Protein AF-A0A9W7GFG7-F1 (afdb_monomer_lite)

Foldseek 3Di:
DVLQQCPDPQEFEFLAAQLCQLQDPVNVVVDVVSVCVRTPPAWDPPPPDPDDDDDDDPDPPPPGDDDNPPGHYDHHNLCLLVGLGRLLSCCVRAVDPSHDAFAEAEAEQLLVQLVLQLLLVVLVQVLLVVLLVVCFVCVLQLLLLLLLLLVVVVPDDDDPVSLVSSLVSRDCVNCPPLCPLVNVVVSVQSVVLSVVQVVDDDLQSSLVVVLVFKAAQDDDPSVQVNVLSVVVSPDPCPDSVVSNVSSVVRVPPGMGTDPPSRDPVSNDDADDPLVLVVVLVVLLLVLCLVCLVVPVVQQDPVGHRNLLPDALVRVLVSLCSSCVDCPPPVVRNSNSSNLNSSSVVSSVVSVDAQLSYAYHAPVCCVVPVLVVVQQVCVSSVHDRDDDPPVDDQVVVQVSVCVSHVCPCVNRVDGPPSPDDDDDPVSSVVSSVVCVSSLVNQLVNLCVHPHHYDNHHPSD

Structure (mmCIF, N/CA/C/O backbone):
data_AF-A0A9W7GFG7-F1
#
_entry.id   AF-A0A9W7GFG7-F1
#
loop_
_atom_site.group_PDB
_atom_site.id
_atom_site.type_symbol
_atom_site.label_atom_id
_atom_site.label_alt_id
_atom_site.label_comp_id
_atom_site.label_asym_id
_atom_site.label_entity_id
_atom_site.label_seq_id
_atom_site.pdbx_PDB_ins_code
_atom_site.Cartn_x
_atom_site.Cartn_y
_atom_site.Cartn_z
_atom_site.occupancy
_atom_site.B_iso_or_equiv
_atom_site.auth_seq_id
_atom_site.auth_comp_id
_atom_site.auth_asym_id
_atom_site.auth_atom_id
_atom_site.pdbx_PDB_model_num
ATOM 1 N N . MET A 1 1 ? -11.494 -11.467 3.582 1.00 89.94 1 MET A N 1
ATOM 2 C CA . MET A 1 1 ? -12.450 -10.384 3.921 1.00 89.94 1 MET A CA 1
ATOM 3 C C . MET A 1 1 ? -13.026 -9.658 2.704 1.00 89.94 1 MET A C 1
ATOM 5 O O . MET A 1 1 ? -14.199 -9.862 2.449 1.00 89.94 1 MET A O 1
ATOM 9 N N . SER A 1 2 ? -12.271 -8.848 1.939 1.00 88.88 2 SER A N 1
ATOM 10 C CA . SER A 1 2 ? -12.848 -8.076 0.804 1.00 88.88 2 SER A CA 1
ATOM 11 C C . SER A 1 2 ? -13.600 -8.935 -0.221 1.00 88.88 2 SER A C 1
ATOM 13 O O . SER A 1 2 ? -14.679 -8.547 -0.646 1.00 88.88 2 SER A O 1
ATOM 15 N N . THR A 1 3 ? -13.081 -10.121 -0.549 1.00 84.62 3 THR A N 1
ATOM 16 C CA . THR A 1 3 ? -13.765 -11.107 -1.399 1.00 84.62 3 THR A CA 1
ATOM 17 C C . THR A 1 3 ? -15.130 -11.513 -0.838 1.00 84.62 3 THR A C 1
ATOM 19 O O . THR A 1 3 ? -16.118 -11.455 -1.558 1.00 84.62 3 THR A O 1
ATOM 22 N N . TYR A 1 4 ? -15.205 -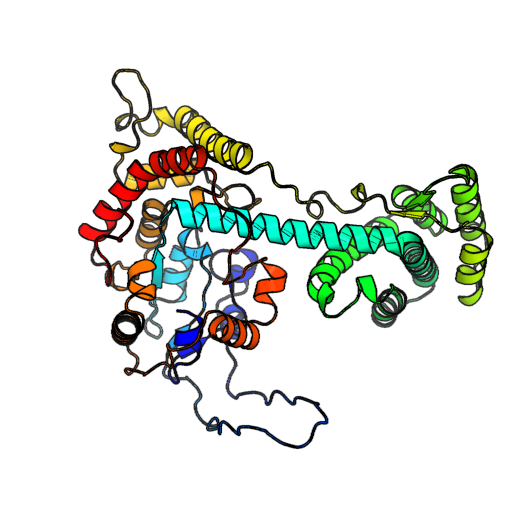11.851 0.454 1.00 88.88 4 TYR A N 1
ATOM 23 C CA . TYR A 1 4 ? -16.466 -12.210 1.108 1.00 88.88 4 TYR A CA 1
ATOM 24 C C . TYR A 1 4 ? -17.424 -11.023 1.159 1.00 88.88 4 TYR A C 1
ATOM 26 O O . TYR A 1 4 ? -18.559 -11.130 0.725 1.00 88.88 4 TYR A O 1
ATOM 34 N N . LEU A 1 5 ? -16.978 -9.840 1.588 1.00 90.69 5 LEU A N 1
ATOM 35 C CA . LEU A 1 5 ? -17.852 -8.663 1.571 1.00 90.69 5 LEU A CA 1
ATOM 36 C C . LEU A 1 5 ? -18.355 -8.343 0.149 1.00 90.69 5 LEU A C 1
ATOM 38 O O . LEU A 1 5 ? -19.484 -7.895 -0.000 1.00 90.69 5 LEU A O 1
ATOM 42 N N . GLY A 1 6 ? -17.563 -8.622 -0.890 1.00 87.00 6 GLY A N 1
ATOM 43 C CA . GLY A 1 6 ? -17.964 -8.477 -2.291 1.00 87.00 6 GLY A CA 1
ATOM 44 C C . GLY A 1 6 ? -19.036 -9.458 -2.769 1.00 87.00 6 GLY A C 1
ATOM 45 O O . GLY A 1 6 ? -19.699 -9.162 -3.758 1.00 87.00 6 GLY A O 1
ATOM 46 N N . SER A 1 7 ? -19.242 -10.587 -2.080 1.00 86.25 7 SER A N 1
ATOM 47 C CA . SER A 1 7 ? -20.331 -11.528 -2.375 1.00 86.25 7 SER A CA 1
ATOM 48 C C . SER A 1 7 ? -21.618 -11.221 -1.600 1.00 86.25 7 SER A C 1
ATOM 50 O O . SER A 1 7 ? -22.605 -11.938 -1.750 1.00 86.25 7 SER A O 1
ATOM 52 N N . HIS A 1 8 ? -21.617 -10.195 -0.743 1.00 89.81 8 HIS A N 1
ATOM 53 C CA . HIS A 1 8 ? -22.785 -9.810 0.039 1.00 89.81 8 HIS A CA 1
ATOM 54 C C . HIS A 1 8 ? -23.800 -9.043 -0.832 1.00 89.81 8 HIS A C 1
ATOM 56 O O . HIS A 1 8 ? -23.425 -8.051 -1.457 1.00 89.81 8 HIS A O 1
ATOM 62 N N . PRO A 1 9 ? -25.098 -9.402 -0.838 1.00 89.50 9 PRO A N 1
ATOM 63 C CA . PRO A 1 9 ? -26.088 -8.789 -1.734 1.00 89.50 9 PRO A CA 1
ATOM 64 C C . PRO A 1 9 ? -26.340 -7.294 -1.467 1.00 89.50 9 PRO A C 1
ATOM 66 O O . PRO A 1 9 ? -26.712 -6.560 -2.376 1.00 89.50 9 PRO A O 1
ATOM 69 N N . GLU A 1 10 ? -26.129 -6.829 -0.232 1.00 91.38 10 GLU A N 1
ATOM 70 C CA . GLU A 1 10 ? -26.285 -5.414 0.159 1.00 91.38 10 GLU A CA 1
ATOM 71 C C . GLU A 1 10 ? -24.965 -4.604 0.137 1.00 91.38 10 GLU A C 1
ATOM 73 O O . GLU A 1 10 ? -24.960 -3.440 0.544 1.00 91.38 10 GLU A O 1
ATOM 78 N N . ILE A 1 11 ? -23.848 -5.184 -0.338 1.00 90.56 11 ILE A N 1
ATOM 79 C CA . ILE A 1 11 ? -22.550 -4.491 -0.452 1.00 90.56 11 ILE A CA 1
ATOM 80 C C . ILE A 1 11 ? -22.076 -4.492 -1.910 1.00 90.56 11 ILE A C 1
ATOM 82 O O . ILE A 1 11 ? -21.856 -5.534 -2.516 1.00 90.56 11 ILE A O 1
ATOM 86 N N . SER A 1 12 ? -21.833 -3.307 -2.468 1.00 89.69 12 SER A N 1
ATOM 87 C CA . SER A 1 12 ? -21.246 -3.145 -3.800 1.00 89.69 12 SER A CA 1
ATOM 88 C C . SER A 1 12 ? -19.777 -2.739 -3.694 1.00 89.69 12 SER A C 1
ATOM 90 O O . SER A 1 12 ? -19.460 -1.633 -3.245 1.00 89.69 12 SER A O 1
ATOM 92 N N . PHE A 1 13 ? -18.866 -3.612 -4.129 1.00 90.25 13 PHE A N 1
ATOM 93 C CA . PHE A 1 13 ? -17.443 -3.282 -4.223 1.00 90.25 13 PHE A CA 1
ATOM 94 C C . PHE A 1 13 ? -17.110 -2.466 -5.476 1.00 90.25 13 PHE A C 1
ATOM 96 O O . PHE A 1 13 ? -17.745 -2.592 -6.525 1.00 90.25 13 PHE A O 1
ATOM 103 N N . SER A 1 14 ? -16.071 -1.638 -5.380 1.00 91.25 14 SER A N 1
ATOM 104 C CA . SER A 1 14 ? -15.496 -0.945 -6.529 1.00 91.25 14 SER A CA 1
ATOM 105 C C . SER A 1 14 ? -15.007 -1.934 -7.599 1.00 91.25 14 SER A C 1
ATOM 107 O O . SER A 1 14 ? -14.367 -2.938 -7.295 1.00 91.25 14 SER A O 1
ATOM 109 N N . LYS A 1 15 ? -15.203 -1.594 -8.883 1.00 87.12 15 LYS A N 1
ATOM 110 C CA . LYS A 1 15 ? -14.731 -2.363 -10.060 1.00 87.12 15 LYS A CA 1
ATOM 111 C C . LYS A 1 15 ? -13.211 -2.555 -10.106 1.00 87.12 15 LYS A C 1
ATOM 113 O O . LYS A 1 15 ? -12.695 -3.331 -10.905 1.00 87.12 15 LYS A O 1
ATOM 118 N N . VAL A 1 16 ? -12.478 -1.775 -9.317 1.00 88.75 16 VAL A N 1
ATOM 119 C CA . VAL A 1 16 ? -11.026 -1.861 -9.177 1.00 88.75 16 VAL A CA 1
ATOM 120 C C . VAL A 1 16 ? -10.680 -1.902 -7.697 1.00 88.75 16 VAL A C 1
ATOM 122 O O . VAL A 1 16 ? -11.255 -1.158 -6.903 1.00 88.75 16 VAL A O 1
ATOM 125 N N . LYS A 1 17 ? -9.725 -2.754 -7.334 1.00 88.12 17 LYS A N 1
ATOM 126 C CA . LYS A 1 17 ? -9.100 -2.739 -6.011 1.00 88.12 17 LYS A CA 1
ATOM 127 C C . LYS A 1 17 ? -8.106 -1.579 -5.927 1.00 88.12 17 LYS A C 1
ATOM 129 O O . LYS A 1 17 ? -7.573 -1.168 -6.958 1.00 88.12 17 LYS A O 1
ATOM 134 N N . GLU A 1 18 ? -7.867 -1.075 -4.717 1.00 92.31 18 GLU A N 1
ATOM 135 C CA . GLU A 1 18 ? -6.935 0.029 -4.469 1.00 92.31 18 GLU A CA 1
ATOM 136 C C . GLU A 1 18 ? -7.267 1.265 -5.324 1.00 92.31 18 GLU A C 1
ATOM 138 O O . GLU A 1 18 ? -6.541 1.697 -6.223 1.00 92.31 18 GLU A O 1
ATOM 143 N N . VAL A 1 19 ? -8.441 1.838 -5.058 1.00 95.06 19 VAL A N 1
ATOM 144 C CA . VAL A 1 19 ? -8.968 2.997 -5.782 1.00 95.06 19 VAL A CA 1
ATOM 145 C C . VAL A 1 19 ? -8.056 4.215 -5.633 1.00 95.06 19 VAL A C 1
ATOM 147 O O . VAL A 1 19 ? -7.926 5.003 -6.580 1.00 95.06 19 VAL A O 1
ATOM 150 N N . HIS A 1 20 ? -7.382 4.356 -4.490 1.00 95.50 20 HIS A N 1
ATOM 151 C CA . HIS A 1 20 ? -6.443 5.439 -4.203 1.00 95.50 20 HIS A CA 1
ATOM 152 C C . HIS A 1 20 ? -7.022 6.851 -4.438 1.00 95.50 20 HIS A C 1
ATOM 154 O O . HIS A 1 20 ? -6.361 7.740 -4.984 1.00 95.50 20 HIS A O 1
ATOM 160 N N . TYR A 1 21 ? -8.308 7.062 -4.147 1.00 97.25 21 TYR A N 1
ATOM 161 C CA . TYR A 1 21 ? -8.949 8.356 -4.391 1.00 97.25 21 TYR A CA 1
ATOM 162 C C . TYR A 1 21 ? -8.567 9.385 -3.326 1.00 97.25 21 TYR A C 1
ATOM 164 O O . TYR A 1 21 ? -8.221 10.515 -3.676 1.00 97.25 21 TYR A O 1
ATOM 172 N N . PHE A 1 22 ? -8.594 8.988 -2.052 1.00 97.31 22 PHE A N 1
ATOM 173 C CA . PHE A 1 22 ? -8.386 9.902 -0.930 1.00 97.31 22 PHE A CA 1
ATOM 174 C C . PHE A 1 22 ? -6.908 10.219 -0.661 1.00 97.31 22 PHE A C 1
ATOM 176 O O . PHE A 1 22 ? -6.594 11.324 -0.235 1.00 97.31 22 PHE A O 1
ATOM 183 N N . ASP A 1 23 ? -5.964 9.340 -0.986 1.00 94.75 23 ASP A N 1
ATOM 184 C CA . ASP A 1 23 ? -4.522 9.583 -0.826 1.00 94.75 23 ASP A CA 1
ATOM 185 C C . ASP A 1 23 ? -3.926 10.364 -2.015 1.00 94.75 23 ASP A C 1
ATOM 187 O O . ASP A 1 23 ? -3.212 11.358 -1.839 1.00 94.75 23 ASP A O 1
ATOM 191 N N . MET A 1 24 ? -4.256 9.995 -3.259 1.00 93.94 24 MET A N 1
ATOM 192 C CA . MET A 1 24 ? -3.652 10.629 -4.434 1.00 93.94 24 MET A CA 1
ATOM 193 C C . MET A 1 24 ? -4.284 11.990 -4.745 1.00 93.94 24 MET A C 1
ATOM 195 O O . MET A 1 24 ? -5.362 12.065 -5.337 1.00 93.94 24 MET A O 1
ATOM 199 N N . LYS A 1 25 ? -3.537 13.082 -4.515 1.00 94.31 25 LYS A N 1
ATOM 200 C CA . LYS A 1 25 ? -3.963 14.463 -4.843 1.00 94.31 25 LYS A CA 1
ATOM 201 C C . LYS A 1 25 ? -4.589 14.586 -6.240 1.00 94.31 25 LYS A C 1
ATOM 203 O O . LYS A 1 25 ? -5.661 15.156 -6.380 1.00 94.31 25 LYS A O 1
ATOM 208 N N . LYS A 1 26 ? -3.967 13.996 -7.272 1.00 94.56 26 LYS A N 1
ATOM 209 C CA . LYS A 1 26 ? -4.461 14.030 -8.666 1.00 94.56 26 LYS A CA 1
ATOM 210 C C . LYS A 1 26 ? -5.834 13.363 -8.857 1.00 94.56 26 LYS A C 1
ATOM 212 O O . LYS A 1 26 ? -6.546 13.719 -9.795 1.00 94.56 26 LYS A O 1
ATOM 217 N N . LYS A 1 27 ? -6.171 12.345 -8.058 1.00 95.94 27 LYS A N 1
ATOM 218 C CA . LYS A 1 27 ? -7.483 11.683 -8.097 1.00 95.94 27 LYS A CA 1
ATOM 219 C C . LYS A 1 27 ? -8.491 12.489 -7.283 1.00 95.94 27 LYS A C 1
ATOM 221 O O . LYS A 1 27 ? -9.532 12.823 -7.834 1.00 95.94 27 LYS A O 1
ATOM 226 N N . TYR A 1 28 ? -8.127 12.898 -6.068 1.00 97.06 28 TYR A N 1
ATOM 227 C CA . TYR A 1 28 ? -8.988 13.696 -5.195 1.00 97.06 28 TYR A CA 1
ATOM 228 C C . TYR A 1 28 ? -9.467 15.005 -5.845 1.00 97.06 28 TYR A C 1
ATOM 230 O O . TYR A 1 28 ? -10.655 15.309 -5.842 1.00 97.06 28 TYR A O 1
ATOM 238 N N . THR A 1 29 ? -8.578 15.746 -6.522 1.00 96.94 29 THR A N 1
ATOM 239 C CA . THR A 1 29 ? -8.930 17.026 -7.174 1.00 96.94 29 THR A CA 1
ATOM 240 C C . THR A 1 29 ? -9.915 16.892 -8.338 1.00 96.94 29 THR A C 1
ATOM 242 O O . THR A 1 29 ? -10.378 17.901 -8.859 1.00 96.94 29 THR A O 1
ATOM 245 N N . LYS A 1 30 ? -10.231 15.671 -8.789 1.00 97.19 30 LYS A N 1
ATOM 246 C CA . LYS A 1 30 ? -11.281 15.436 -9.794 1.00 97.19 30 LYS A CA 1
ATOM 247 C C . LYS A 1 30 ? -12.693 15.450 -9.189 1.00 97.19 30 LYS A C 1
ATOM 249 O O . LYS A 1 30 ? -13.661 15.375 -9.943 1.00 97.19 30 LYS A O 1
ATOM 254 N N . GLY A 1 31 ? -12.807 15.531 -7.862 1.00 96.31 31 GLY A N 1
ATOM 255 C CA . GLY A 1 31 ? -14.064 15.618 -7.127 1.00 96.31 31 GLY A CA 1
ATOM 256 C C . GLY A 1 31 ? -14.771 14.276 -6.944 1.00 96.31 31 GLY A C 1
ATOM 257 O O . GLY A 1 31 ? -14.512 13.301 -7.660 1.00 96.31 31 GLY A O 1
ATOM 258 N N . LEU A 1 32 ? -15.709 14.240 -5.993 1.00 93.44 32 LEU A N 1
ATOM 259 C CA . LEU A 1 32 ? -16.374 13.015 -5.533 1.00 93.44 32 LEU A CA 1
ATOM 260 C C . LEU A 1 32 ? -17.147 12.295 -6.651 1.00 93.44 32 LEU A C 1
ATOM 262 O O . LEU A 1 32 ? -17.243 11.072 -6.663 1.00 93.44 32 LEU A O 1
ATOM 266 N N . GLN A 1 33 ? -17.628 13.028 -7.658 1.00 91.38 33 GLN A N 1
ATOM 267 C CA . GLN A 1 33 ? -18.271 12.427 -8.831 1.00 91.38 33 GLN A CA 1
ATOM 268 C C . GLN A 1 33 ? -17.319 11.532 -9.632 1.00 91.38 33 GLN A C 1
ATOM 270 O O . GLN A 1 33 ? -17.748 10.558 -10.240 1.00 91.38 33 GLN A O 1
ATOM 275 N N . SER A 1 34 ? -16.017 11.827 -9.631 1.00 94.38 34 SER A N 1
ATOM 276 C CA . SER A 1 34 ? -15.022 10.958 -10.263 1.00 94.38 34 SER A CA 1
ATOM 277 C C . SER A 1 34 ? -14.770 9.676 -9.467 1.00 94.38 34 SER A C 1
ATOM 279 O O . SER A 1 34 ? -14.526 8.639 -10.078 1.00 94.38 34 SER A O 1
ATOM 281 N N . TYR A 1 35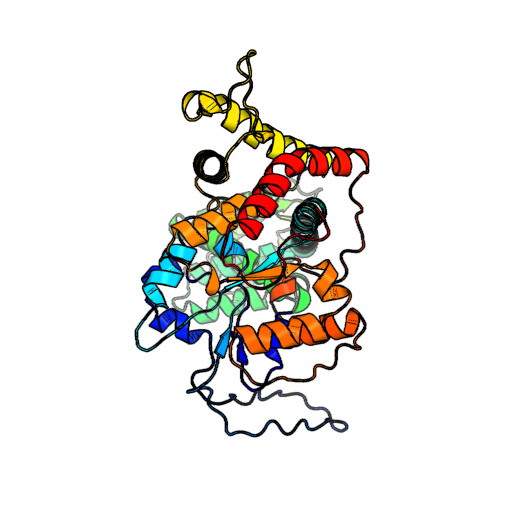 ? -14.875 9.738 -8.136 1.00 93.81 35 TYR A N 1
ATOM 282 C CA . TYR A 1 35 ? -14.793 8.583 -7.244 1.00 93.81 35 TYR A CA 1
ATOM 283 C C . TYR A 1 35 ? -15.993 7.654 -7.433 1.00 93.81 35 TYR A C 1
ATOM 285 O O . TYR A 1 35 ? -15.823 6.459 -7.641 1.00 93.81 35 TYR A O 1
ATOM 293 N N . LYS A 1 36 ? -17.211 8.201 -7.499 1.00 90.31 36 LYS A N 1
ATOM 294 C CA . LYS A 1 36 ? -18.437 7.406 -7.685 1.00 90.31 36 LYS A CA 1
ATOM 295 C C . LYS A 1 36 ? -18.428 6.531 -8.954 1.00 90.31 36 LYS A C 1
ATOM 297 O O . LYS A 1 36 ? -19.088 5.501 -8.973 1.00 90.31 36 LYS A O 1
ATOM 302 N N . LYS A 1 37 ? -17.619 6.863 -9.972 1.00 90.62 37 LYS A N 1
ATOM 303 C CA . LYS A 1 37 ? -17.459 6.069 -11.212 1.00 90.62 37 LYS A CA 1
ATOM 304 C C . LYS A 1 37 ? -16.817 4.694 -11.014 1.00 90.62 37 LYS A C 1
ATOM 306 O O . LYS A 1 37 ? -16.853 3.886 -11.940 1.00 90.62 37 LYS A O 1
ATOM 311 N N . TYR A 1 38 ? -16.188 4.432 -9.866 1.00 90.62 38 TYR A N 1
ATOM 312 C CA . TYR A 1 38 ? -15.627 3.110 -9.585 1.00 90.62 38 TYR A CA 1
ATOM 313 C C . TYR A 1 38 ? -16.699 2.069 -9.261 1.00 90.62 38 TYR A C 1
ATOM 315 O O . TYR A 1 38 ? -16.403 0.881 -9.341 1.00 90.62 38 TYR A O 1
ATOM 323 N N . TRP A 1 39 ? -17.928 2.487 -8.966 1.00 89.06 39 TRP A N 1
ATOM 324 C CA . TRP A 1 39 ? -19.073 1.597 -8.809 1.00 89.06 39 TRP A CA 1
ATOM 325 C C . TRP A 1 39 ? -19.913 1.605 -10.089 1.00 89.06 39 TRP A C 1
ATOM 327 O O . TRP A 1 39 ? -19.975 2.630 -10.774 1.00 89.06 39 TRP A O 1
ATOM 337 N N . PRO A 1 40 ? -20.525 0.473 -10.473 1.00 72.75 40 PRO A N 1
ATOM 338 C CA . PRO A 1 40 ? -21.461 0.450 -11.590 1.00 72.75 40 PRO A CA 1
ATOM 339 C C . PRO A 1 40 ? -22.586 1.462 -11.343 1.00 72.75 40 PRO A C 1
ATOM 341 O O . PRO A 1 40 ? -23.205 1.476 -10.281 1.00 72.75 40 PRO A O 1
ATOM 344 N N . ALA A 1 41 ? -22.826 2.329 -12.326 1.00 60.91 41 ALA A N 1
ATOM 345 C CA . ALA A 1 41 ? -23.922 3.286 -12.310 1.00 60.91 41 ALA A CA 1
ATOM 346 C C . ALA A 1 41 ? -25.220 2.560 -12.678 1.00 60.91 41 ALA A C 1
ATOM 348 O O . ALA A 1 41 ? -25.784 2.838 -13.723 1.00 60.91 41 ALA A O 1
ATOM 349 N N . GLY A 1 42 ? -25.641 1.592 -11.862 1.00 51.41 42 GLY A N 1
ATOM 350 C CA . GLY A 1 42 ? -26.869 0.860 -12.132 1.00 51.41 42 GLY A CA 1
ATOM 351 C C . GLY A 1 42 ? -26.794 -0.148 -13.263 1.00 51.41 42 GLY A C 1
ATOM 352 O O . GLY A 1 42 ? -26.395 0.178 -14.374 1.00 51.41 42 GLY A O 1
ATOM 353 N N . GLY A 1 43 ? -27.244 -1.366 -12.986 1.00 40.75 43 GLY A N 1
ATOM 354 C CA . GLY A 1 43 ? -27.260 -2.447 -13.960 1.00 40.75 43 GLY A CA 1
ATOM 355 C C . GLY A 1 43 ? -25.905 -3.136 -14.053 1.00 40.75 43 GLY A C 1
ATOM 356 O O . GLY A 1 43 ? -24.870 -2.527 -14.331 1.00 40.75 43 GLY A O 1
ATOM 357 N N . LEU A 1 44 ? -25.919 -4.439 -13.797 1.00 39.12 44 LEU A N 1
ATOM 358 C CA . LEU A 1 44 ? -24.946 -5.341 -14.386 1.00 39.12 44 LEU A CA 1
ATOM 359 C C . LEU A 1 44 ? -24.993 -5.082 -15.900 1.00 39.12 44 LEU A C 1
ATOM 361 O O . LEU A 1 44 ? -25.990 -5.392 -16.539 1.00 39.12 44 LEU A O 1
ATOM 365 N N . GLU A 1 45 ? -23.966 -4.459 -16.479 1.00 39.22 45 GLU A N 1
ATOM 366 C CA . GLU A 1 45 ? -23.751 -4.646 -17.913 1.00 39.22 45 GLU A CA 1
ATOM 367 C C . GLU A 1 45 ? -23.427 -6.129 -18.077 1.00 39.22 45 GLU A C 1
ATOM 369 O O . GLU A 1 45 ? -22.472 -6.611 -17.458 1.00 39.22 45 GLU A O 1
ATOM 374 N N . GLU A 1 46 ? -24.245 -6.847 -18.853 1.00 38.75 46 GLU A N 1
ATOM 375 C CA . GLU A 1 46 ? -23.936 -8.200 -19.305 1.00 38.75 46 GLU A CA 1
ATOM 376 C C . GLU A 1 46 ? -22.466 -8.244 -19.724 1.00 38.75 46 GLU A C 1
ATOM 378 O O . GLU A 1 46 ? -22.042 -7.612 -20.697 1.00 38.75 46 GLU A O 1
ATOM 383 N N . VAL A 1 47 ? -21.665 -9.015 -18.991 1.00 39.00 47 VAL A N 1
ATOM 384 C CA . VAL A 1 47 ? -20.384 -9.470 -19.510 1.00 39.00 47 VAL A CA 1
ATOM 385 C C . VAL A 1 47 ? -20.742 -10.463 -20.605 1.00 39.00 47 VAL A C 1
ATOM 387 O O . VAL A 1 47 ? -20.884 -11.657 -20.353 1.00 39.00 47 VAL A O 1
ATOM 390 N N . SER A 1 48 ? -20.938 -9.969 -21.826 1.00 37.72 48 SER A N 1
ATOM 391 C CA . SER A 1 48 ? -21.092 -10.809 -23.006 1.00 37.72 48 SER A CA 1
ATOM 392 C C . SER A 1 48 ? -19.767 -11.537 -23.238 1.00 37.72 48 SER A C 1
ATOM 394 O O . SER A 1 48 ? -18.888 -11.066 -23.967 1.00 37.72 48 SER A O 1
ATOM 396 N N . SER A 1 49 ? -19.595 -12.671 -22.563 1.00 34.88 49 SER A N 1
ATOM 397 C CA . SER A 1 49 ? -18.531 -13.620 -22.844 1.00 34.88 49 SER A CA 1
ATOM 398 C C . SER A 1 49 ? -18.824 -14.247 -24.205 1.00 34.88 49 SER A C 1
ATOM 400 O O . SER A 1 49 ? -19.730 -15.055 -24.385 1.00 34.88 49 SER A O 1
ATOM 402 N N . HIS A 1 50 ? -18.058 -13.839 -25.213 1.00 37.53 50 HIS A N 1
ATOM 403 C CA . HIS A 1 50 ? -17.923 -14.638 -26.421 1.00 37.53 50 HIS A CA 1
ATOM 404 C C . HIS A 1 50 ? -17.013 -15.820 -26.088 1.00 37.53 50 HIS A C 1
ATOM 406 O O . HIS A 1 50 ? -15.811 -15.777 -26.334 1.00 37.53 50 HIS A O 1
ATOM 412 N N . THR A 1 51 ? -17.585 -16.878 -25.524 1.00 35.81 51 THR A N 1
ATOM 413 C CA . THR A 1 51 ? -16.963 -18.203 -25.536 1.00 35.81 51 THR A CA 1
ATOM 414 C C . THR A 1 51 ? -17.914 -19.183 -26.193 1.00 35.81 51 THR A C 1
ATOM 416 O O . THR A 1 51 ? -18.924 -19.595 -25.629 1.00 35.81 51 THR A O 1
ATOM 419 N N . ALA A 1 52 ? -17.570 -19.536 -27.428 1.00 43.84 52 ALA A N 1
ATOM 420 C CA . ALA A 1 52 ? -18.086 -20.708 -28.103 1.00 43.84 52 ALA A CA 1
ATOM 421 C C . ALA A 1 52 ? -17.670 -21.953 -27.304 1.00 43.84 52 ALA A C 1
ATOM 423 O O . ALA A 1 52 ? -16.495 -22.304 -27.267 1.00 43.84 52 ALA A O 1
ATOM 424 N N . GLY A 1 53 ? -18.627 -22.605 -26.653 1.00 41.62 53 GLY A N 1
ATOM 425 C CA . GLY A 1 53 ? -18.395 -23.857 -25.939 1.00 41.62 53 GLY A CA 1
ATOM 426 C C . GLY A 1 53 ? -19.679 -24.331 -25.281 1.00 41.62 53 GLY A C 1
ATOM 427 O O . GLY A 1 53 ? -20.099 -23.779 -24.271 1.00 41.62 53 GLY A O 1
ATOM 428 N N . LYS A 1 54 ? -20.336 -25.308 -25.906 1.00 45.03 54 LYS A N 1
ATOM 429 C CA . LYS A 1 54 ? -21.548 -25.948 -25.393 1.00 45.03 54 LYS A CA 1
ATOM 430 C C . LYS A 1 54 ? -21.220 -26.796 -24.156 1.00 45.03 54 LYS A C 1
ATOM 432 O O . LYS A 1 54 ? -20.195 -27.469 -24.138 1.00 45.03 54 LYS A O 1
ATOM 437 N N . ASP A 1 55 ? -22.164 -26.788 -23.218 1.00 45.16 55 ASP A N 1
ATOM 438 C CA . ASP A 1 55 ? -22.398 -27.773 -22.153 1.00 45.16 55 ASP A CA 1
ATOM 439 C C . ASP A 1 55 ? -21.493 -27.749 -20.908 1.00 45.16 55 ASP A C 1
ATOM 441 O O . ASP A 1 55 ? -20.604 -28.575 -20.734 1.00 45.16 55 ASP A O 1
ATOM 445 N N . ASN A 1 56 ? -21.788 -26.804 -20.000 1.00 42.09 56 ASN A N 1
ATOM 446 C CA . ASN A 1 56 ? -22.203 -27.046 -18.597 1.00 42.09 56 ASN A CA 1
ATOM 447 C C . ASN A 1 56 ? -22.165 -25.732 -17.787 1.00 42.09 56 ASN A C 1
ATOM 449 O O . ASN A 1 56 ? -21.351 -25.550 -16.881 1.00 42.09 56 ASN A O 1
ATOM 453 N N . SER A 1 57 ? -23.056 -24.787 -18.106 1.00 30.55 57 SER A N 1
ATOM 454 C CA . SER A 1 57 ? -23.204 -23.555 -17.326 1.00 30.55 57 SER A CA 1
ATOM 455 C C . SER A 1 57 ? -24.066 -23.797 -16.085 1.00 30.55 57 SER A C 1
ATOM 457 O O . SER A 1 57 ? -25.286 -23.951 -16.172 1.00 30.55 57 SER A O 1
ATOM 459 N N . VAL A 1 58 ? -23.442 -23.766 -14.904 1.00 31.88 58 VAL A N 1
ATOM 460 C CA . VAL A 1 58 ? -24.159 -23.473 -13.657 1.00 31.88 58 VAL A CA 1
ATOM 461 C C . VAL A 1 58 ? -24.731 -22.068 -13.814 1.00 31.88 58 VAL A C 1
ATOM 463 O O . VAL A 1 58 ? -24.006 -21.077 -13.817 1.00 31.88 58 VAL A O 1
ATOM 466 N N . THR A 1 59 ? -26.039 -21.989 -14.033 1.00 27.44 59 THR A N 1
ATOM 467 C CA . THR A 1 59 ? -26.735 -20.714 -14.196 1.00 27.44 59 THR A CA 1
ATOM 468 C C . THR A 1 59 ? -27.007 -20.175 -12.798 1.00 27.44 59 THR A C 1
ATOM 470 O O . THR A 1 59 ? -28.009 -20.524 -12.180 1.00 27.44 59 THR A O 1
ATOM 473 N N . ILE A 1 60 ? -26.094 -19.363 -12.263 1.00 34.78 60 ILE A N 1
ATOM 474 C CA . ILE A 1 60 ? -26.427 -18.509 -11.123 1.00 34.78 60 ILE A CA 1
ATOM 475 C C . ILE A 1 60 ? -27.348 -17.431 -11.691 1.00 34.78 60 ILE A C 1
ATOM 477 O O . ILE A 1 60 ? -26.894 -16.502 -12.353 1.00 34.78 60 ILE A O 1
ATOM 481 N N . SER A 1 61 ? -28.657 -17.588 -11.500 1.00 30.03 61 SER A N 1
ATOM 482 C CA . SER A 1 61 ? -29.638 -16.553 -11.816 1.00 30.03 61 SER A CA 1
ATOM 483 C C . SER A 1 61 ? -29.428 -15.382 -10.855 1.00 30.03 61 SER A C 1
ATOM 485 O O . SER A 1 61 ? -30.010 -15.340 -9.770 1.00 30.03 61 SER A O 1
ATOM 487 N N . VAL A 1 62 ? -28.543 -14.458 -11.220 1.00 38.84 62 VAL A N 1
ATOM 488 C CA . VAL A 1 62 ? -28.387 -13.189 -10.511 1.00 38.84 62 VAL A CA 1
ATOM 489 C C . VAL A 1 62 ? -29.588 -12.337 -10.902 1.00 38.84 62 VAL A C 1
ATOM 491 O O . VAL A 1 62 ? -29.739 -11.962 -12.060 1.00 38.84 62 VAL A O 1
ATOM 494 N N . ASN A 1 63 ? -30.503 -12.124 -9.960 1.00 36.47 63 ASN A N 1
ATOM 495 C CA . ASN A 1 63 ? -31.742 -11.395 -10.202 1.00 36.47 63 ASN A CA 1
ATOM 496 C C . ASN A 1 63 ? -31.414 -9.956 -10.649 1.00 36.47 63 ASN A C 1
ATOM 498 O O . ASN A 1 63 ? -30.711 -9.228 -9.950 1.00 36.47 63 ASN A O 1
ATOM 502 N N . GLU A 1 64 ? -31.912 -9.558 -11.817 1.00 40.97 64 GLU A N 1
ATOM 503 C CA . GLU A 1 64 ? -31.486 -8.382 -12.594 1.00 40.97 64 GLU A CA 1
ATOM 504 C C . GLU A 1 64 ? -32.003 -7.033 -12.041 1.00 40.97 64 GLU A C 1
ATOM 506 O O . GLU A 1 64 ? -31.993 -6.008 -12.717 1.00 40.97 64 GLU A O 1
ATOM 511 N N . GLN A 1 65 ? -32.440 -6.993 -10.779 1.00 37.88 65 GLN A N 1
ATOM 512 C CA . GLN A 1 65 ? -33.142 -5.842 -10.218 1.00 37.88 65 GLN A CA 1
ATOM 513 C C . GLN A 1 65 ? -32.766 -5.570 -8.758 1.00 37.88 65 GLN A C 1
ATOM 515 O O . GLN A 1 65 ? -33.596 -5.705 -7.870 1.00 37.88 65 GLN A O 1
ATOM 520 N N . THR A 1 66 ? -31.548 -5.098 -8.496 1.00 41.41 66 THR A N 1
ATOM 521 C CA . THR A 1 66 ? -31.290 -4.281 -7.295 1.00 41.41 66 THR A CA 1
ATOM 522 C C . THR A 1 66 ? -30.129 -3.337 -7.547 1.00 41.41 66 THR A C 1
ATOM 524 O O . THR A 1 66 ? -28.957 -3.651 -7.353 1.00 41.41 66 THR A O 1
ATOM 527 N N . TYR A 1 67 ? -30.485 -2.132 -7.977 1.00 41.62 67 TYR A N 1
ATOM 528 C CA . TYR A 1 67 ? -29.710 -0.949 -7.648 1.00 41.62 67 TYR A CA 1
ATOM 529 C C . TYR A 1 67 ? -29.504 -0.921 -6.130 1.00 41.62 67 TYR A C 1
ATOM 531 O O . TYR A 1 67 ? -30.472 -0.993 -5.375 1.00 41.62 67 TYR A O 1
ATOM 539 N N . ILE A 1 68 ? -28.265 -0.764 -5.679 1.00 50.75 68 ILE A N 1
ATOM 540 C CA . ILE A 1 68 ? -28.000 -0.322 -4.315 1.00 50.75 68 ILE A CA 1
ATOM 541 C C . ILE A 1 68 ? -28.056 1.213 -4.326 1.00 50.75 68 ILE A C 1
ATOM 543 O O . ILE A 1 68 ? -27.030 1.891 -4.311 1.00 50.75 68 ILE A O 1
ATOM 547 N N . ASP A 1 69 ? -29.267 1.767 -4.421 1.00 52.47 69 ASP A N 1
ATOM 548 C CA . ASP A 1 69 ? -29.512 3.152 -3.984 1.00 52.47 69 ASP A CA 1
ATOM 549 C C . ASP A 1 69 ? -29.644 3.224 -2.448 1.00 52.47 69 ASP A C 1
ATOM 551 O O . ASP A 1 69 ? -29.568 4.307 -1.879 1.00 52.47 69 ASP A O 1
ATOM 555 N N . SER A 1 70 ? -29.764 2.075 -1.763 1.00 59.66 70 SER A N 1
ATOM 556 C CA . SER A 1 70 ? -30.036 1.968 -0.321 1.00 59.66 70 SER A CA 1
ATOM 557 C C . SER A 1 70 ? -29.071 1.069 0.473 1.00 59.66 70 SER A C 1
ATOM 559 O O . SER A 1 70 ? -29.456 0.533 1.505 1.00 59.66 70 SER A O 1
ATOM 561 N N . GLY A 1 71 ? -27.847 0.835 0.006 1.00 77.69 71 GLY A N 1
ATOM 562 C CA . GLY A 1 71 ? -26.896 -0.063 0.685 1.00 77.69 71 GLY A CA 1
ATOM 563 C C . GLY A 1 71 ? -25.443 0.368 0.521 1.00 77.69 71 GLY A C 1
ATOM 564 O O . GLY A 1 71 ? -25.151 1.475 0.064 1.00 77.69 71 GLY A O 1
ATOM 565 N N . VAL A 1 72 ? -24.519 -0.496 0.933 1.00 91.19 72 VAL A N 1
ATOM 566 C CA . VAL A 1 72 ? -23.144 -0.087 1.237 1.00 91.19 72 VAL A CA 1
ATOM 567 C C . VAL A 1 72 ? -22.266 -0.122 -0.012 1.00 91.19 72 VAL A C 1
ATOM 569 O O . VAL A 1 72 ? -22.162 -1.137 -0.698 1.00 91.19 72 VAL A O 1
ATOM 572 N N . ARG A 1 73 ? -21.571 0.984 -0.297 1.00 92.44 73 ARG A N 1
ATOM 573 C CA . ARG A 1 73 ? -20.481 1.020 -1.283 1.00 92.44 73 ARG A CA 1
ATOM 574 C C . ARG A 1 73 ? -19.156 0.790 -0.571 1.00 92.44 73 ARG A C 1
ATOM 576 O O . ARG A 1 73 ? -18.815 1.537 0.340 1.00 92.44 73 ARG A O 1
ATOM 583 N N . ALA A 1 74 ? -18.405 -0.209 -1.013 1.00 94.19 74 ALA A N 1
ATOM 584 C CA . ALA A 1 74 ? -17.140 -0.597 -0.406 1.00 94.19 74 ALA A CA 1
ATOM 585 C C . ALA A 1 74 ? -15.979 -0.534 -1.404 1.00 94.19 74 ALA A C 1
ATOM 587 O O . ALA A 1 74 ? -16.134 -0.755 -2.604 1.00 94.19 74 ALA A O 1
ATOM 588 N N . GLU A 1 75 ? -14.790 -0.246 -0.893 1.00 95.38 75 GLU A N 1
ATOM 589 C CA . GLU A 1 75 ? -13.527 -0.399 -1.604 1.00 95.38 75 GLU A CA 1
ATOM 590 C C . GLU A 1 75 ? -12.430 -0.787 -0.609 1.00 95.38 75 GLU A C 1
ATOM 592 O O . GLU A 1 75 ? -12.586 -0.626 0.601 1.00 95.38 75 GLU A O 1
ATOM 597 N N . ALA A 1 76 ? -11.330 -1.336 -1.116 1.00 94.88 76 ALA A N 1
ATOM 598 C CA . ALA A 1 76 ? -10.204 -1.757 -0.297 1.00 94.88 76 ALA A CA 1
ATOM 599 C C . ALA A 1 76 ? -8.918 -1.093 -0.797 1.00 94.88 76 ALA A C 1
ATOM 601 O O . ALA A 1 76 ? -8.265 -1.603 -1.713 1.00 94.88 76 ALA A O 1
ATOM 602 N N . THR A 1 77 ? -8.549 0.021 -0.162 1.00 95.06 77 THR A N 1
ATOM 603 C CA . THR A 1 77 ? -7.263 0.703 -0.349 1.00 95.06 77 THR A CA 1
ATOM 604 C C . THR A 1 77 ? -6.502 0.744 0.980 1.00 95.06 77 THR A C 1
ATOM 606 O O . THR A 1 77 ? -6.665 1.688 1.756 1.00 95.06 77 THR A O 1
ATOM 609 N N . PRO A 1 78 ? -5.617 -0.236 1.255 1.00 91.62 78 PRO A N 1
ATOM 610 C CA . PRO A 1 78 ? -4.851 -0.279 2.505 1.00 91.62 78 PRO A CA 1
ATOM 611 C C . PRO A 1 78 ? -3.993 0.969 2.745 1.00 91.62 78 PRO A C 1
ATOM 613 O O . PRO A 1 78 ? -3.623 1.272 3.873 1.00 91.62 78 PRO A O 1
ATOM 616 N N . PHE A 1 79 ? -3.651 1.699 1.679 1.00 91.69 79 PHE A N 1
ATOM 617 C CA . PHE A 1 79 ? -2.787 2.870 1.763 1.00 91.69 79 PHE A CA 1
ATOM 618 C C . PHE A 1 79 ? -3.430 4.080 2.463 1.00 91.69 79 PHE A C 1
ATOM 620 O O . PHE A 1 79 ? -2.703 4.982 2.879 1.00 91.69 79 PHE A O 1
ATOM 627 N N . TYR A 1 80 ? -4.757 4.110 2.644 1.00 95.06 80 TYR A N 1
ATOM 628 C CA . TYR A 1 80 ? -5.426 5.236 3.305 1.00 95.06 80 TYR A CA 1
ATOM 629 C C . TYR A 1 80 ? -4.957 5.450 4.747 1.00 95.06 80 TYR A C 1
ATOM 631 O O . TYR A 1 80 ? -4.632 6.579 5.097 1.00 95.06 80 TYR A O 1
ATOM 639 N N . ALA A 1 81 ? -4.805 4.389 5.544 1.00 93.00 81 ALA A N 1
ATOM 640 C CA . ALA A 1 81 ? -4.317 4.505 6.925 1.00 93.00 81 ALA A CA 1
ATOM 641 C C . ALA A 1 81 ? -2.851 4.990 7.006 1.00 93.00 81 ALA A C 1
ATOM 643 O O . ALA A 1 81 ? -2.424 5.642 7.962 1.00 93.00 81 ALA A O 1
ATOM 644 N N . SER A 1 82 ? -2.060 4.710 5.966 1.00 90.06 82 SER A N 1
ATOM 645 C CA . SER A 1 82 ? -0.670 5.163 5.859 1.00 90.06 82 SER A CA 1
ATOM 646 C C . SER A 1 82 ? -0.500 6.537 5.200 1.00 90.06 82 SER A C 1
ATOM 648 O O . SER A 1 82 ? 0.621 7.041 5.144 1.00 90.06 82 SER A O 1
ATOM 650 N N . SER A 1 83 ? -1.570 7.138 4.678 1.00 90.38 83 SER A N 1
ATOM 651 C CA . SER A 1 83 ? -1.524 8.455 4.043 1.00 90.38 83 SER A CA 1
ATOM 652 C C . SER A 1 83 ? -1.750 9.559 5.073 1.00 90.38 83 SER A C 1
ATOM 654 O O . SER A 1 83 ? -2.624 9.473 5.927 1.00 90.38 83 SER A O 1
ATOM 656 N N . ASP A 1 84 ? -0.979 10.631 4.942 1.00 88.19 84 ASP A N 1
ATOM 657 C CA . ASP A 1 84 ? -1.071 11.861 5.730 1.00 88.19 84 ASP A CA 1
ATOM 658 C C . ASP A 1 84 ? -2.355 12.672 5.489 1.00 88.19 84 ASP A C 1
ATOM 660 O O . ASP A 1 84 ? -2.718 13.497 6.319 1.00 88.19 84 ASP A O 1
ATOM 664 N N . VAL A 1 85 ? -3.041 12.449 4.365 1.00 93.56 85 VAL A N 1
ATOM 665 C CA . VAL A 1 85 ? -4.203 13.249 3.941 1.00 93.56 85 VAL A CA 1
ATOM 666 C C . VAL A 1 85 ? -5.467 12.432 3.691 1.00 93.56 85 VAL A C 1
ATOM 668 O O . VAL A 1 85 ? -6.542 13.016 3.560 1.00 93.56 85 VAL A O 1
ATOM 671 N N . ALA A 1 86 ? -5.375 11.104 3.569 1.00 96.00 86 ALA A N 1
ATOM 672 C CA . ALA A 1 86 ? -6.517 10.302 3.132 1.00 96.00 86 ALA A CA 1
ATOM 673 C C . ALA A 1 86 ? -7.661 10.309 4.147 1.00 96.00 86 ALA A C 1
ATOM 675 O O . ALA A 1 86 ? -8.796 10.552 3.755 1.00 96.00 86 ALA A O 1
ATOM 676 N N . CYS A 1 87 ? -7.375 10.095 5.432 1.00 96.56 87 CYS A N 1
ATOM 677 C CA . CYS A 1 87 ? -8.419 10.034 6.452 1.00 96.56 87 CYS A CA 1
ATOM 678 C C . CYS A 1 87 ? -9.139 11.378 6.653 1.00 96.56 87 CYS A C 1
ATOM 680 O O . CYS A 1 87 ? -10.365 11.382 6.730 1.00 96.56 87 CYS A O 1
ATOM 682 N N . SER A 1 88 ? -8.429 12.513 6.575 1.00 96.69 88 SER A N 1
ATOM 683 C CA . SER A 1 88 ? -9.075 13.836 6.541 1.00 96.69 88 SER A CA 1
ATOM 684 C C . SER A 1 88 ? -10.005 14.003 5.358 1.00 96.69 88 SER A C 1
ATOM 686 O O . SER A 1 88 ? -11.150 14.409 5.507 1.00 96.69 88 SER A O 1
ATOM 688 N N . ARG A 1 89 ? -9.555 13.605 4.170 1.00 97.69 89 ARG A N 1
ATOM 689 C CA . ARG A 1 89 ? -10.385 13.687 2.970 1.00 97.69 89 ARG A CA 1
ATOM 690 C C . ARG A 1 89 ? -11.575 12.730 3.000 1.00 97.69 89 ARG A C 1
ATOM 692 O O . ARG A 1 89 ? -12.594 13.052 2.398 1.00 97.69 89 ARG A O 1
ATOM 699 N N . ILE A 1 90 ? -11.449 11.571 3.653 1.00 97.69 90 ILE A N 1
ATOM 700 C CA . ILE A 1 90 ? -12.560 10.638 3.886 1.00 97.69 90 ILE A CA 1
ATOM 701 C C . ILE A 1 90 ? -13.620 11.330 4.741 1.00 97.69 90 ILE A C 1
ATOM 703 O O . ILE A 1 90 ? -14.753 11.444 4.280 1.00 97.69 90 ILE A O 1
ATOM 707 N N . ALA A 1 91 ? -13.241 11.849 5.912 1.00 96.75 91 ALA A N 1
ATOM 708 C CA . ALA A 1 91 ? -14.159 12.551 6.805 1.00 96.75 91 ALA A CA 1
ATOM 709 C C . ALA A 1 91 ? -14.806 13.760 6.103 1.00 96.75 91 ALA A C 1
ATOM 711 O O . ALA A 1 91 ? -16.023 13.837 6.001 1.00 96.75 91 ALA A O 1
ATOM 712 N N . GLU A 1 92 ? -14.008 14.638 5.488 1.00 96.19 92 GLU A N 1
ATOM 713 C CA . GLU A 1 92 ? -14.503 15.825 4.772 1.00 96.19 92 GLU A CA 1
ATOM 714 C C . GLU A 1 92 ? -15.460 15.500 3.614 1.00 96.19 92 GLU A C 1
ATOM 716 O O . GLU A 1 92 ? -16.382 16.264 3.334 1.00 96.19 92 GLU A O 1
ATOM 721 N N . SER A 1 93 ? -15.209 14.412 2.878 1.00 96.25 93 SER A N 1
ATOM 722 C CA . SER A 1 93 ? -15.967 14.099 1.659 1.00 96.25 93 SER A CA 1
ATOM 723 C C . SER A 1 93 ? -17.179 13.213 1.895 1.00 96.25 93 SER A C 1
ATOM 725 O O . SER A 1 93 ? -18.090 13.226 1.063 1.00 96.25 93 SER A O 1
ATOM 727 N N . LEU A 1 94 ? -17.135 12.361 2.922 1.00 95.25 94 LEU A N 1
ATOM 728 C CA . LEU A 1 94 ? -18.122 11.308 3.136 1.00 95.25 94 LEU A CA 1
ATOM 729 C C . LEU A 1 94 ? -18.979 11.529 4.379 1.00 95.25 94 LEU A C 1
ATOM 731 O O . LEU A 1 94 ? -20.054 10.943 4.412 1.00 95.25 94 LEU A O 1
ATOM 735 N N . ASP A 1 95 ? -18.560 12.347 5.346 1.00 93.19 95 ASP A N 1
ATOM 736 C CA . ASP A 1 95 ? -19.360 12.658 6.535 1.00 93.19 95 ASP A CA 1
ATOM 737 C C . ASP A 1 95 ? -20.330 13.806 6.244 1.00 93.19 95 ASP A C 1
ATOM 739 O O . ASP A 1 95 ? -20.026 14.987 6.425 1.00 93.19 95 ASP A O 1
ATOM 743 N N . THR A 1 96 ? -21.492 13.474 5.690 1.00 91.94 96 THR A N 1
ATOM 744 C CA . THR A 1 96 ? -22.489 14.472 5.280 1.00 91.94 96 THR A CA 1
ATOM 745 C C . THR A 1 96 ? -23.872 14.058 5.776 1.00 91.94 96 THR A C 1
ATOM 747 O O . THR A 1 96 ? -24.084 12.882 6.041 1.00 91.94 96 THR A O 1
ATOM 750 N N . PRO A 1 97 ? -24.864 14.961 5.848 1.00 90.19 97 PRO A N 1
ATOM 751 C CA . PRO A 1 97 ? -26.220 14.572 6.250 1.00 90.19 97 PRO A CA 1
ATOM 752 C C . PRO A 1 97 ? -26.819 13.426 5.415 1.00 90.19 97 PRO A C 1
ATOM 754 O O . PRO A 1 97 ? -27.626 12.655 5.923 1.00 90.19 97 PRO A O 1
ATOM 757 N N . ASP A 1 98 ? -26.392 13.305 4.154 1.00 85.25 98 ASP A N 1
ATOM 758 C CA . ASP A 1 98 ? -26.895 12.317 3.196 1.00 85.25 98 ASP A CA 1
ATOM 759 C C . ASP A 1 98 ? -25.968 11.101 3.029 1.00 85.25 98 ASP A C 1
ATOM 761 O O . ASP A 1 98 ? -26.238 10.225 2.204 1.00 85.25 98 ASP A O 1
ATOM 765 N N . ASN A 1 99 ? -24.835 11.057 3.734 1.00 86.56 99 ASN A N 1
ATOM 766 C CA . ASN A 1 99 ? -23.859 9.987 3.578 1.00 86.56 99 ASN A CA 1
ATOM 767 C C . ASN A 1 99 ? -23.129 9.703 4.886 1.00 86.56 99 ASN A C 1
ATOM 769 O O . ASN A 1 99 ? -22.665 10.611 5.562 1.00 86.56 99 ASN A O 1
ATOM 773 N N . ASP A 1 100 ? -22.963 8.422 5.176 1.00 91.62 100 ASP A N 1
ATOM 774 C CA . ASP A 1 100 ? -22.183 7.941 6.305 1.00 91.62 100 ASP A CA 1
ATOM 775 C C . ASP A 1 100 ? -21.018 7.083 5.783 1.00 91.62 100 ASP A C 1
ATOM 777 O O . ASP A 1 100 ? -20.993 6.666 4.617 1.00 91.62 100 ASP A O 1
ATOM 781 N N . TYR A 1 101 ? -20.025 6.827 6.626 1.00 95.69 101 TYR A N 1
ATOM 782 C CA . TYR A 1 101 ? -18.906 5.955 6.300 1.00 95.69 101 TYR A CA 1
ATOM 783 C C . TYR A 1 101 ? -18.483 5.112 7.501 1.00 95.69 101 TYR A C 1
ATOM 785 O O . TYR A 1 101 ? -18.673 5.456 8.667 1.00 95.69 101 TYR A O 1
ATOM 793 N N . ARG A 1 102 ? -17.878 3.969 7.190 1.00 97.44 102 ARG A N 1
ATOM 794 C CA . ARG A 1 102 ? -17.289 3.047 8.157 1.00 97.44 102 ARG A CA 1
ATOM 795 C C . ARG A 1 102 ? -15.904 2.670 7.665 1.00 97.44 102 ARG A C 1
ATOM 797 O O . ARG A 1 102 ? -15.720 2.401 6.477 1.00 97.44 102 ARG A O 1
ATOM 804 N N . LEU A 1 103 ? -14.934 2.662 8.569 1.00 97.62 103 LEU A N 1
ATOM 805 C CA . LEU A 1 103 ? -13.571 2.240 8.283 1.00 97.62 103 LEU A CA 1
ATOM 806 C C . LEU A 1 103 ? -13.310 0.895 8.958 1.00 97.62 103 LEU A C 1
ATOM 808 O O . LEU A 1 103 ? -13.440 0.768 10.171 1.00 97.62 103 LEU A O 1
ATOM 812 N N . ILE A 1 104 ? -12.915 -0.102 8.171 1.00 98.06 104 ILE A N 1
ATOM 813 C CA . ILE A 1 104 ? -12.503 -1.413 8.679 1.00 98.06 104 ILE A CA 1
ATOM 814 C C . ILE A 1 104 ? -10.991 -1.523 8.500 1.00 98.06 104 ILE A C 1
ATOM 816 O O . ILE A 1 104 ? -10.489 -1.425 7.377 1.00 98.06 104 ILE A O 1
ATOM 820 N N . LEU A 1 105 ? -10.266 -1.722 9.599 1.00 97.44 105 LEU A N 1
ATOM 821 C CA . LEU A 1 105 ? -8.816 -1.891 9.604 1.00 97.44 105 LEU A CA 1
ATOM 822 C C . LEU A 1 105 ? -8.471 -3.313 10.029 1.00 97.44 105 LEU A C 1
ATOM 824 O O . LEU A 1 105 ? -8.729 -3.706 11.159 1.00 97.44 105 LEU A O 1
ATOM 828 N N . MET A 1 106 ? -7.868 -4.069 9.116 1.00 96.62 106 MET A N 1
ATOM 829 C CA . MET A 1 106 ? -7.363 -5.412 9.390 1.00 96.62 106 MET A CA 1
ATOM 830 C C . MET A 1 106 ? -5.890 -5.343 9.782 1.00 96.62 106 MET A C 1
ATOM 832 O O . MET A 1 106 ? -5.054 -4.907 8.985 1.00 96.62 106 MET A O 1
ATOM 836 N N . LEU A 1 107 ? -5.593 -5.765 11.006 1.00 96.88 107 LEU A N 1
ATOM 837 C CA . LEU A 1 107 ? -4.264 -5.766 11.596 1.00 96.88 107 LEU A CA 1
ATOM 838 C C . LEU A 1 107 ? -3.699 -7.183 11.542 1.00 96.88 107 LEU A C 1
ATOM 840 O O . LEU A 1 107 ? -4.336 -8.138 11.971 1.00 96.88 107 LEU A O 1
ATOM 844 N N . ARG A 1 108 ? -2.494 -7.300 10.995 1.00 95.75 108 ARG A N 1
ATOM 845 C CA . ARG A 1 108 ? -1.719 -8.545 10.928 1.00 95.75 108 ARG A CA 1
ATOM 846 C C . ARG A 1 108 ? -0.562 -8.442 11.907 1.00 95.75 108 ARG A C 1
ATOM 848 O O . ARG A 1 108 ? -0.193 -7.319 12.242 1.00 95.75 108 ARG A O 1
ATOM 855 N N . ASP A 1 109 ? 0.079 -9.556 12.253 1.00 97.50 109 ASP A N 1
ATOM 856 C CA . ASP A 1 109 ? 1.394 -9.479 12.896 1.00 97.50 109 ASP A CA 1
ATOM 857 C C . ASP A 1 109 ? 2.303 -8.522 12.089 1.00 97.50 109 ASP A C 1
ATOM 859 O O . ASP A 1 109 ? 2.431 -8.674 10.865 1.00 97.50 109 ASP A O 1
ATOM 863 N N . PRO A 1 110 ? 2.875 -7.479 12.717 1.00 97.25 110 PRO A N 1
ATOM 864 C CA . PRO A 1 110 ? 3.585 -6.423 12.004 1.00 97.25 110 PRO A CA 1
ATOM 865 C C . PRO A 1 110 ? 4.863 -6.930 11.326 1.00 97.25 110 PRO A C 1
ATOM 867 O O . PRO A 1 110 ? 5.225 -6.426 10.256 1.00 97.25 110 PRO A O 1
ATOM 870 N N . THR A 1 111 ? 5.502 -7.960 11.887 1.00 97.75 111 THR A N 1
ATOM 871 C CA . THR A 1 111 ? 6.690 -8.603 11.314 1.00 97.75 111 THR A CA 1
ATOM 872 C C . THR A 1 111 ? 6.310 -9.379 10.062 1.00 97.75 111 THR A C 1
ATOM 874 O O . THR A 1 111 ? 6.878 -9.152 8.991 1.00 97.75 111 THR A O 1
ATOM 877 N N . ASP A 1 112 ? 5.277 -10.217 10.146 1.00 95.81 112 ASP A N 1
ATOM 878 C CA . ASP A 1 112 ? 4.778 -10.982 9.003 1.00 95.81 112 ASP A CA 1
ATOM 879 C C . ASP A 1 112 ? 4.183 -10.065 7.925 1.00 95.81 112 ASP A C 1
ATOM 881 O O . ASP A 1 112 ? 4.302 -10.330 6.723 1.00 95.81 112 ASP A O 1
ATOM 885 N N . ARG A 1 113 ? 3.568 -8.946 8.324 1.00 95.00 113 ARG A N 1
ATOM 886 C CA . ARG A 1 113 ? 3.075 -7.913 7.408 1.00 95.00 113 ARG A CA 1
ATOM 887 C C . ARG A 1 113 ? 4.212 -7.224 6.663 1.00 95.00 113 ARG A C 1
ATOM 889 O O . ARG A 1 113 ? 4.066 -7.015 5.453 1.00 95.00 113 ARG A O 1
ATOM 896 N N . ALA A 1 114 ? 5.302 -6.881 7.347 1.00 95.62 114 ALA A N 1
ATOM 897 C CA . ALA A 1 114 ? 6.472 -6.266 6.727 1.00 95.62 114 ALA A CA 1
ATOM 898 C C . ALA A 1 114 ? 7.155 -7.264 5.778 1.00 95.62 114 ALA A C 1
ATOM 900 O O . ALA A 1 114 ? 7.438 -6.937 4.624 1.00 95.62 114 ALA A O 1
ATOM 901 N N . TRP A 1 115 ? 7.286 -8.528 6.195 1.00 95.69 115 TRP A N 1
ATOM 902 C CA . TRP A 1 115 ? 7.796 -9.605 5.344 1.00 95.69 115 TRP A CA 1
ATOM 903 C C . TRP A 1 115 ? 6.950 -9.830 4.092 1.00 95.69 115 TRP A C 1
ATOM 905 O O . TRP A 1 115 ? 7.453 -9.984 2.978 1.00 95.69 115 TRP A O 1
ATOM 915 N N . SER A 1 116 ? 5.630 -9.818 4.263 1.00 92.19 116 SER A N 1
ATOM 916 C CA . SER A 1 116 ? 4.681 -9.937 3.163 1.00 92.19 116 SER A CA 1
ATOM 917 C C . SER A 1 116 ? 4.836 -8.804 2.146 1.00 92.19 116 SER A C 1
ATOM 919 O O . SER A 1 116 ? 4.614 -9.045 0.959 1.00 92.19 116 SER A O 1
ATOM 921 N N . GLU A 1 117 ? 5.201 -7.594 2.583 1.00 91.62 117 GLU A N 1
ATOM 922 C CA . GLU A 1 117 ? 5.495 -6.471 1.687 1.00 91.62 117 GLU A CA 1
ATOM 923 C C . GLU A 1 117 ? 6.767 -6.733 0.880 1.00 91.62 117 GLU A C 1
ATOM 925 O O . GLU A 1 117 ? 6.741 -6.596 -0.342 1.00 91.62 117 GLU A O 1
ATOM 930 N N . TYR A 1 118 ? 7.845 -7.163 1.542 1.00 93.44 118 TYR A N 1
ATOM 931 C CA . TYR A 1 118 ? 9.106 -7.512 0.887 1.00 93.44 118 TYR A CA 1
ATOM 932 C C . TYR A 1 118 ? 8.896 -8.576 -0.194 1.00 93.44 118 TYR A C 1
ATOM 934 O O . TYR A 1 118 ? 9.220 -8.355 -1.360 1.00 93.44 118 TYR A O 1
ATOM 942 N N . LYS A 1 119 ? 8.223 -9.685 0.142 1.00 92.00 119 LYS A N 1
ATOM 943 C CA . LYS A 1 119 ? 7.921 -10.756 -0.824 1.00 92.00 119 LYS A CA 1
ATOM 944 C C . LYS A 1 119 ? 7.049 -10.291 -1.987 1.00 92.00 119 LYS A C 1
ATOM 946 O O . LYS A 1 119 ? 7.221 -10.755 -3.110 1.00 92.00 119 LYS A O 1
ATOM 951 N N . MET A 1 120 ? 6.093 -9.397 -1.732 1.00 88.62 120 MET A N 1
ATOM 952 C CA . MET A 1 120 ? 5.269 -8.817 -2.795 1.00 88.62 120 MET A CA 1
ATOM 953 C C . MET A 1 120 ? 6.121 -8.006 -3.775 1.00 88.62 120 MET A C 1
ATOM 955 O O . MET A 1 120 ? 5.911 -8.094 -4.983 1.00 88.62 120 MET A O 1
ATOM 959 N N . GLN A 1 121 ? 7.102 -7.256 -3.274 1.00 87.62 121 GLN A N 1
ATOM 960 C CA . GLN A 1 121 ? 8.033 -6.527 -4.127 1.00 87.62 121 GLN A CA 1
ATOM 961 C C . GLN A 1 121 ? 8.988 -7.452 -4.875 1.00 87.62 121 GLN A C 1
ATOM 963 O O . GLN A 1 121 ? 9.165 -7.263 -6.071 1.00 87.62 121 GLN A O 1
ATOM 968 N N . MET A 1 122 ? 9.530 -8.474 -4.214 1.00 88.62 122 MET A N 1
ATOM 969 C CA . MET A 1 122 ? 10.391 -9.475 -4.844 1.00 88.62 122 MET A CA 1
ATOM 970 C C . MET A 1 122 ? 9.693 -10.144 -6.035 1.00 88.62 122 MET A C 1
ATOM 972 O O . MET A 1 122 ? 10.220 -10.118 -7.137 1.00 88.62 122 MET A O 1
ATOM 976 N N . ARG A 1 123 ? 8.442 -10.598 -5.873 1.00 85.94 123 ARG A N 1
ATOM 977 C CA . ARG A 1 123 ? 7.667 -11.175 -6.989 1.00 85.94 123 ARG A CA 1
ATOM 978 C C . ARG A 1 123 ? 7.436 -10.189 -8.133 1.00 85.94 123 ARG A C 1
ATOM 980 O O . ARG A 1 123 ? 7.420 -10.574 -9.295 1.00 85.94 123 ARG A O 1
ATOM 987 N N . ARG A 1 124 ? 7.264 -8.899 -7.821 1.00 82.00 124 ARG A N 1
ATOM 988 C CA . ARG A 1 124 ? 7.182 -7.850 -8.849 1.00 82.00 124 ARG A CA 1
ATOM 989 C C . ARG A 1 124 ? 8.501 -7.711 -9.623 1.00 82.00 124 ARG A C 1
ATOM 991 O O . ARG A 1 124 ? 8.455 -7.340 -10.794 1.00 82.00 124 ARG A O 1
ATOM 998 N N . LEU A 1 125 ? 9.643 -7.991 -8.992 1.00 84.12 125 LEU A N 1
ATOM 999 C CA . LEU A 1 125 ? 10.950 -8.014 -9.649 1.00 84.12 125 LEU A CA 1
ATOM 1000 C C . LEU A 1 125 ? 11.190 -9.288 -10.448 1.00 84.12 125 LEU A C 1
ATOM 1002 O O . LEU A 1 125 ? 11.689 -9.177 -11.559 1.00 84.12 125 LEU A O 1
ATOM 1006 N N . ASP A 1 126 ? 10.777 -10.454 -9.954 1.00 83.88 126 ASP A N 1
ATOM 1007 C CA . ASP A 1 126 ? 10.845 -11.704 -10.725 1.00 83.88 126 ASP A CA 1
ATOM 1008 C C . ASP A 1 126 ? 10.083 -11.552 -12.051 1.00 83.88 126 ASP A C 1
ATOM 1010 O O . ASP A 1 126 ? 10.581 -11.882 -13.127 1.00 83.88 126 ASP A O 1
ATOM 1014 N N . ASP A 1 127 ? 8.901 -10.937 -11.981 1.00 79.19 127 ASP A N 1
ATOM 1015 C CA . ASP A 1 127 ? 8.097 -10.550 -13.138 1.00 79.19 127 ASP A CA 1
ATOM 1016 C C . ASP A 1 127 ? 8.835 -9.586 -14.083 1.00 79.19 127 ASP A C 1
ATOM 1018 O O . ASP A 1 127 ? 8.703 -9.685 -15.305 1.00 79.19 127 ASP A O 1
ATOM 1022 N N . GLN A 1 128 ? 9.594 -8.636 -13.531 1.00 83.94 128 GLN A N 1
ATOM 1023 C CA . GLN A 1 128 ? 10.402 -7.691 -14.300 1.00 83.94 128 GLN A CA 1
ATOM 1024 C C . GLN A 1 128 ? 11.576 -8.399 -14.979 1.00 83.94 128 GLN A C 1
ATOM 1026 O O . GLN A 1 128 ? 11.834 -8.138 -16.149 1.00 83.94 128 GLN A O 1
ATOM 1031 N N . ASP A 1 129 ? 12.277 -9.292 -14.288 1.00 84.19 129 ASP A N 1
ATOM 1032 C CA . ASP A 1 129 ? 13.461 -9.970 -14.808 1.00 84.19 129 ASP A CA 1
ATOM 1033 C C . ASP A 1 129 ? 13.095 -11.037 -15.849 1.00 84.19 129 ASP A C 1
ATOM 1035 O O . ASP A 1 129 ? 13.747 -11.106 -16.893 1.00 84.19 129 ASP A O 1
ATOM 1039 N N . ALA A 1 130 ? 12.000 -11.782 -15.651 1.00 83.44 130 ALA A N 1
ATOM 1040 C CA . ALA A 1 130 ? 11.430 -12.658 -16.681 1.00 83.44 130 ALA A CA 1
ATOM 1041 C C . ALA A 1 130 ? 11.102 -11.865 -17.953 1.00 83.44 130 ALA A C 1
ATOM 1043 O O . ALA A 1 130 ? 11.453 -12.249 -19.066 1.00 83.44 130 ALA A O 1
ATOM 1044 N N . PHE A 1 131 ? 10.508 -10.691 -17.776 1.00 81.94 131 PHE A N 1
ATOM 1045 C CA . PHE A 1 131 ? 10.175 -9.816 -18.882 1.00 81.94 131 PHE A CA 1
ATOM 1046 C C . PHE A 1 131 ? 11.406 -9.202 -19.572 1.00 81.94 131 PHE A C 1
ATOM 1048 O O . PHE A 1 131 ? 11.456 -9.106 -20.797 1.00 81.94 131 PHE A O 1
ATOM 1055 N N . LEU A 1 132 ? 12.427 -8.799 -18.810 1.00 84.94 132 LEU A N 1
ATOM 1056 C CA . LEU A 1 132 ? 13.706 -8.358 -19.367 1.00 84.94 132 LEU A CA 1
ATOM 1057 C C . LEU A 1 132 ? 14.375 -9.487 -20.157 1.00 84.94 132 LEU A C 1
ATOM 1059 O O . LEU A 1 132 ? 14.946 -9.218 -21.211 1.00 84.94 132 LEU A O 1
ATOM 1063 N N . SER A 1 133 ? 14.268 -10.730 -19.687 1.00 87.38 133 SER A N 1
ATOM 1064 C CA . SER A 1 133 ? 14.734 -11.914 -20.412 1.00 87.38 133 SER A CA 1
ATOM 1065 C C . SER A 1 133 ? 14.024 -12.061 -21.763 1.00 87.38 133 SER A C 1
ATOM 1067 O O . SER A 1 133 ? 14.697 -12.224 -22.780 1.00 87.38 133 SER A O 1
ATOM 1069 N N . ASP A 1 134 ? 12.697 -11.888 -21.814 1.00 87.25 134 ASP A N 1
ATOM 1070 C CA . ASP A 1 134 ? 11.931 -11.916 -23.070 1.00 87.25 134 ASP A CA 1
ATOM 1071 C C . ASP A 1 134 ? 12.354 -10.798 -24.038 1.00 87.25 134 ASP A C 1
ATOM 1073 O O . ASP A 1 134 ? 12.525 -11.047 -25.233 1.00 87.25 134 ASP A O 1
ATOM 1077 N N . ILE A 1 135 ? 12.594 -9.577 -23.540 1.00 86.38 135 ILE A N 1
ATOM 1078 C CA . ILE A 1 135 ? 13.134 -8.478 -24.363 1.00 86.38 135 ILE A CA 1
ATOM 1079 C C . ILE A 1 135 ? 14.496 -8.851 -24.949 1.00 86.38 135 ILE A C 1
ATOM 1081 O O . ILE A 1 135 ? 14.754 -8.565 -26.117 1.00 86.38 135 ILE A O 1
ATOM 1085 N N . GLN A 1 136 ? 15.382 -9.450 -24.148 1.00 88.06 136 GLN A N 1
ATOM 1086 C CA . GLN A 1 136 ? 16.708 -9.842 -24.627 1.00 88.06 136 GLN A CA 1
ATOM 1087 C C . GLN A 1 136 ? 16.623 -10.951 -25.668 1.00 88.06 136 GLN A C 1
ATOM 1089 O O . GLN A 1 136 ? 17.259 -10.857 -26.715 1.00 88.06 136 GLN A O 1
ATOM 1094 N N . LYS A 1 137 ? 15.803 -11.972 -25.404 1.00 88.88 137 LYS A N 1
ATOM 1095 C CA . LYS A 1 137 ? 15.564 -13.096 -26.314 1.00 88.88 137 LYS A CA 1
ATOM 1096 C C . LYS A 1 137 ? 15.053 -12.626 -27.678 1.00 88.88 137 LYS A C 1
ATOM 1098 O O . LYS A 1 137 ? 15.440 -13.191 -28.695 1.00 88.88 137 LYS A O 1
ATOM 1103 N N . HIS A 1 138 ? 14.223 -11.584 -27.694 1.00 90.44 138 HIS A N 1
ATOM 1104 C CA . HIS A 1 138 ? 13.567 -11.057 -28.896 1.00 90.44 138 HIS A CA 1
ATOM 1105 C C . HIS A 1 138 ? 14.092 -9.679 -29.315 1.00 90.44 138 HIS A C 1
ATOM 1107 O O . HIS A 1 138 ? 13.371 -8.901 -29.944 1.00 90.44 138 HIS A O 1
ATOM 1113 N N . SER A 1 139 ? 15.345 -9.361 -28.974 1.00 89.44 139 SER A N 1
ATOM 1114 C CA . SER A 1 139 ? 15.921 -8.031 -29.203 1.00 89.44 139 SER A CA 1
ATOM 1115 C C . SER A 1 139 ? 15.950 -7.639 -30.684 1.00 89.44 139 SER A C 1
ATOM 1117 O O . SER A 1 139 ? 15.615 -6.498 -31.007 1.00 89.44 139 SER A O 1
ATOM 1119 N N . ASP A 1 140 ? 16.243 -8.596 -31.573 1.00 86.38 140 ASP A N 1
ATOM 1120 C CA . ASP A 1 140 ? 16.278 -8.406 -33.033 1.00 86.38 140 ASP A CA 1
ATOM 1121 C C . ASP A 1 140 ? 14.901 -8.046 -33.600 1.00 86.38 140 ASP A C 1
ATOM 1123 O O . ASP A 1 140 ? 14.749 -7.070 -34.342 1.00 86.38 140 ASP A O 1
ATOM 1127 N N . ASN A 1 141 ? 13.871 -8.803 -33.203 1.00 88.69 141 ASN A N 1
ATOM 1128 C CA . ASN A 1 141 ? 12.490 -8.509 -33.574 1.00 88.69 141 ASN A CA 1
ATOM 1129 C C . ASN A 1 141 ? 12.080 -7.133 -33.036 1.00 88.69 141 ASN A C 1
ATOM 1131 O O . ASN A 1 141 ? 11.545 -6.314 -33.779 1.00 88.69 141 ASN A O 1
ATOM 1135 N N . LEU A 1 142 ? 12.397 -6.842 -31.771 1.00 87.50 142 LEU A N 1
ATOM 1136 C CA . LEU A 1 142 ? 12.059 -5.563 -31.162 1.00 87.50 142 LEU A CA 1
ATOM 1137 C C . LEU A 1 142 ? 12.757 -4.390 -31.867 1.00 87.50 142 LEU A C 1
ATOM 1139 O O . LEU A 1 142 ? 12.117 -3.361 -32.079 1.00 87.50 142 LEU A O 1
ATOM 1143 N N . LEU A 1 143 ? 14.031 -4.532 -32.256 1.00 86.12 143 LEU A N 1
ATOM 1144 C CA . LEU A 1 143 ? 14.768 -3.526 -33.024 1.00 86.12 143 LEU A CA 1
ATOM 1145 C C . LEU A 1 143 ? 14.131 -3.292 -34.391 1.00 86.12 143 LEU A C 1
ATOM 1147 O O . LEU A 1 143 ? 13.968 -2.139 -34.794 1.00 86.12 143 LEU A O 1
ATOM 1151 N N . THR A 1 144 ? 13.772 -4.372 -35.085 1.00 84.25 144 THR A N 1
ATOM 1152 C CA . THR A 1 144 ? 13.131 -4.318 -36.403 1.00 84.25 144 THR A CA 1
ATOM 1153 C C . THR A 1 144 ? 11.819 -3.555 -36.301 1.00 84.25 144 THR A C 1
ATOM 1155 O O . THR A 1 144 ? 11.665 -2.500 -36.911 1.00 84.25 144 THR A O 1
ATOM 1158 N N . CYS A 1 145 ? 10.937 -3.976 -35.393 1.00 85.50 145 CYS A N 1
ATOM 1159 C CA . CYS A 1 145 ? 9.661 -3.310 -35.154 1.00 85.50 145 CYS A CA 1
ATOM 1160 C C . CYS A 1 145 ? 9.821 -1.851 -34.737 1.00 85.50 145 CYS A C 1
ATOM 1162 O O . CYS A 1 145 ? 9.072 -0.984 -35.190 1.00 85.50 145 CYS A O 1
ATOM 1164 N N . PHE A 1 146 ? 10.797 -1.557 -33.877 1.00 84.12 146 PHE A N 1
ATOM 1165 C CA . PHE A 1 146 ? 11.086 -0.197 -33.443 1.00 84.12 146 PHE A CA 1
ATOM 1166 C C . PHE A 1 146 ? 11.562 0.678 -34.604 1.00 84.12 146 PHE A C 1
ATOM 1168 O O . PHE A 1 146 ? 11.117 1.818 -34.734 1.00 84.12 146 PHE A O 1
ATOM 1175 N N . SER A 1 147 ? 12.434 0.154 -35.461 1.00 79.50 147 SER A N 1
ATOM 1176 C CA . SER A 1 147 ? 13.013 0.879 -36.594 1.00 79.50 147 SER A CA 1
ATOM 1177 C C . SER A 1 147 ? 11.974 1.122 -37.686 1.00 79.50 147 SER A C 1
ATOM 1179 O O . SER A 1 147 ? 11.789 2.274 -38.087 1.00 79.50 147 SER A O 1
ATOM 1181 N N . THR A 1 148 ? 11.218 0.091 -38.078 1.00 78.25 148 THR A N 1
ATOM 1182 C CA . THR A 1 148 ? 10.081 0.197 -39.009 1.00 78.25 148 THR A CA 1
ATOM 1183 C C . THR A 1 148 ? 9.057 1.211 -38.499 1.00 78.25 148 THR A C 1
ATOM 1185 O O . THR A 1 148 ? 8.599 2.096 -39.229 1.00 78.25 148 THR A O 1
ATOM 1188 N N . TYR A 1 149 ? 8.754 1.171 -37.199 1.00 79.38 149 TYR A N 1
ATOM 1189 C CA . TYR A 1 149 ? 7.868 2.144 -36.572 1.00 79.38 149 TYR A CA 1
ATOM 1190 C C . TYR A 1 149 ? 8.425 3.576 -36.630 1.00 79.38 149 TYR A C 1
ATOM 1192 O O . TYR A 1 149 ? 7.730 4.505 -37.046 1.00 79.38 149 TYR A O 1
ATOM 1200 N N . MET A 1 150 ? 9.681 3.790 -36.231 1.00 75.19 150 MET A N 1
ATOM 1201 C CA . MET A 1 150 ? 10.289 5.123 -36.238 1.00 75.19 150 MET A CA 1
ATOM 1202 C C . MET A 1 150 ? 10.348 5.710 -37.654 1.00 75.19 150 MET A C 1
ATOM 1204 O O . MET A 1 150 ? 10.017 6.884 -37.830 1.00 75.19 150 MET A O 1
ATOM 1208 N N . LEU A 1 151 ? 10.672 4.899 -38.662 1.00 72.44 151 LEU A N 1
ATOM 1209 C CA . LEU A 1 151 ? 10.774 5.326 -40.058 1.00 72.44 151 LEU A CA 1
ATOM 1210 C C . LEU A 1 151 ? 9.409 5.645 -40.689 1.00 72.44 151 LEU A C 1
ATOM 1212 O O . LEU A 1 151 ? 9.266 6.709 -41.296 1.00 72.44 151 LEU A O 1
ATOM 1216 N N . SER A 1 152 ? 8.384 4.817 -40.456 1.00 70.75 152 SER A N 1
ATOM 1217 C CA . SER A 1 152 ? 7.008 5.083 -40.923 1.00 70.75 152 SER A CA 1
ATOM 1218 C C . SER A 1 152 ? 6.384 6.317 -40.250 1.00 70.75 152 SER A C 1
ATOM 1220 O O . SER A 1 152 ? 5.607 7.066 -40.853 1.00 70.75 152 SER A O 1
ATOM 1222 N N . THR A 1 153 ? 6.748 6.613 -38.994 1.00 61.41 153 THR A N 1
ATOM 1223 C CA . THR A 1 153 ? 6.174 7.761 -38.269 1.00 61.41 153 THR A CA 1
ATOM 1224 C C . THR A 1 153 ? 6.618 9.132 -38.758 1.00 61.41 153 THR A C 1
ATOM 1226 O O . THR A 1 153 ? 5.891 10.098 -38.504 1.00 61.41 153 THR A O 1
ATOM 1229 N N . VAL A 1 154 ? 7.755 9.225 -39.451 1.00 59.34 154 VAL A N 1
ATOM 1230 C CA . VAL A 1 154 ? 8.204 10.471 -40.089 1.00 59.34 154 VAL A CA 1
ATOM 1231 C C . VAL A 1 154 ? 7.307 10.831 -41.283 1.00 59.34 154 VAL A C 1
ATOM 1233 O O . VAL A 1 154 ? 7.182 12.008 -41.605 1.00 59.34 154 VAL A O 1
ATOM 1236 N N . MET A 1 155 ? 6.617 9.849 -41.876 1.00 53.22 155 MET A N 1
ATOM 1237 C CA . MET A 1 155 ? 5.816 10.021 -43.095 1.00 53.22 155 MET A CA 1
ATOM 1238 C C . MET A 1 155 ? 4.294 10.054 -42.850 1.00 53.22 155 MET A C 1
ATOM 1240 O O . MET A 1 155 ? 3.565 10.738 -43.564 1.00 53.22 155 MET A O 1
ATOM 1244 N N . ALA A 1 156 ? 3.778 9.365 -41.826 1.00 55.56 156 ALA A N 1
ATOM 1245 C CA . ALA A 1 156 ? 2.331 9.277 -41.591 1.00 55.56 156 ALA A CA 1
ATOM 1246 C C . ALA A 1 156 ? 1.757 10.444 -40.749 1.00 55.56 156 ALA A C 1
ATOM 1248 O O . ALA A 1 156 ? 2.428 10.985 -39.865 1.00 55.56 156 ALA A O 1
ATOM 1249 N N . THR A 1 157 ? 0.458 10.762 -40.904 1.00 58.53 157 THR A N 1
ATOM 1250 C CA . THR A 1 157 ? -0.290 11.773 -40.104 1.00 58.53 157 THR A CA 1
ATOM 1251 C C . THR A 1 157 ? -1.227 11.181 -39.029 1.00 58.53 157 THR A C 1
ATOM 1253 O O . THR A 1 157 ? -1.482 11.835 -38.018 1.00 58.53 157 THR A O 1
ATOM 1256 N N . ASP A 1 158 ? -1.639 9.908 -39.128 1.00 68.12 158 ASP A N 1
ATOM 1257 C CA . ASP A 1 158 ? -2.583 9.263 -38.186 1.00 68.12 158 ASP A CA 1
ATOM 1258 C C . ASP A 1 158 ? -1.881 8.528 -37.024 1.00 68.12 158 ASP A C 1
ATOM 1260 O O . ASP A 1 158 ? -1.068 7.632 -37.242 1.00 68.12 158 ASP A O 1
ATOM 1264 N N . LYS A 1 159 ? -2.184 8.891 -35.769 1.00 66.12 159 LYS A N 1
ATOM 1265 C CA . LYS A 1 159 ? -1.588 8.300 -34.553 1.00 66.12 159 LYS A CA 1
ATOM 1266 C C . LYS A 1 159 ? -2.182 6.941 -34.149 1.00 66.12 159 LYS A C 1
ATOM 1268 O O . LYS A 1 159 ? -1.488 6.183 -33.474 1.00 66.12 159 LYS A O 1
ATOM 1273 N N . LYS A 1 160 ? -3.443 6.632 -34.484 1.00 64.38 160 LYS A N 1
ATOM 1274 C CA . LYS A 1 160 ? -4.126 5.417 -33.983 1.00 64.38 160 LYS A CA 1
ATOM 1275 C C . LYS A 1 160 ? -3.662 4.157 -34.710 1.00 64.38 160 LYS A C 1
ATOM 1277 O O . LYS A 1 160 ? -3.285 3.201 -34.039 1.00 64.38 160 LYS A O 1
ATOM 1282 N N . LYS A 1 161 ? -3.610 4.188 -36.047 1.00 63.16 161 LYS A N 1
ATOM 1283 C CA . LYS A 1 161 ? -3.107 3.069 -36.873 1.00 63.16 161 LYS A CA 1
ATOM 1284 C C . LYS A 1 161 ? -1.658 2.690 -36.543 1.00 63.16 161 LYS A C 1
ATOM 1286 O O . LYS A 1 161 ? -1.286 1.524 -36.568 1.00 63.16 161 LYS A O 1
ATOM 1291 N N . ARG A 1 162 ? -0.863 3.685 -36.146 1.00 66.44 162 ARG A N 1
ATOM 1292 C CA . ARG A 1 162 ? 0.542 3.532 -35.758 1.00 66.44 162 ARG A CA 1
ATOM 1293 C C . ARG A 1 162 ? 0.736 2.690 -34.504 1.00 66.44 162 ARG A C 1
ATOM 1295 O O . ARG A 1 162 ? 1.581 1.802 -34.474 1.00 66.44 162 ARG A O 1
ATOM 1302 N N . LYS A 1 163 ? -0.071 2.945 -33.476 1.00 66.88 163 LYS A N 1
ATOM 1303 C CA . LYS A 1 163 ? 0.033 2.223 -32.210 1.00 66.88 163 LYS A CA 1
ATOM 1304 C C . LYS A 1 163 ? -0.280 0.732 -32.373 1.00 66.88 163 LYS A C 1
ATOM 1306 O O . LYS A 1 163 ? 0.427 -0.089 -31.807 1.00 66.88 163 LYS A O 1
ATOM 1311 N N . SER A 1 164 ? -1.302 0.389 -33.155 1.00 70.25 164 SER A N 1
ATOM 1312 C CA . SER A 1 164 ? -1.629 -1.009 -33.455 1.00 70.25 164 SER A CA 1
ATOM 1313 C C . SER A 1 164 ? -0.557 -1.698 -34.301 1.00 70.25 164 SER A C 1
ATOM 1315 O O . SER A 1 164 ? -0.295 -2.868 -34.063 1.00 70.25 164 SER A O 1
ATOM 1317 N N . GLY A 1 165 ? 0.089 -0.980 -35.228 1.00 77.69 165 GLY A N 1
ATOM 1318 C CA . GLY A 1 165 ? 1.142 -1.538 -36.084 1.00 77.69 165 GLY A CA 1
ATOM 1319 C C . GLY A 1 165 ? 2.388 -1.967 -35.308 1.00 77.69 165 GLY A C 1
ATOM 1320 O O . GLY A 1 165 ? 2.835 -3.098 -35.454 1.00 77.69 165 GLY A O 1
ATOM 1321 N N . PHE A 1 166 ? 2.898 -1.114 -34.408 1.00 80.31 166 PHE A N 1
ATOM 1322 C CA . PHE A 1 166 ? 4.048 -1.487 -33.569 1.00 80.31 166 PHE A CA 1
ATOM 1323 C C . PHE A 1 166 ? 3.748 -2.724 -32.717 1.00 80.31 166 PHE A C 1
ATOM 1325 O O . PHE A 1 166 ? 4.539 -3.657 -32.676 1.00 80.31 166 PHE A O 1
ATOM 1332 N N . LEU A 1 167 ? 2.577 -2.755 -32.076 1.00 78.50 167 LEU A N 1
ATOM 1333 C CA . LEU A 1 167 ? 2.166 -3.877 -31.232 1.00 78.50 167 LEU A CA 1
ATOM 1334 C C . LEU A 1 167 ? 1.979 -5.180 -32.006 1.00 78.50 167 LEU A C 1
ATOM 1336 O O . LEU A 1 167 ? 2.278 -6.237 -31.465 1.00 78.50 167 LEU A O 1
ATOM 1340 N N . ALA A 1 168 ? 1.488 -5.100 -33.242 1.00 82.94 168 ALA A N 1
ATOM 1341 C CA . ALA A 1 168 ? 1.323 -6.262 -34.107 1.00 82.94 168 ALA A CA 1
ATOM 1342 C C . ALA A 1 168 ? 2.666 -6.837 -34.586 1.00 82.94 168 ALA A C 1
ATOM 1344 O O . ALA A 1 168 ? 2.734 -8.022 -34.888 1.00 82.94 168 ALA A O 1
ATOM 1345 N N . CYS A 1 169 ? 3.713 -6.010 -34.643 1.00 84.25 169 CYS A N 1
ATOM 1346 C CA . CYS A 1 169 ? 5.049 -6.433 -35.052 1.00 84.25 169 CYS A CA 1
ATOM 1347 C C . CYS A 1 169 ? 5.831 -7.114 -33.911 1.00 84.25 169 CYS A C 1
ATOM 1349 O O . CYS A 1 169 ? 6.591 -8.056 -34.149 1.00 84.25 169 CYS A O 1
ATOM 1351 N N . VAL A 1 170 ? 5.665 -6.642 -32.666 1.00 85.62 170 VAL A N 1
ATOM 1352 C CA . VAL A 1 170 ? 6.418 -7.168 -31.514 1.00 85.62 170 VAL A CA 1
ATOM 1353 C C . VAL A 1 170 ? 6.047 -8.629 -31.241 1.00 85.62 170 VAL A C 1
ATOM 1355 O O . VAL A 1 170 ? 4.868 -8.975 -31.156 1.00 85.62 170 VAL A O 1
ATOM 1358 N N . HIS A 1 171 ? 7.071 -9.463 -31.039 1.00 88.31 171 HIS A N 1
ATOM 1359 C CA . HIS A 1 171 ? 6.940 -10.903 -30.846 1.00 88.31 171 HIS A CA 1
ATOM 1360 C C . HIS A 1 171 ? 5.882 -11.266 -29.780 1.00 88.31 171 HIS A C 1
ATOM 1362 O O . HIS A 1 171 ? 5.867 -10.650 -28.705 1.00 88.31 171 HIS A O 1
ATOM 1368 N N . PRO A 1 172 ? 5.034 -12.290 -30.021 1.00 85.31 172 PRO A N 1
ATOM 1369 C CA . PRO A 1 172 ? 3.989 -12.715 -29.091 1.00 85.31 172 PRO A CA 1
ATOM 1370 C C . PRO A 1 172 ? 4.470 -13.012 -27.672 1.00 85.31 172 PRO A C 1
ATOM 1372 O O . PRO A 1 172 ? 3.768 -12.669 -26.736 1.00 85.31 172 PRO A O 1
ATOM 1375 N N . ASP A 1 173 ? 5.664 -13.582 -27.480 1.00 83.62 173 ASP A N 1
ATOM 1376 C CA . ASP A 1 173 ? 6.233 -13.787 -26.133 1.00 83.62 173 ASP A CA 1
ATOM 1377 C C . ASP A 1 173 ? 6.283 -12.475 -25.325 1.00 83.62 173 ASP A C 1
ATOM 1379 O O . ASP A 1 173 ? 5.945 -12.468 -24.147 1.00 83.62 173 ASP A O 1
ATOM 1383 N N . ILE A 1 174 ? 6.614 -11.340 -25.954 1.00 80.56 174 ILE A N 1
ATOM 1384 C CA . ILE A 1 174 ? 6.639 -10.031 -25.283 1.00 80.56 174 ILE A CA 1
ATOM 1385 C C . ILE A 1 174 ? 5.210 -9.489 -25.071 1.00 80.56 174 ILE A C 1
ATOM 1387 O O . ILE A 1 174 ? 4.945 -8.821 -24.069 1.00 80.56 174 ILE A O 1
ATOM 1391 N N . THR A 1 175 ? 4.287 -9.747 -26.005 1.00 79.62 175 THR A N 1
ATOM 1392 C CA . THR A 1 175 ? 2.927 -9.166 -26.030 1.00 79.62 175 THR A CA 1
ATOM 1393 C C . THR A 1 175 ? 1.824 -10.086 -25.494 1.00 79.62 175 THR A C 1
ATOM 1395 O O . THR A 1 175 ? 0.656 -9.684 -25.482 1.00 79.62 175 THR A O 1
ATOM 1398 N N . SER A 1 176 ? 2.166 -11.295 -25.039 1.00 77.06 176 SER A N 1
ATOM 1399 C CA . SER A 1 176 ? 1.217 -12.345 -24.659 1.00 77.06 176 SER A CA 1
ATOM 1400 C C . SER A 1 176 ? 0.246 -11.880 -23.574 1.00 77.06 176 SER A C 1
ATOM 1402 O O . SER A 1 176 ? 0.516 -10.959 -22.802 1.00 77.06 176 SER A O 1
ATOM 1404 N N . THR A 1 177 ? -0.919 -12.524 -23.483 1.00 59.31 177 THR A N 1
ATOM 1405 C CA . THR A 1 177 ? -1.936 -12.194 -22.472 1.00 59.31 177 THR A CA 1
ATOM 1406 C C . THR A 1 177 ? -1.415 -12.338 -21.045 1.00 59.31 177 THR A C 1
ATOM 1408 O O . THR A 1 177 ? -1.735 -11.498 -20.201 1.00 59.31 177 THR A O 1
ATOM 1411 N N . GLU A 1 178 ? -0.563 -13.334 -20.804 1.00 65.44 178 GLU A N 1
ATOM 1412 C CA . GLU A 1 178 ? 0.142 -13.552 -19.537 1.00 65.44 178 GLU A CA 1
ATOM 1413 C C . GLU A 1 178 ? 1.094 -12.388 -19.219 1.00 65.44 178 GLU A C 1
ATOM 1415 O O . GLU A 1 178 ? 1.104 -11.864 -18.104 1.00 65.44 178 GLU A O 1
ATOM 1420 N N . ASN A 1 179 ? 1.779 -11.868 -20.239 1.00 65.50 179 ASN A N 1
ATOM 1421 C CA . ASN A 1 179 ? 2.639 -10.698 -20.122 1.00 65.50 179 ASN A CA 1
ATOM 1422 C C . ASN A 1 179 ? 1.894 -9.363 -20.276 1.00 65.50 179 ASN A C 1
ATOM 1424 O O . ASN A 1 179 ? 2.498 -8.318 -20.082 1.00 65.50 179 ASN A O 1
ATOM 1428 N N . SER A 1 180 ? 0.588 -9.322 -20.550 1.00 64.06 180 SER A N 1
ATOM 1429 C CA . SER A 1 180 ? -0.096 -8.094 -21.001 1.00 64.06 180 SER A CA 1
ATOM 1430 C C . SER A 1 180 ? -0.064 -6.927 -20.003 1.00 64.06 180 SER A C 1
ATOM 1432 O O . SER A 1 180 ? -0.046 -5.758 -20.403 1.00 64.06 180 SER A O 1
ATOM 1434 N N . ALA A 1 181 ? -0.041 -7.203 -18.696 1.00 65.81 181 ALA A N 1
ATOM 1435 C CA . ALA A 1 181 ? 0.125 -6.175 -17.667 1.00 65.81 181 ALA A CA 1
ATOM 1436 C C . ALA A 1 181 ? 1.580 -5.674 -17.580 1.00 65.81 181 ALA A C 1
ATOM 1438 O O . ALA A 1 181 ? 1.799 -4.462 -17.482 1.00 65.81 181 ALA A O 1
ATOM 1439 N N . ARG A 1 182 ? 2.555 -6.592 -17.673 1.00 67.25 182 ARG A N 1
ATOM 1440 C CA . ARG A 1 182 ? 4.002 -6.305 -17.717 1.00 67.25 182 ARG A CA 1
ATOM 1441 C C . ARG A 1 182 ? 4.342 -5.503 -18.977 1.00 67.25 182 ARG A C 1
ATOM 1443 O O . ARG A 1 182 ? 4.905 -4.410 -18.909 1.00 67.25 182 ARG A O 1
ATOM 1450 N N . PHE A 1 183 ? 3.832 -5.974 -20.108 1.00 68.50 183 PHE A N 1
ATOM 1451 C CA . PHE A 1 183 ? 3.918 -5.358 -21.413 1.00 68.50 183 PHE A CA 1
ATOM 1452 C C . PHE A 1 183 ? 3.337 -3.951 -21.417 1.00 68.50 183 PHE A C 1
ATOM 1454 O O . PHE A 1 183 ? 3.998 -3.062 -21.914 1.00 68.50 183 PHE A O 1
ATOM 1461 N N . LYS A 1 184 ? 2.181 -3.666 -20.800 1.00 74.06 184 LYS A N 1
ATOM 1462 C CA . LYS A 1 184 ? 1.647 -2.286 -20.749 1.00 74.06 184 LYS A CA 1
ATOM 1463 C C . LYS A 1 184 ? 2.578 -1.282 -20.061 1.00 74.06 184 LYS A C 1
ATOM 1465 O O . LYS A 1 184 ? 2.589 -0.110 -20.447 1.00 74.06 184 LYS A O 1
ATOM 1470 N N . LYS A 1 185 ? 3.347 -1.704 -19.047 1.00 71.75 185 LYS A N 1
ATOM 1471 C CA . LYS A 1 185 ? 4.372 -0.845 -18.425 1.00 71.75 185 LYS A CA 1
ATOM 1472 C C . LYS A 1 185 ? 5.533 -0.609 -19.390 1.00 71.75 185 LYS A C 1
ATOM 1474 O O . LYS A 1 185 ? 5.914 0.544 -19.577 1.00 71.75 185 LYS A O 1
ATOM 1479 N N . LEU A 1 186 ? 6.035 -1.661 -20.041 1.00 70.75 186 LEU A N 1
ATOM 1480 C CA . LEU A 1 186 ? 7.065 -1.515 -21.074 1.00 70.75 186 LEU A CA 1
ATOM 1481 C C . LEU A 1 186 ? 6.578 -0.661 -22.222 1.00 70.75 186 LEU A C 1
ATOM 1483 O O . LEU A 1 186 ? 7.283 0.227 -22.650 1.00 70.75 186 LEU A O 1
ATOM 1487 N N . GLU A 1 187 ? 5.380 -0.913 -22.713 1.00 75.75 187 GLU A N 1
ATOM 1488 C CA . GLU A 1 187 ? 4.758 -0.189 -23.796 1.00 75.75 187 GLU A CA 1
ATOM 1489 C C . GLU A 1 187 ? 4.777 1.303 -23.471 1.00 75.75 187 GLU A C 1
ATOM 1491 O O . GLU A 1 187 ? 5.222 2.103 -24.283 1.00 75.75 187 GLU A O 1
ATOM 1496 N N . ALA A 1 188 ? 4.392 1.692 -22.250 1.00 80.94 188 ALA A N 1
ATOM 1497 C CA . ALA A 1 188 ? 4.485 3.075 -21.798 1.00 80.94 188 ALA A CA 1
ATOM 1498 C C . ALA A 1 188 ? 5.932 3.615 -21.765 1.00 80.94 188 ALA A C 1
ATOM 1500 O O . ALA A 1 188 ? 6.140 4.776 -22.124 1.00 80.94 188 ALA A O 1
ATOM 1501 N N . GLU A 1 189 ? 6.922 2.810 -21.368 1.00 79.75 189 GLU A N 1
ATOM 1502 C CA . GLU A 1 189 ? 8.344 3.192 -21.370 1.00 79.75 189 GLU A CA 1
ATOM 1503 C C . GLU A 1 189 ? 8.959 3.246 -22.777 1.00 79.75 189 GLU A C 1
ATOM 1505 O O . GLU A 1 189 ? 9.632 4.218 -23.107 1.00 79.75 189 GLU A O 1
ATOM 1510 N N . LEU A 1 190 ? 8.660 2.290 -23.653 1.00 76.62 190 LEU A N 1
ATOM 1511 C CA . LEU A 1 190 ? 8.996 2.313 -25.073 1.00 76.62 190 LEU A CA 1
ATOM 1512 C C . LEU A 1 190 ? 8.346 3.519 -25.739 1.00 76.62 190 LEU A C 1
ATOM 1514 O O . LEU A 1 190 ? 9.017 4.252 -26.450 1.00 76.62 190 LEU A O 1
ATOM 1518 N N . TRP A 1 191 ? 7.080 3.820 -25.444 1.00 80.44 191 TRP A N 1
ATOM 1519 C CA . TRP A 1 191 ? 6.435 5.043 -25.918 1.00 80.44 191 TRP A CA 1
ATOM 1520 C C . TRP A 1 191 ? 7.122 6.297 -25.388 1.00 80.44 191 TRP A C 1
ATOM 1522 O O . TRP A 1 191 ? 7.226 7.284 -26.119 1.00 80.44 191 TRP A O 1
ATOM 1532 N N . ARG A 1 192 ? 7.598 6.306 -24.138 1.00 81.94 192 ARG A N 1
ATOM 1533 C CA . ARG A 1 192 ? 8.422 7.408 -23.621 1.00 81.94 192 ARG A CA 1
ATOM 1534 C C . ARG A 1 192 ? 9.732 7.521 -24.388 1.00 81.94 192 ARG A C 1
ATOM 1536 O O . ARG A 1 192 ? 10.089 8.639 -24.751 1.00 81.94 192 ARG A O 1
ATOM 1543 N N . LEU A 1 193 ? 10.402 6.407 -24.667 1.00 78.06 193 LEU A N 1
ATOM 1544 C CA . LEU A 1 193 ? 11.651 6.349 -25.420 1.00 78.06 193 LEU A CA 1
ATOM 1545 C C . LEU A 1 193 ? 11.454 6.859 -26.856 1.00 78.06 193 LEU A C 1
ATOM 1547 O O . LEU A 1 193 ? 12.102 7.821 -27.260 1.00 78.06 193 LEU A O 1
ATOM 1551 N N . ILE A 1 194 ? 10.462 6.319 -27.568 1.00 77.44 194 ILE A N 1
ATOM 1552 C CA . ILE A 1 194 ? 10.011 6.750 -28.899 1.00 77.44 194 ILE A CA 1
ATOM 1553 C C . ILE A 1 194 ? 9.726 8.254 -28.906 1.00 77.44 194 ILE A C 1
ATOM 1555 O O . ILE A 1 194 ? 10.237 8.989 -29.749 1.00 77.44 194 ILE A O 1
ATOM 1559 N N . ASN A 1 195 ? 8.934 8.755 -27.951 1.00 78.50 195 ASN A N 1
ATOM 1560 C CA . ASN A 1 195 ? 8.599 10.180 -27.890 1.00 78.50 195 ASN A CA 1
ATOM 1561 C C . ASN A 1 195 ? 9.819 11.052 -27.558 1.00 78.50 195 ASN A C 1
ATOM 1563 O O . ASN A 1 195 ? 9.964 12.132 -28.132 1.00 78.50 195 ASN A O 1
ATOM 1567 N N . LYS A 1 196 ? 10.709 10.592 -26.669 1.00 78.19 196 LYS A N 1
ATOM 1568 C CA . LYS A 1 196 ? 11.980 11.258 -26.346 1.00 78.19 196 LYS A CA 1
ATOM 1569 C C . LYS A 1 196 ? 12.868 11.362 -27.587 1.00 78.19 196 LYS A C 1
ATOM 1571 O O . LYS A 1 196 ? 13.521 12.388 -27.783 1.00 78.19 196 LYS A O 1
ATOM 1576 N N . PHE A 1 197 ? 12.876 10.334 -28.431 1.00 76.38 197 PHE A N 1
ATOM 1577 C CA . PHE A 1 197 ? 13.629 10.332 -29.680 1.00 76.38 197 PHE A CA 1
ATOM 1578 C C . PHE A 1 197 ? 12.974 11.249 -30.714 1.00 76.38 197 PHE A C 1
ATOM 1580 O O . PHE A 1 197 ? 13.657 12.101 -31.273 1.00 76.38 197 PHE A O 1
ATOM 1587 N N . ARG A 1 198 ? 11.646 11.203 -30.863 1.00 70.44 198 ARG A N 1
ATOM 1588 C CA . ARG A 1 198 ? 10.894 12.003 -31.843 1.00 70.44 198 ARG A CA 1
ATOM 1589 C C . ARG A 1 198 ? 10.993 13.517 -31.647 1.00 70.44 198 ARG A C 1
ATOM 1591 O O . ARG A 1 198 ? 11.075 14.253 -32.617 1.00 70.44 198 ARG A O 1
ATOM 1598 N N . VAL A 1 199 ? 10.956 14.008 -30.407 1.00 61.53 199 VAL A N 1
ATOM 1599 C CA . VAL A 1 199 ? 10.881 15.461 -30.128 1.00 61.53 199 VAL A CA 1
ATOM 1600 C C . VAL A 1 199 ? 12.177 16.209 -30.497 1.00 61.53 199 VAL A C 1
ATOM 1602 O O . VAL A 1 199 ? 12.201 17.435 -30.463 1.00 61.53 199 VAL A O 1
ATOM 1605 N N . LYS A 1 200 ? 13.264 15.506 -30.850 1.00 57.09 200 LYS A N 1
ATOM 1606 C CA . LYS A 1 200 ? 14.599 16.112 -30.969 1.00 57.09 200 LYS A CA 1
ATOM 1607 C C . LYS A 1 200 ? 15.418 15.698 -32.197 1.00 57.09 200 LYS A C 1
ATOM 1609 O O . LYS A 1 200 ? 16.603 16.010 -32.215 1.00 57.09 200 LYS A O 1
ATOM 1614 N N . SER A 1 201 ? 14.870 14.965 -33.164 1.00 58.56 201 SER A N 1
ATOM 1615 C CA . SER A 1 201 ? 15.694 14.472 -34.277 1.00 58.56 201 SER A CA 1
ATOM 1616 C C . SER A 1 201 ? 14.913 14.187 -35.554 1.00 58.56 201 SER A C 1
ATOM 1618 O O . SER A 1 201 ? 13.769 13.739 -35.503 1.00 58.56 201 SER A O 1
ATOM 1620 N N . ASP A 1 202 ? 15.579 14.431 -36.680 1.00 74.38 202 ASP A N 1
ATOM 1621 C CA . ASP A 1 202 ? 15.260 13.885 -37.998 1.00 74.38 202 ASP A CA 1
ATOM 1622 C C . ASP A 1 202 ? 15.433 12.347 -38.026 1.00 74.38 202 ASP A C 1
ATOM 1624 O O . ASP A 1 202 ? 15.741 11.721 -37.004 1.00 74.38 202 ASP A O 1
ATOM 1628 N N . LYS A 1 203 ? 15.215 11.716 -39.192 1.00 70.12 203 LYS A N 1
ATOM 1629 C CA . LYS A 1 203 ? 15.382 10.258 -39.373 1.00 70.12 203 LYS A CA 1
ATOM 1630 C C . LYS A 1 203 ? 16.748 9.772 -38.865 1.00 70.12 203 LYS A C 1
ATOM 1632 O O . LYS A 1 203 ? 16.817 8.773 -38.151 1.00 70.12 203 LYS A O 1
ATOM 1637 N N . VAL A 1 204 ? 17.810 10.519 -39.172 1.00 74.25 204 VAL A N 1
ATOM 1638 C CA . VAL A 1 204 ? 19.192 10.192 -38.796 1.00 74.25 204 VAL A CA 1
ATOM 1639 C C . VAL A 1 204 ? 19.366 10.207 -37.279 1.00 74.25 204 VAL A C 1
ATOM 1641 O O . VAL A 1 204 ? 19.855 9.238 -36.703 1.00 74.25 204 VAL A O 1
ATOM 1644 N N . GLY A 1 205 ? 18.903 11.252 -36.591 1.00 75.94 205 GLY A N 1
ATOM 1645 C CA . GLY A 1 205 ? 19.034 11.319 -35.136 1.00 75.94 205 GLY A CA 1
ATOM 1646 C C . GLY A 1 205 ? 18.131 10.333 -34.379 1.00 75.94 205 GLY A C 1
ATOM 1647 O O . GLY A 1 205 ? 18.442 9.983 -33.241 1.00 75.94 205 GLY A O 1
ATOM 1648 N N . ALA A 1 206 ? 17.033 9.857 -34.979 1.00 72.56 206 ALA A N 1
ATOM 1649 C CA . ALA A 1 206 ? 16.225 8.775 -34.413 1.00 72.56 206 ALA A CA 1
ATOM 1650 C C . ALA A 1 206 ? 16.973 7.433 -34.442 1.00 72.56 206 ALA A C 1
ATOM 1652 O O . ALA A 1 206 ? 17.001 6.727 -33.433 1.00 72.56 206 ALA A O 1
ATOM 1653 N N . ILE A 1 207 ? 17.620 7.122 -35.567 1.00 73.06 207 ILE A N 1
ATOM 1654 C CA . ILE A 1 207 ? 18.431 5.912 -35.738 1.00 73.06 207 ILE A CA 1
ATOM 1655 C C . ILE A 1 207 ? 19.712 5.980 -34.899 1.00 73.06 207 ILE A C 1
ATOM 1657 O O . ILE A 1 207 ? 20.089 5.008 -34.254 1.00 73.06 207 ILE A O 1
ATOM 1661 N N . GLN A 1 208 ? 20.352 7.145 -34.792 1.00 74.62 208 GLN A N 1
ATOM 1662 C CA . GLN A 1 208 ? 21.525 7.283 -33.926 1.00 74.62 208 GLN A CA 1
ATOM 1663 C C . GLN A 1 208 ? 21.189 7.014 -32.450 1.00 74.62 208 GLN A C 1
ATOM 1665 O O . GLN A 1 208 ? 22.009 6.467 -31.719 1.00 74.62 208 GLN A O 1
ATOM 1670 N N . LYS A 1 209 ? 19.971 7.346 -32.009 1.00 75.12 209 LYS A N 1
ATOM 1671 C CA . LYS A 1 209 ? 19.515 7.054 -30.646 1.00 75.12 209 LYS A CA 1
ATOM 1672 C C . LYS A 1 209 ? 19.079 5.605 -30.441 1.00 75.12 209 LYS A C 1
ATOM 1674 O O . LYS A 1 209 ? 19.178 5.123 -29.318 1.00 75.12 209 LYS A O 1
ATOM 1679 N N . SER A 1 210 ? 18.643 4.877 -31.475 1.00 76.50 210 SER A N 1
ATOM 1680 C CA . SER A 1 210 ? 18.451 3.426 -31.323 1.00 76.50 210 SER A CA 1
ATOM 1681 C C . SER A 1 210 ? 19.790 2.728 -31.056 1.00 76.50 210 SER A C 1
ATOM 1683 O O . SER A 1 210 ? 19.845 1.841 -30.213 1.00 76.50 210 SER A O 1
ATOM 1685 N N . LYS A 1 211 ? 20.911 3.213 -31.602 1.00 79.25 211 LYS A N 1
ATOM 1686 C CA . LYS A 1 211 ? 22.254 2.706 -31.241 1.00 79.25 211 LYS A CA 1
ATOM 1687 C C . LYS A 1 211 ? 22.612 2.882 -29.759 1.00 79.25 211 LYS A C 1
ATOM 1689 O O . LYS A 1 211 ? 23.463 2.168 -29.239 1.00 79.25 211 LYS A O 1
ATOM 1694 N N . GLU A 1 212 ? 21.970 3.810 -29.044 1.00 82.19 212 GLU A N 1
ATOM 1695 C CA . GLU A 1 212 ? 22.152 3.931 -27.590 1.00 82.19 212 GLU A CA 1
ATOM 1696 C C . GLU A 1 212 ? 21.496 2.766 -26.836 1.00 82.19 212 GLU A C 1
ATOM 1698 O O . GLU A 1 212 ? 21.928 2.453 -25.726 1.00 82.19 212 GLU A O 1
ATOM 1703 N N . CYS A 1 213 ? 20.486 2.129 -27.436 1.00 85.38 213 CYS A N 1
ATOM 1704 C CA . CYS A 1 213 ? 19.619 1.136 -26.805 1.00 85.38 213 CYS A CA 1
ATOM 1705 C C . CYS A 1 213 ? 19.745 -0.281 -27.349 1.00 85.38 213 CYS A C 1
ATOM 1707 O O . CYS A 1 213 ? 19.259 -1.197 -26.696 1.00 85.38 213 CYS A O 1
ATOM 1709 N N . TRP A 1 214 ? 20.419 -0.485 -28.475 1.00 87.50 214 TRP A N 1
ATOM 1710 C CA . TRP A 1 214 ? 20.731 -1.807 -29.010 1.00 87.50 214 TRP A CA 1
ATOM 1711 C C . TRP A 1 214 ? 22.229 -1.917 -29.295 1.00 87.50 214 TRP A C 1
ATOM 1713 O O . TRP A 1 214 ? 22.850 -0.957 -29.746 1.00 87.50 214 TRP A O 1
ATOM 1723 N N . VAL A 1 215 ? 22.804 -3.082 -29.005 1.00 83.88 215 VAL A N 1
ATOM 1724 C CA . VAL A 1 215 ? 24.208 -3.437 -29.285 1.00 83.88 215 VAL A CA 1
ATOM 1725 C C . VAL A 1 215 ? 24.295 -4.791 -29.960 1.00 83.88 215 VAL A C 1
ATOM 1727 O O . VAL A 1 215 ? 23.378 -5.592 -29.822 1.00 83.88 215 VAL A O 1
ATOM 1730 N N . ALA A 1 216 ? 25.404 -5.085 -30.634 1.00 80.38 216 ALA A N 1
ATOM 1731 C CA . ALA A 1 216 ? 25.670 -6.436 -31.115 1.00 80.38 216 ALA A CA 1
ATOM 1732 C C . ALA A 1 216 ? 26.061 -7.371 -29.947 1.00 80.38 216 ALA A C 1
ATOM 1734 O O . ALA A 1 216 ? 26.822 -6.993 -29.056 1.00 80.38 216 ALA A O 1
ATOM 1735 N N . ASN A 1 217 ? 25.545 -8.604 -29.938 1.00 67.88 217 ASN A N 1
ATOM 1736 C CA . ASN A 1 217 ? 25.657 -9.563 -28.831 1.00 67.88 217 ASN A CA 1
ATOM 1737 C C . ASN A 1 217 ? 26.986 -10.357 -28.862 1.00 67.88 217 ASN A C 1
ATOM 1739 O O . ASN A 1 217 ? 27.447 -10.776 -27.801 1.00 67.88 217 ASN A O 1
ATOM 1743 N N . LYS A 1 218 ? 27.628 -10.525 -30.043 1.00 56.53 218 LYS A N 1
ATOM 1744 C CA . LYS A 1 218 ? 29.076 -10.808 -30.279 1.00 56.53 218 LYS A CA 1
ATOM 1745 C C . LYS A 1 218 ? 29.378 -11.207 -31.743 1.00 56.53 218 LYS A C 1
ATOM 1747 O O . LYS A 1 218 ? 28.566 -11.850 -32.394 1.00 56.53 218 LYS A O 1
ATOM 1752 N N . SER A 1 219 ? 30.617 -10.936 -32.184 1.00 48.72 219 SER A N 1
ATOM 1753 C CA . SER A 1 219 ? 31.317 -11.300 -33.450 1.00 48.72 219 SER A CA 1
ATOM 1754 C C . SER A 1 219 ? 31.230 -10.343 -34.647 1.00 48.72 219 SER A C 1
ATOM 1756 O O . SER A 1 219 ? 32.217 -10.220 -35.369 1.00 48.72 219 SER A O 1
ATOM 1758 N N . SER A 1 220 ? 30.152 -9.584 -34.817 1.00 52.69 220 SER A N 1
ATOM 1759 C CA . SER A 1 220 ? 30.180 -8.382 -35.657 1.00 52.69 220 SER A CA 1
ATOM 1760 C C . SER A 1 220 ? 30.711 -7.227 -34.815 1.00 52.69 220 SER A C 1
ATOM 1762 O O . SER A 1 220 ? 30.216 -7.010 -33.707 1.00 52.69 220 SER A O 1
ATOM 1764 N N . SER A 1 221 ? 31.718 -6.494 -35.292 1.00 59.94 221 SER A N 1
ATOM 1765 C CA . SER A 1 221 ? 32.113 -5.243 -34.640 1.00 59.94 221 SER A CA 1
ATOM 1766 C C . SER A 1 221 ? 30.879 -4.343 -34.494 1.00 59.94 221 SER A C 1
ATOM 1768 O O . SER A 1 221 ? 30.030 -4.312 -35.388 1.00 59.94 221 SER A O 1
ATOM 1770 N N . ASP A 1 222 ? 30.770 -3.595 -33.391 1.00 66.12 222 ASP A N 1
ATOM 1771 C CA . ASP A 1 222 ? 29.733 -2.558 -33.228 1.00 66.12 222 ASP A CA 1
ATOM 1772 C C . ASP A 1 222 ? 29.697 -1.605 -34.441 1.00 66.12 222 ASP A C 1
ATOM 1774 O O . ASP A 1 222 ? 28.658 -1.034 -34.770 1.00 66.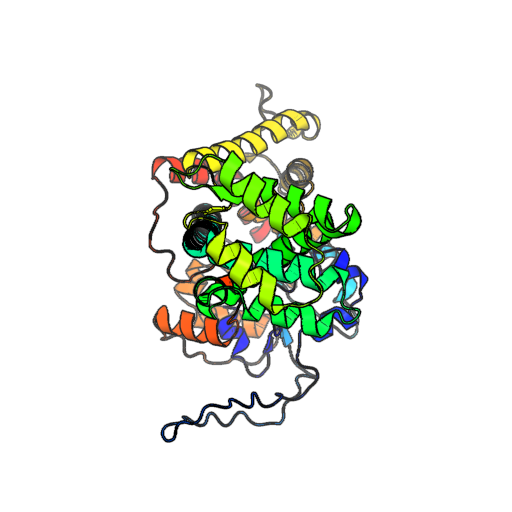12 222 ASP A O 1
ATOM 1778 N N . GLU A 1 223 ? 30.822 -1.485 -35.152 1.00 66.81 223 GLU A N 1
ATOM 1779 C CA . GLU A 1 223 ? 30.958 -0.779 -36.424 1.00 66.81 223 GLU A CA 1
ATOM 1780 C C . GLU A 1 223 ? 30.064 -1.350 -37.535 1.00 66.81 223 GLU A C 1
ATOM 1782 O O . GLU A 1 223 ? 29.446 -0.571 -38.252 1.00 66.81 223 GLU A O 1
ATOM 1787 N N . GLY A 1 224 ? 29.930 -2.675 -37.666 1.00 68.25 224 GLY A N 1
ATOM 1788 C CA . GLY A 1 224 ? 29.066 -3.304 -38.673 1.00 68.25 224 GLY A CA 1
ATOM 1789 C C . GLY A 1 224 ? 27.581 -3.036 -38.421 1.00 68.25 224 GLY A C 1
ATOM 1790 O O . GLY A 1 224 ? 26.852 -2.653 -39.333 1.00 68.25 224 GLY A O 1
ATOM 1791 N N . PHE A 1 225 ? 27.153 -3.139 -37.161 1.00 71.38 225 PHE A N 1
ATOM 1792 C CA . PHE A 1 225 ? 25.795 -2.785 -36.736 1.00 71.38 225 PHE A CA 1
ATOM 1793 C C . PHE A 1 225 ? 25.500 -1.291 -36.939 1.00 71.38 225 PHE A C 1
ATOM 1795 O O . PHE A 1 225 ? 24.453 -0.901 -37.459 1.00 71.38 225 PHE A O 1
ATOM 1802 N N . THR A 1 226 ? 26.461 -0.443 -36.572 1.00 71.44 226 THR A N 1
ATOM 1803 C CA . THR A 1 226 ? 26.373 1.011 -36.736 1.00 71.44 226 THR A CA 1
ATOM 1804 C C . THR A 1 226 ? 26.270 1.390 -38.213 1.00 71.44 226 THR A C 1
ATOM 1806 O O . THR A 1 226 ? 25.386 2.166 -38.569 1.00 71.44 226 THR A O 1
ATOM 1809 N N . ALA A 1 227 ? 27.108 0.797 -39.068 1.00 73.50 227 ALA A N 1
ATOM 1810 C CA . ALA A 1 227 ? 27.118 1.032 -40.509 1.00 73.50 227 ALA A CA 1
ATOM 1811 C C . ALA A 1 227 ? 25.835 0.539 -41.195 1.00 73.50 227 ALA A C 1
ATOM 1813 O O . ALA A 1 227 ? 25.327 1.209 -42.096 1.00 73.50 227 ALA A O 1
ATOM 1814 N N . ALA A 1 228 ? 25.278 -0.593 -40.753 1.00 72.19 228 ALA A N 1
ATOM 1815 C CA . ALA A 1 228 ? 23.985 -1.090 -41.219 1.00 72.19 228 ALA A CA 1
ATOM 1816 C C . ALA A 1 228 ? 22.868 -0.079 -40.934 1.00 72.19 228 ALA A C 1
ATOM 1818 O O . ALA A 1 228 ? 22.143 0.328 -41.842 1.00 72.19 228 ALA A O 1
ATOM 1819 N N . LEU A 1 229 ? 22.788 0.398 -39.692 1.00 73.12 229 LEU A N 1
ATOM 1820 C CA . LEU A 1 229 ? 21.810 1.405 -39.291 1.00 73.12 229 LEU A CA 1
ATOM 1821 C C . LEU A 1 229 ? 22.016 2.747 -40.013 1.00 73.12 229 LEU A C 1
ATOM 1823 O O . LEU A 1 229 ? 21.038 3.358 -40.437 1.00 73.12 229 LEU A O 1
ATOM 1827 N N . ASP A 1 230 ? 23.259 3.190 -40.217 1.00 76.75 230 ASP A N 1
ATOM 1828 C CA . ASP A 1 230 ? 23.554 4.407 -40.991 1.00 76.75 230 ASP A CA 1
ATOM 1829 C C . ASP A 1 230 ? 23.149 4.273 -42.461 1.00 76.75 230 ASP A C 1
ATOM 1831 O O . ASP A 1 230 ? 22.603 5.211 -43.042 1.00 76.75 230 ASP A O 1
ATOM 1835 N N . THR A 1 231 ? 23.335 3.090 -43.048 1.00 76.50 231 THR A N 1
ATOM 1836 C CA . THR A 1 231 ? 22.897 2.799 -44.420 1.00 76.50 231 THR A CA 1
ATOM 1837 C C . THR A 1 231 ? 21.376 2.902 -44.546 1.00 76.50 231 THR A C 1
ATOM 1839 O O . THR A 1 231 ? 20.876 3.488 -45.507 1.00 76.50 231 THR A O 1
ATOM 1842 N N . VAL A 1 232 ? 20.632 2.395 -43.556 1.00 72.25 232 VAL A N 1
ATOM 1843 C CA . VAL A 1 232 ? 19.169 2.550 -43.494 1.00 72.25 232 VAL A CA 1
ATOM 1844 C C . VAL A 1 232 ? 18.778 4.019 -43.292 1.00 72.25 232 VAL A C 1
ATOM 1846 O O . VAL A 1 232 ? 17.831 4.492 -43.915 1.00 72.25 232 VAL A O 1
ATOM 1849 N N . ALA A 1 233 ? 19.520 4.771 -42.472 1.00 70.81 233 ALA A N 1
ATOM 1850 C CA . ALA A 1 233 ? 19.238 6.179 -42.187 1.00 70.81 233 ALA A CA 1
ATOM 1851 C C . ALA A 1 233 ? 19.425 7.110 -43.391 1.00 70.81 233 ALA A C 1
ATOM 1853 O O . ALA A 1 233 ? 18.707 8.104 -43.510 1.00 70.81 233 ALA A O 1
ATOM 1854 N N . MET A 1 234 ? 20.402 6.812 -44.250 1.00 73.38 234 MET A N 1
ATOM 1855 C CA . MET A 1 234 ? 20.755 7.639 -45.407 1.00 73.38 234 MET A CA 1
ATOM 1856 C C . MET A 1 234 ? 19.928 7.336 -46.661 1.00 73.38 234 MET A C 1
ATOM 1858 O O . MET A 1 234 ? 19.954 8.128 -47.602 1.00 73.38 234 MET A O 1
ATOM 1862 N N . ARG A 1 235 ? 19.205 6.211 -46.708 1.00 70.00 235 ARG A N 1
ATOM 1863 C CA . ARG A 1 235 ? 18.334 5.891 -47.844 1.00 70.00 235 ARG A CA 1
ATOM 1864 C C . ARG A 1 235 ? 17.035 6.691 -47.787 1.00 70.00 235 ARG A C 1
ATOM 1866 O O . ARG A 1 235 ? 16.387 6.793 -46.743 1.00 70.00 235 ARG A O 1
ATOM 1873 N N . ASP A 1 236 ? 16.614 7.199 -48.944 1.00 64.88 236 ASP A N 1
ATOM 1874 C CA . ASP A 1 236 ? 15.259 7.711 -49.148 1.00 64.88 236 ASP A CA 1
ATOM 1875 C C . ASP A 1 236 ? 14.283 6.527 -49.154 1.00 64.88 236 ASP A C 1
ATOM 1877 O O . ASP A 1 236 ? 13.911 5.986 -50.192 1.00 64.88 236 ASP A O 1
ATOM 1881 N N . VAL A 1 237 ? 13.915 6.079 -47.951 1.00 61.22 237 VAL A N 1
ATOM 1882 C CA . VAL A 1 237 ? 12.867 5.080 -47.735 1.00 61.22 237 VAL A CA 1
ATOM 1883 C C . VAL A 1 237 ? 11.546 5.720 -48.159 1.00 61.22 237 VAL A C 1
ATOM 1885 O O . VAL A 1 237 ? 10.952 6.495 -47.399 1.00 61.22 237 VAL A O 1
ATOM 1888 N N . THR A 1 238 ? 11.162 5.483 -49.410 1.00 60.66 238 THR A N 1
ATOM 1889 C CA . THR A 1 238 ? 9.895 5.936 -49.996 1.00 60.66 238 THR A CA 1
ATOM 1890 C C . THR A 1 238 ? 8.813 4.854 -49.930 1.00 60.66 238 THR A C 1
ATOM 1892 O O . THR A 1 238 ? 7.638 5.198 -50.030 1.00 60.66 238 THR A O 1
ATOM 1895 N N . GLU A 1 239 ? 9.178 3.596 -49.643 1.00 58.59 239 GLU A N 1
ATOM 1896 C CA . GLU A 1 239 ? 8.266 2.451 -49.489 1.00 58.59 239 GLU A CA 1
ATOM 1897 C C . GLU A 1 239 ? 8.572 1.657 -48.199 1.00 58.59 239 GLU A C 1
ATOM 1899 O O . GLU A 1 239 ? 9.719 1.594 -47.756 1.00 58.59 239 GLU A O 1
ATOM 1904 N N . GLU A 1 240 ? 7.532 1.120 -47.545 1.00 55.41 240 GLU A N 1
ATOM 1905 C CA . GLU A 1 240 ? 7.617 0.463 -46.223 1.00 55.41 240 GLU A CA 1
ATOM 1906 C C . GLU A 1 240 ? 8.316 -0.910 -46.264 1.00 55.41 240 GLU A C 1
ATOM 1908 O O . GLU A 1 240 ? 8.949 -1.285 -45.276 1.00 55.41 240 GLU A O 1
ATOM 1913 N N . ASP A 1 241 ? 8.270 -1.609 -47.401 1.00 57.75 241 ASP A N 1
ATOM 1914 C CA . ASP A 1 241 ? 8.745 -2.995 -47.536 1.00 57.75 241 ASP A CA 1
ATOM 1915 C C . ASP A 1 241 ? 10.286 -3.119 -47.534 1.00 57.75 241 ASP A C 1
ATOM 1917 O O . ASP A 1 241 ? 10.832 -4.145 -47.137 1.00 57.75 241 ASP A O 1
ATOM 1921 N N . ASP A 1 242 ? 11.018 -2.047 -47.862 1.00 67.31 242 ASP A N 1
ATOM 1922 C CA . ASP A 1 242 ? 12.487 -2.080 -47.955 1.00 67.31 242 ASP A CA 1
ATOM 1923 C C . ASP A 1 242 ? 13.193 -2.157 -46.589 1.00 67.31 242 ASP A C 1
ATOM 1925 O O . ASP A 1 242 ? 14.343 -2.588 -46.504 1.00 67.31 242 ASP A O 1
ATOM 1929 N N . VAL A 1 243 ? 12.564 -1.694 -45.503 1.00 67.00 243 VAL A N 1
ATOM 1930 C CA . VAL A 1 243 ? 13.248 -1.551 -44.201 1.00 67.00 243 VAL A CA 1
ATOM 1931 C C . VAL A 1 243 ? 13.471 -2.897 -43.527 1.00 67.00 243 VAL A C 1
ATOM 1933 O O . VAL A 1 243 ? 14.540 -3.114 -42.956 1.00 67.00 243 VAL A O 1
ATOM 1936 N N . GLU A 1 244 ? 12.477 -3.783 -43.571 1.00 68.38 244 GLU A N 1
ATOM 1937 C CA . GLU A 1 244 ? 12.583 -5.109 -42.959 1.00 68.38 244 GLU A CA 1
ATOM 1938 C C . GLU A 1 244 ? 13.635 -5.948 -43.679 1.00 68.38 244 GLU A C 1
ATOM 1940 O O . GLU A 1 244 ? 14.531 -6.478 -43.023 1.00 68.38 244 GLU A O 1
ATOM 1945 N N . ASP A 1 245 ? 13.611 -5.957 -45.013 1.00 74.19 245 ASP A N 1
ATOM 1946 C CA . ASP A 1 245 ? 14.613 -6.639 -45.833 1.00 74.19 245 ASP A CA 1
ATOM 1947 C C . ASP A 1 245 ? 16.017 -6.047 -45.631 1.00 74.19 245 ASP A C 1
ATOM 1949 O O . ASP A 1 245 ? 17.001 -6.783 -45.531 1.00 74.19 245 ASP A O 1
ATOM 1953 N N . LEU A 1 246 ? 16.136 -4.719 -45.494 1.00 70.62 246 LEU A N 1
ATOM 1954 C CA . LEU A 1 246 ? 17.419 -4.065 -45.222 1.00 70.62 246 LEU A CA 1
ATOM 1955 C C . LEU A 1 246 ? 17.977 -4.405 -43.845 1.00 70.62 246 LEU A C 1
ATOM 1957 O O . LEU A 1 246 ? 19.184 -4.613 -43.713 1.00 70.62 246 LEU A O 1
ATOM 1961 N N . LEU A 1 247 ? 17.133 -4.430 -42.816 1.00 71.00 247 LEU A N 1
ATOM 1962 C CA . LEU A 1 247 ? 17.563 -4.811 -41.475 1.00 71.00 247 LEU A CA 1
ATOM 1963 C C . LEU A 1 247 ? 17.896 -6.303 -41.428 1.00 71.00 247 LEU A C 1
ATOM 1965 O O . LEU A 1 247 ? 18.928 -6.650 -40.866 1.00 71.00 247 LEU A O 1
ATOM 1969 N N . ALA A 1 248 ? 17.110 -7.160 -42.077 1.00 72.69 248 ALA A N 1
ATOM 1970 C CA . ALA A 1 248 ? 17.379 -8.592 -42.160 1.00 72.69 248 ALA A CA 1
ATOM 1971 C C . ALA A 1 248 ? 18.688 -8.912 -42.909 1.00 72.69 248 ALA A C 1
ATOM 1973 O O . ALA A 1 248 ? 19.410 -9.822 -42.507 1.00 72.69 248 ALA A O 1
ATOM 1974 N N . ASP A 1 249 ? 19.025 -8.155 -43.961 1.00 75.00 249 ASP A N 1
ATOM 1975 C CA . ASP A 1 249 ? 20.268 -8.329 -44.729 1.00 75.00 249 ASP A CA 1
ATOM 1976 C C . ASP A 1 249 ? 21.496 -7.715 -44.032 1.00 75.00 249 ASP A C 1
ATOM 1978 O O . ASP A 1 249 ? 22.601 -8.255 -44.105 1.00 75.00 249 ASP A O 1
ATOM 1982 N N . LYS A 1 250 ? 21.337 -6.559 -43.369 1.00 70.56 250 LYS A N 1
ATOM 1983 C CA . LYS A 1 250 ? 22.469 -5.763 -42.856 1.00 70.56 250 LYS A CA 1
ATOM 1984 C C . LYS A 1 250 ? 22.706 -5.869 -41.359 1.00 70.56 250 LYS A C 1
ATOM 1986 O O . LYS A 1 250 ? 23.825 -5.593 -40.930 1.00 70.56 250 LYS A O 1
ATOM 1991 N N . VAL A 1 251 ? 21.704 -6.234 -40.563 1.00 67.75 251 VAL A N 1
ATOM 1992 C CA . VAL A 1 251 ? 21.860 -6.453 -39.123 1.00 67.75 251 VAL A CA 1
ATOM 1993 C C . VAL A 1 251 ? 22.091 -7.947 -38.910 1.00 67.75 251 VAL A C 1
ATOM 1995 O O . VAL A 1 251 ? 21.129 -8.712 -38.895 1.00 67.75 251 VAL A O 1
ATOM 1998 N N . PRO A 1 252 ? 23.353 -8.402 -38.778 1.00 62.22 252 PRO A N 1
ATOM 1999 C CA . PRO A 1 252 ? 23.616 -9.795 -38.451 1.00 62.22 252 PRO A CA 1
ATOM 2000 C C . PRO A 1 252 ? 22.891 -10.135 -37.147 1.00 62.22 252 PRO A C 1
ATOM 2002 O O . PRO A 1 252 ? 22.980 -9.381 -36.176 1.00 62.22 252 PRO A O 1
ATOM 2005 N N . GLY A 1 253 ? 22.143 -11.240 -37.153 1.00 67.81 253 GLY A N 1
ATOM 2006 C CA . GLY A 1 253 ? 21.355 -11.675 -36.001 1.00 67.81 253 GLY A CA 1
ATOM 2007 C C . GLY A 1 253 ? 22.183 -11.720 -34.715 1.00 67.81 253 GLY A C 1
ATOM 2008 O O . GLY A 1 253 ? 23.384 -12.003 -34.736 1.00 67.81 253 GLY A O 1
ATOM 2009 N N . GLY A 1 254 ? 21.530 -11.442 -33.589 1.00 76.00 254 GLY A N 1
ATOM 2010 C CA . GLY A 1 254 ? 22.185 -11.307 -32.295 1.00 76.00 254 GLY A CA 1
ATOM 2011 C C . GLY A 1 254 ? 22.458 -9.856 -31.924 1.00 76.00 254 GLY A C 1
ATOM 2012 O O . GLY A 1 254 ? 23.598 -9.485 -31.657 1.00 76.00 254 GLY A O 1
ATOM 2013 N N . THR A 1 255 ? 21.414 -9.042 -31.838 1.00 83.94 255 THR A N 1
ATOM 2014 C CA . THR A 1 255 ? 21.420 -7.801 -31.061 1.00 83.94 255 THR A CA 1
ATOM 2015 C C . THR A 1 255 ? 21.036 -8.077 -29.605 1.00 83.94 255 THR A C 1
ATOM 2017 O O . THR A 1 255 ? 20.451 -9.108 -29.267 1.00 83.94 255 THR A O 1
ATOM 2020 N N . ALA A 1 256 ? 21.425 -7.176 -28.713 1.00 86.38 256 ALA A N 1
ATOM 2021 C CA . ALA A 1 256 ? 21.007 -7.154 -27.324 1.00 86.38 256 ALA A CA 1
ATOM 2022 C C . ALA A 1 256 ? 20.482 -5.763 -26.984 1.00 86.38 256 ALA A C 1
ATOM 2024 O O . ALA A 1 256 ? 21.057 -4.736 -27.362 1.00 86.38 256 ALA A O 1
ATOM 2025 N N . PHE A 1 257 ? 19.395 -5.728 -26.227 1.00 87.56 257 PHE A N 1
ATOM 2026 C CA . PHE A 1 257 ? 18.779 -4.486 -25.810 1.00 87.56 257 PHE A CA 1
ATOM 2027 C C . PHE A 1 257 ? 19.492 -3.980 -24.554 1.00 87.56 257 PHE A C 1
ATOM 2029 O O . PHE A 1 257 ? 19.612 -4.687 -23.554 1.00 87.56 257 PHE A O 1
ATOM 2036 N N . ARG A 1 258 ? 19.969 -2.738 -24.544 1.00 87.81 258 ARG A N 1
ATOM 2037 C CA . ARG A 1 258 ? 20.548 -2.144 -23.338 1.00 87.81 258 ARG A CA 1
ATOM 2038 C C . ARG A 1 258 ? 19.431 -1.844 -22.353 1.00 87.81 258 ARG A C 1
ATOM 2040 O O . ARG A 1 258 ? 18.724 -0.851 -22.477 1.00 87.81 258 ARG A O 1
ATOM 2047 N N . VAL A 1 259 ? 19.331 -2.672 -21.318 1.00 81.81 259 VAL A N 1
ATOM 2048 C CA . VAL A 1 259 ? 18.338 -2.538 -20.244 1.00 81.81 259 VAL A CA 1
ATOM 2049 C C . VAL A 1 259 ? 18.334 -1.126 -19.639 1.00 81.81 259 VAL A C 1
ATOM 2051 O O . VAL A 1 259 ? 17.267 -0.588 -19.366 1.00 81.81 259 VAL A O 1
ATOM 2054 N N . GLY A 1 260 ? 19.499 -0.471 -19.538 1.00 84.38 260 GLY A N 1
ATOM 2055 C CA . GLY A 1 260 ? 19.634 0.917 -19.070 1.00 84.38 260 GLY A CA 1
ATOM 2056 C C . GLY A 1 260 ? 18.937 1.987 -19.928 1.00 84.38 260 GLY A C 1
ATOM 2057 O O . GLY A 1 260 ? 18.837 3.134 -19.497 1.00 84.38 260 GLY A O 1
ATOM 2058 N N . CYS A 1 261 ? 18.431 1.641 -21.116 1.00 85.06 261 CYS A N 1
ATOM 2059 C CA . CYS A 1 261 ? 17.540 2.516 -21.879 1.00 85.06 261 CYS A CA 1
ATOM 2060 C C . CYS A 1 261 ? 16.119 2.580 -21.324 1.00 85.06 261 CYS A C 1
ATOM 2062 O O . CYS A 1 261 ? 15.386 3.529 -21.619 1.00 85.06 261 CYS A O 1
ATOM 2064 N N . LEU A 1 262 ? 15.727 1.603 -20.509 1.00 82.12 262 LEU A N 1
ATOM 2065 C CA . LEU A 1 262 ? 14.520 1.699 -19.705 1.00 82.12 262 LEU A CA 1
ATOM 2066 C C . LEU A 1 262 ? 14.829 2.659 -18.559 1.00 82.12 262 LEU A C 1
ATOM 2068 O O . LEU A 1 262 ? 15.892 2.592 -17.942 1.00 82.12 262 LEU A O 1
ATOM 2072 N N . GLY A 1 263 ? 13.931 3.615 -18.308 1.00 77.75 263 GLY A N 1
ATOM 2073 C CA . GLY A 1 263 ? 14.170 4.622 -17.277 1.00 77.75 263 GLY A CA 1
ATOM 2074 C C . GLY A 1 263 ? 14.453 3.971 -15.914 1.00 77.75 263 GLY A C 1
ATOM 2075 O O . GLY A 1 263 ? 13.955 2.882 -15.647 1.00 77.75 263 GLY A O 1
ATOM 2076 N N . PRO A 1 264 ? 15.166 4.642 -14.992 1.00 76.19 264 PRO A N 1
ATOM 2077 C CA . PRO A 1 264 ? 15.518 4.071 -13.683 1.00 76.19 264 PRO A CA 1
ATOM 2078 C C . PRO A 1 264 ? 14.298 3.667 -12.838 1.00 76.19 264 PRO A C 1
ATOM 2080 O O . PRO A 1 264 ? 14.418 2.893 -11.902 1.00 76.19 264 PRO A O 1
ATOM 2083 N N . LYS A 1 265 ? 13.106 4.175 -13.175 1.00 72.75 265 LYS A N 1
ATOM 2084 C CA . LYS A 1 265 ? 11.832 3.780 -12.556 1.00 72.75 265 LYS A CA 1
ATOM 2085 C C . LYS A 1 265 ? 11.298 2.428 -13.040 1.00 72.75 265 LYS A C 1
ATOM 2087 O O . LYS A 1 265 ? 10.347 1.933 -12.455 1.00 72.75 265 LYS A O 1
ATOM 2092 N N . PHE A 1 266 ? 11.830 1.908 -14.142 1.00 75.06 266 PHE A N 1
ATOM 2093 C CA . PHE A 1 266 ? 11.463 0.616 -14.710 1.00 75.06 266 PHE A CA 1
ATOM 2094 C C . PHE A 1 266 ? 12.366 -0.507 -14.201 1.00 75.06 266 PHE A C 1
ATOM 2096 O O . PHE A 1 266 ? 11.939 -1.648 -14.196 1.00 75.06 266 PHE A O 1
ATOM 2103 N N . LEU A 1 267 ? 13.601 -0.196 -13.800 1.00 78.62 267 LEU A N 1
ATOM 2104 C CA . LEU A 1 267 ? 14.566 -1.174 -13.300 1.00 78.62 267 LEU A CA 1
ATOM 2105 C C . LEU A 1 267 ? 14.600 -1.136 -11.789 1.00 78.62 267 LEU A C 1
ATOM 2107 O O . LEU A 1 267 ? 15.565 -0.680 -11.173 1.00 78.62 267 LEU A O 1
ATOM 2111 N N . GLU A 1 268 ? 13.507 -1.588 -11.199 1.00 82.12 268 GLU A N 1
ATOM 2112 C CA . GLU A 1 268 ? 13.478 -1.765 -9.764 1.00 82.12 268 GLU A CA 1
ATOM 2113 C C . GLU A 1 268 ? 14.451 -2.893 -9.390 1.00 82.12 268 GLU A C 1
ATOM 2115 O O . GLU A 1 268 ? 14.629 -3.877 -10.119 1.00 82.12 268 GLU A O 1
ATOM 2120 N N . ARG A 1 269 ? 15.142 -2.701 -8.271 1.00 85.88 269 ARG A N 1
ATOM 2121 C CA . ARG A 1 269 ? 16.055 -3.667 -7.666 1.00 85.88 269 ARG A CA 1
ATOM 2122 C C . ARG A 1 269 ? 15.779 -3.666 -6.175 1.00 85.88 269 ARG A C 1
ATOM 2124 O O . ARG A 1 269 ? 15.539 -2.605 -5.597 1.00 85.88 269 ARG A O 1
ATOM 2131 N N . LEU A 1 270 ? 15.800 -4.850 -5.590 1.00 89.12 270 LEU A N 1
ATOM 2132 C CA . LEU A 1 270 ? 15.589 -5.072 -4.172 1.00 89.12 270 LEU A CA 1
ATOM 2133 C C . LEU A 1 270 ? 16.901 -5.599 -3.607 1.00 89.12 270 LEU A C 1
ATOM 2135 O O . LEU A 1 270 ? 17.572 -6.398 -4.257 1.00 89.12 270 LEU A O 1
ATOM 2139 N N . LYS A 1 271 ? 17.283 -5.088 -2.440 1.00 91.88 271 LYS A N 1
ATOM 2140 C CA . LYS A 1 271 ? 18.419 -5.620 -1.691 1.00 91.88 271 LYS A CA 1
ATOM 2141 C C . LYS A 1 271 ? 18.059 -6.990 -1.118 1.00 91.88 271 LYS A C 1
ATOM 2143 O O . LYS A 1 271 ? 16.873 -7.337 -1.034 1.00 91.88 271 LYS A O 1
ATOM 2148 N N . GLU A 1 272 ? 19.071 -7.738 -0.696 1.00 93.88 272 GLU A N 1
ATOM 2149 C CA . GLU A 1 272 ? 18.840 -8.952 0.087 1.00 93.88 272 GLU A CA 1
ATOM 2150 C C . GLU A 1 272 ? 17.984 -8.628 1.325 1.00 93.88 272 GLU A C 1
ATOM 2152 O O . GLU A 1 272 ? 18.048 -7.498 1.825 1.00 93.88 272 GLU A O 1
ATOM 2157 N N . PRO A 1 273 ? 17.152 -9.572 1.798 1.00 94.38 273 PRO A N 1
ATOM 2158 C CA . PRO A 1 273 ? 16.219 -9.353 2.899 1.00 94.38 273 PRO A CA 1
ATOM 2159 C C . PRO A 1 273 ? 16.832 -8.634 4.102 1.00 94.38 273 PRO A C 1
ATOM 2161 O O . PRO A 1 273 ? 16.277 -7.650 4.582 1.00 94.38 273 PRO A O 1
ATOM 2164 N N . GLU A 1 274 ? 17.983 -9.103 4.572 1.00 95.88 274 GLU A N 1
ATOM 2165 C CA . GLU A 1 274 ? 18.666 -8.567 5.742 1.00 95.88 274 GLU A CA 1
ATOM 2166 C C . GLU A 1 274 ? 19.062 -7.109 5.528 1.00 95.88 274 GLU A C 1
ATOM 2168 O O . GLU A 1 274 ? 18.672 -6.253 6.316 1.00 95.88 274 GLU A O 1
ATOM 2173 N N . GLU A 1 275 ? 19.746 -6.811 4.423 1.00 95.06 275 GLU A N 1
ATOM 2174 C CA . GLU A 1 275 ? 20.195 -5.455 4.096 1.00 95.06 275 GLU A CA 1
ATOM 2175 C C . GLU A 1 275 ? 19.002 -4.508 3.876 1.00 95.06 275 GLU A C 1
ATOM 2177 O O . GLU A 1 275 ? 19.018 -3.371 4.333 1.00 95.06 275 GLU A O 1
ATOM 2182 N N . ALA A 1 276 ? 17.929 -4.974 3.224 1.00 93.56 276 ALA A N 1
ATOM 2183 C CA . ALA A 1 276 ? 16.740 -4.165 2.956 1.00 93.56 276 ALA A CA 1
ATOM 2184 C C . ALA A 1 276 ? 16.029 -3.701 4.238 1.00 93.56 276 ALA A C 1
ATOM 2186 O O . ALA A 1 276 ? 15.560 -2.566 4.311 1.00 93.56 276 ALA A O 1
ATOM 2187 N N . PHE A 1 277 ? 15.917 -4.584 5.231 1.00 95.12 277 PHE A N 1
ATOM 2188 C CA . PHE A 1 277 ? 15.285 -4.266 6.511 1.00 95.12 277 PHE A CA 1
ATOM 2189 C C . PHE A 1 277 ? 16.230 -3.522 7.454 1.00 95.12 277 PHE A C 1
ATOM 2191 O O . PHE A 1 277 ? 15.777 -2.632 8.172 1.00 95.12 277 PHE A O 1
ATOM 2198 N N . GLU A 1 278 ? 17.521 -3.864 7.462 1.00 94.31 278 GLU A N 1
ATOM 2199 C CA . GLU A 1 278 ? 18.525 -3.140 8.246 1.00 94.31 278 GLU A CA 1
ATOM 2200 C C . GLU A 1 278 ? 18.636 -1.687 7.792 1.00 94.31 278 GLU A C 1
ATOM 2202 O O . GLU A 1 278 ? 18.637 -0.803 8.644 1.00 94.31 278 GLU A O 1
ATOM 2207 N N . ASP A 1 279 ? 18.619 -1.428 6.483 1.00 93.31 279 ASP A N 1
ATOM 2208 C CA . ASP A 1 279 ? 18.575 -0.072 5.939 1.00 93.31 279 ASP A CA 1
ATOM 2209 C C . ASP A 1 279 ? 17.309 0.684 6.357 1.00 93.31 279 ASP A C 1
ATOM 2211 O O . ASP A 1 279 ? 17.411 1.804 6.839 1.00 93.31 279 ASP A O 1
ATOM 2215 N N . ASP A 1 280 ? 16.116 0.094 6.205 1.00 92.69 280 ASP A N 1
ATOM 2216 C CA . ASP A 1 280 ? 14.845 0.767 6.541 1.00 92.69 280 ASP A CA 1
ATOM 2217 C C . ASP A 1 280 ? 14.767 1.100 8.047 1.00 92.69 280 ASP A C 1
ATOM 2219 O O . ASP A 1 280 ? 14.323 2.179 8.446 1.00 92.69 280 ASP A O 1
ATOM 2223 N N . ILE A 1 281 ? 15.277 0.207 8.906 1.00 94.25 281 ILE A N 1
ATOM 2224 C CA . ILE A 1 281 ? 15.395 0.445 10.353 1.00 94.25 281 ILE A CA 1
ATOM 2225 C C . ILE A 1 281 ? 16.481 1.489 10.660 1.00 94.25 281 ILE A C 1
ATOM 2227 O O . ILE A 1 281 ? 16.284 2.337 11.534 1.00 94.25 281 ILE A O 1
ATOM 2231 N N . ALA A 1 282 ? 17.621 1.456 9.968 1.00 92.81 282 ALA A N 1
ATOM 2232 C CA . ALA A 1 282 ? 18.699 2.423 10.152 1.00 92.81 282 ALA A CA 1
ATOM 2233 C C . ALA A 1 282 ? 18.276 3.833 9.719 1.00 92.81 282 ALA A C 1
ATOM 2235 O O . ALA A 1 282 ? 18.503 4.775 10.473 1.00 92.81 282 ALA A O 1
ATOM 2236 N N . GLU A 1 283 ? 17.593 3.973 8.578 1.00 91.62 283 GLU A N 1
ATOM 2237 C CA . GLU A 1 283 ? 17.010 5.235 8.101 1.00 91.62 283 GLU A CA 1
ATOM 2238 C C . GLU A 1 283 ? 16.022 5.807 9.132 1.00 91.62 283 GLU A C 1
ATOM 2240 O O . GLU A 1 283 ? 16.042 7.006 9.431 1.00 91.62 283 GLU A O 1
ATOM 2245 N N . TRP A 1 284 ? 15.182 4.952 9.730 1.00 92.31 284 TRP A N 1
ATOM 2246 C CA . TRP A 1 284 ? 14.294 5.354 10.821 1.00 92.31 284 TRP A CA 1
ATOM 2247 C C . TRP A 1 284 ? 15.069 5.864 12.042 1.00 92.31 284 TRP A C 1
ATOM 2249 O O . TRP A 1 284 ? 14.775 6.949 12.548 1.00 92.31 284 TRP A O 1
ATOM 2259 N N . ASN A 1 285 ? 16.071 5.114 12.502 1.00 91.75 285 ASN A N 1
ATOM 2260 C CA . ASN A 1 285 ? 16.865 5.478 13.676 1.00 91.75 285 ASN A CA 1
ATOM 2261 C C . ASN A 1 285 ? 17.680 6.761 13.450 1.00 91.75 285 ASN A C 1
ATOM 2263 O O . ASN A 1 285 ? 17.698 7.633 14.316 1.00 91.75 285 ASN A O 1
ATOM 2267 N N . GLU A 1 286 ? 18.300 6.927 12.280 1.00 92.44 286 GLU A N 1
ATOM 2268 C CA . GLU A 1 286 ? 19.008 8.156 11.902 1.00 92.44 286 GLU A CA 1
ATOM 2269 C C . GLU A 1 286 ? 18.061 9.361 11.911 1.00 92.44 286 GLU A C 1
ATOM 2271 O O . GLU A 1 286 ? 18.399 10.441 12.413 1.00 92.44 286 GLU A O 1
ATOM 2276 N N . CYS A 1 287 ? 16.840 9.176 11.407 1.00 92.00 287 CYS A N 1
ATOM 2277 C CA . CYS A 1 287 ? 15.838 10.221 11.468 1.00 92.00 287 CYS A CA 1
ATOM 2278 C C . CYS A 1 287 ? 15.425 10.560 12.907 1.00 92.00 287 CYS A C 1
ATOM 2280 O O . CYS A 1 287 ? 15.294 11.746 13.232 1.00 92.00 287 CYS A O 1
ATOM 2282 N N . LEU A 1 288 ? 15.225 9.557 13.770 1.00 91.06 288 LEU A N 1
ATOM 2283 C CA . LEU A 1 288 ? 14.914 9.785 15.182 1.00 91.06 288 LEU A CA 1
ATOM 2284 C C . LEU A 1 288 ? 16.002 10.617 15.859 1.00 91.06 288 LEU A C 1
ATOM 2286 O O . LEU A 1 288 ? 15.680 11.613 16.504 1.00 91.06 288 LEU A O 1
ATOM 2290 N N . GLU A 1 289 ? 17.272 10.271 15.649 1.00 90.25 289 GLU A N 1
ATOM 2291 C CA . GLU A 1 289 ? 18.406 11.015 16.203 1.00 90.25 289 GLU A CA 1
ATOM 2292 C C . GLU A 1 289 ? 18.468 12.451 15.674 1.00 90.25 289 GLU A C 1
ATOM 2294 O O . GLU A 1 289 ? 18.640 13.399 16.441 1.00 90.25 289 GLU A O 1
ATOM 2299 N N . THR A 1 290 ? 18.226 12.642 14.376 1.00 92.88 290 THR A N 1
ATOM 2300 C CA . THR A 1 290 ? 18.173 13.976 13.757 1.00 92.88 290 THR A CA 1
ATOM 2301 C C . THR A 1 290 ? 17.057 14.847 14.346 1.00 92.88 290 THR A C 1
ATOM 2303 O O . THR A 1 290 ? 17.183 16.070 14.409 1.00 92.88 290 THR A O 1
ATOM 2306 N N . ASN A 1 291 ? 15.955 14.234 14.787 1.00 91.06 291 ASN A N 1
ATOM 2307 C CA . ASN A 1 291 ? 14.775 14.926 15.306 1.00 91.06 291 ASN A CA 1
ATOM 2308 C C . ASN A 1 291 ? 14.636 14.836 16.832 1.00 91.06 291 ASN A C 1
ATOM 2310 O O . ASN A 1 291 ? 13.592 15.223 17.366 1.00 91.06 291 ASN A O 1
ATOM 2314 N N . ARG A 1 292 ? 15.658 14.363 17.548 1.00 91.25 292 ARG A N 1
ATOM 2315 C CA . ARG A 1 292 ? 15.583 14.080 18.988 1.00 91.25 292 ARG A CA 1
ATOM 2316 C C . ARG A 1 292 ? 15.217 15.310 19.830 1.00 91.25 292 ARG A C 1
ATOM 2318 O O . ARG A 1 292 ? 14.414 15.219 20.755 1.00 91.25 292 ARG A O 1
ATOM 2325 N N . ASP A 1 293 ? 15.681 16.491 19.421 1.00 90.75 293 ASP A N 1
ATOM 2326 C CA . ASP A 1 293 ? 15.389 17.766 20.092 1.00 90.75 293 ASP A CA 1
ATOM 2327 C C . ASP A 1 293 ? 13.914 18.191 19.945 1.00 90.75 293 ASP A C 1
ATOM 2329 O O . ASP A 1 293 ? 13.423 19.053 20.672 1.00 90.75 293 ASP A O 1
ATOM 2333 N N . THR A 1 294 ? 13.171 17.581 19.013 1.00 88.94 294 THR A N 1
ATOM 2334 C CA . THR A 1 294 ? 11.730 17.827 18.828 1.00 88.94 294 THR A CA 1
ATOM 2335 C C . THR A 1 294 ? 10.850 17.010 19.781 1.00 88.94 294 THR A C 1
ATOM 2337 O O . THR A 1 294 ? 9.627 17.226 19.818 1.00 88.94 294 THR A O 1
ATOM 2340 N N . VAL A 1 295 ? 11.467 16.083 20.526 1.00 86.25 295 VAL A N 1
ATOM 2341 C CA . VAL A 1 295 ? 10.853 15.155 21.484 1.00 86.25 295 VAL A CA 1
ATOM 2342 C C . VAL A 1 295 ? 11.721 14.999 22.750 1.00 86.25 295 VAL A C 1
ATOM 2344 O O . VAL A 1 295 ? 12.069 13.879 23.121 1.00 86.25 295 VAL A O 1
ATOM 2347 N N . PRO A 1 296 ? 12.061 16.096 23.456 1.00 87.81 296 PRO A N 1
ATOM 2348 C CA . PRO A 1 296 ? 12.985 16.052 24.595 1.00 87.81 296 PRO A CA 1
ATOM 2349 C C . PRO A 1 296 ? 12.526 15.101 25.712 1.00 87.81 296 PRO A C 1
ATOM 2351 O O . PRO A 1 296 ? 13.356 14.481 26.368 1.00 87.81 296 PRO A O 1
ATOM 2354 N N . ASP A 1 297 ? 11.213 14.914 25.873 1.00 88.19 297 ASP A N 1
ATOM 2355 C CA . ASP A 1 297 ? 10.624 14.017 26.877 1.00 88.19 297 ASP A CA 1
ATOM 2356 C C . ASP A 1 297 ? 10.857 12.521 26.590 1.00 88.19 297 ASP A C 1
ATOM 2358 O O . ASP A 1 297 ? 10.544 11.676 27.428 1.00 88.19 297 ASP A O 1
ATOM 2362 N N . LEU A 1 298 ? 11.365 12.179 25.401 1.00 86.44 298 LEU A N 1
ATOM 2363 C CA . LEU A 1 298 ? 11.703 10.806 25.016 1.00 86.44 298 LEU A CA 1
ATOM 2364 C C . LEU A 1 298 ? 13.185 10.484 25.182 1.00 86.44 298 LEU A C 1
ATOM 2366 O O . LEU A 1 298 ? 13.578 9.351 24.926 1.00 86.44 298 LEU A O 1
ATOM 2370 N N . LEU A 1 299 ? 14.011 11.446 25.587 1.00 84.81 299 LEU A N 1
ATOM 2371 C CA . LEU A 1 299 ? 15.436 11.213 25.777 1.00 84.81 299 LEU A CA 1
ATOM 2372 C C . LEU A 1 299 ? 15.681 10.432 27.075 1.00 84.81 299 LEU A C 1
ATOM 2374 O O . LEU A 1 299 ? 15.142 10.760 28.134 1.00 84.81 299 LEU A O 1
ATOM 2378 N N . THR A 1 300 ? 16.508 9.390 27.005 1.00 86.12 300 THR A N 1
ATOM 2379 C CA . THR A 1 300 ? 17.098 8.757 28.190 1.00 86.12 300 THR A CA 1
ATOM 2380 C C . THR A 1 300 ? 18.107 9.695 28.859 1.00 86.12 300 THR A C 1
ATOM 2382 O O . THR A 1 300 ? 18.478 10.728 28.300 1.00 86.12 300 THR A O 1
ATOM 2385 N N . GLU A 1 301 ? 18.600 9.324 30.045 1.00 85.81 301 GLU A N 1
ATOM 2386 C CA . GLU A 1 301 ? 19.684 10.060 30.721 1.00 85.81 301 GLU A CA 1
ATOM 2387 C C . GLU A 1 301 ? 20.953 10.165 29.851 1.00 85.81 301 GLU A C 1
ATOM 2389 O O . GLU A 1 301 ? 21.658 11.169 29.914 1.00 85.81 301 GLU A O 1
ATOM 2394 N N . ASP A 1 302 ? 21.183 9.184 28.971 1.00 84.62 302 ASP A N 1
ATOM 2395 C CA . ASP A 1 302 ? 22.294 9.160 28.010 1.00 84.62 302 ASP A CA 1
ATOM 2396 C C . ASP A 1 302 ? 21.994 9.920 26.700 1.00 84.62 302 ASP A C 1
ATOM 2398 O O . ASP A 1 302 ? 22.811 9.931 25.779 1.00 84.62 302 ASP A O 1
ATOM 2402 N N . GLY A 1 303 ? 20.822 10.556 26.585 1.00 81.88 303 GLY A N 1
ATOM 2403 C CA . GLY A 1 303 ? 20.422 11.336 25.411 1.00 81.88 303 GLY A CA 1
ATOM 2404 C C . GLY A 1 303 ? 19.969 10.507 24.203 1.00 81.88 303 GLY A C 1
ATOM 2405 O O . GLY A 1 303 ? 19.943 11.039 23.094 1.00 81.88 303 GLY A O 1
ATOM 2406 N N . VAL A 1 304 ? 19.615 9.233 24.404 1.00 82.69 304 VAL A N 1
ATOM 2407 C CA . VAL A 1 304 ? 19.083 8.332 23.363 1.00 82.69 304 VAL A CA 1
ATOM 2408 C C . VAL A 1 304 ? 17.559 8.429 23.327 1.00 82.69 304 VAL A C 1
ATOM 2410 O O . VAL A 1 304 ? 16.925 8.485 24.378 1.00 82.69 304 VAL A O 1
ATOM 2413 N N . VAL A 1 305 ? 16.944 8.419 22.142 1.00 83.94 305 VAL A N 1
ATOM 2414 C CA . VAL A 1 305 ? 15.476 8.435 22.023 1.00 83.94 305 VAL A CA 1
ATOM 2415 C C . VAL A 1 305 ? 14.883 7.072 22.420 1.00 83.94 305 VAL A C 1
ATOM 2417 O O . VAL A 1 305 ? 15.013 6.085 21.702 1.00 83.94 305 VAL A O 1
ATOM 2420 N N . ASP A 1 306 ? 14.171 7.017 23.546 1.00 84.69 306 ASP A N 1
ATOM 2421 C CA . ASP A 1 306 ? 13.443 5.841 24.034 1.00 84.69 306 ASP A CA 1
ATOM 2422 C C . ASP A 1 306 ? 11.975 5.879 23.589 1.00 84.69 306 ASP A C 1
ATOM 2424 O O . ASP A 1 306 ? 11.069 6.340 24.292 1.00 84.69 306 ASP A O 1
ATOM 2428 N N . ILE A 1 307 ? 11.724 5.341 22.395 1.00 85.75 307 ILE A N 1
ATOM 2429 C CA . ILE A 1 307 ? 10.374 5.271 21.823 1.00 85.75 307 ILE A CA 1
ATOM 2430 C C . ILE A 1 307 ? 9.418 4.355 22.607 1.00 85.75 307 ILE A C 1
ATOM 2432 O O . ILE A 1 307 ? 8.210 4.437 22.405 1.00 85.75 307 ILE A O 1
ATOM 2436 N N . SER A 1 308 ? 9.904 3.518 23.533 1.00 79.06 308 SER A N 1
ATOM 2437 C CA . SER A 1 308 ? 9.038 2.661 24.365 1.00 79.06 308 SER A CA 1
ATOM 2438 C C . SER A 1 308 ? 8.249 3.437 25.430 1.00 79.06 308 SER A C 1
ATOM 2440 O O . SER A 1 308 ? 7.259 2.929 25.983 1.00 79.06 308 SER A O 1
ATOM 2442 N N . LYS A 1 309 ? 8.688 4.674 25.703 1.00 82.81 309 LYS A N 1
ATOM 2443 C CA . LYS A 1 309 ? 8.026 5.659 26.568 1.00 82.81 309 LYS A CA 1
ATOM 2444 C C . LYS A 1 309 ? 7.178 6.657 25.791 1.00 82.81 309 LYS A C 1
ATOM 2446 O O . LYS A 1 309 ? 6.466 7.449 26.406 1.00 82.81 309 LYS A O 1
ATOM 2451 N N . ALA A 1 310 ? 7.251 6.635 24.463 1.00 83.88 310 ALA A N 1
ATOM 2452 C CA . ALA A 1 310 ? 6.536 7.589 23.645 1.00 83.88 310 ALA A CA 1
ATOM 2453 C C . ALA A 1 310 ? 5.028 7.392 23.755 1.00 83.88 310 ALA A C 1
ATOM 2455 O O . ALA A 1 310 ? 4.501 6.300 23.545 1.00 83.88 310 ALA A O 1
ATOM 2456 N N . SER A 1 311 ? 4.325 8.484 24.048 1.00 85.44 311 SER A N 1
ATOM 2457 C CA . SER A 1 311 ? 2.881 8.535 23.855 1.00 85.44 311 SER A CA 1
ATOM 2458 C C . SER A 1 311 ? 2.547 8.322 22.378 1.00 85.44 311 SER A C 1
ATOM 2460 O O . SER A 1 311 ? 3.351 8.617 21.485 1.00 85.44 311 SER A O 1
ATOM 2462 N N . THR A 1 312 ? 1.328 7.867 22.090 1.00 79.69 312 THR A N 1
ATOM 2463 C CA . THR A 1 312 ? 0.895 7.693 20.699 1.00 79.69 312 THR A CA 1
ATOM 2464 C C . THR A 1 312 ? 0.965 8.999 19.896 1.00 79.69 312 THR A C 1
ATOM 2466 O O . THR A 1 312 ? 1.283 8.970 18.707 1.00 79.69 312 THR A O 1
ATOM 2469 N N . GLU A 1 313 ? 0.728 10.146 20.539 1.00 83.75 313 GLU A N 1
ATOM 2470 C CA . GLU A 1 313 ? 0.843 11.476 19.926 1.00 83.75 313 GLU A CA 1
ATOM 2471 C C . GLU A 1 313 ? 2.288 11.756 19.475 1.00 83.75 313 GLU A C 1
ATOM 2473 O O . GLU A 1 313 ? 2.544 12.143 18.332 1.00 83.75 313 GLU A O 1
ATOM 2478 N N . GLN A 1 314 ? 3.262 11.486 20.353 1.00 88.56 314 GLN A N 1
ATOM 2479 C CA . GLN A 1 314 ? 4.683 11.659 20.049 1.00 88.56 314 GLN A CA 1
ATOM 2480 C C . GLN A 1 314 ? 5.139 10.710 18.935 1.00 88.56 314 GLN A C 1
ATOM 2482 O O . GLN A 1 314 ? 5.817 11.155 18.009 1.00 88.56 314 GLN A O 1
ATOM 2487 N N . LEU A 1 315 ? 4.722 9.437 18.962 1.00 85.31 315 LEU A N 1
ATOM 2488 C CA . LEU A 1 315 ? 5.013 8.490 17.877 1.00 85.31 315 LEU A CA 1
ATOM 2489 C C . LEU A 1 315 ? 4.417 8.953 16.548 1.00 85.31 315 LEU A C 1
ATOM 2491 O O . LEU A 1 315 ? 5.078 8.882 15.515 1.00 85.31 315 LEU A O 1
ATOM 2495 N N . THR A 1 316 ? 3.191 9.473 16.562 1.00 85.44 316 THR A N 1
ATOM 2496 C CA . THR A 1 316 ? 2.536 9.994 15.357 1.00 85.44 316 THR A CA 1
ATOM 2497 C C . THR A 1 316 ? 3.291 11.190 14.785 1.00 85.44 316 THR A C 1
ATOM 2499 O O . THR A 1 316 ? 3.525 11.250 13.574 1.00 85.44 316 THR A O 1
ATOM 2502 N N . LYS A 1 317 ? 3.736 12.114 15.645 1.00 88.00 317 LYS A N 1
ATOM 2503 C CA . LYS A 1 317 ? 4.581 13.251 15.258 1.00 88.00 317 LYS A CA 1
ATOM 2504 C C . LYS A 1 317 ? 5.910 12.786 14.654 1.00 88.00 317 LYS A C 1
ATOM 2506 O O . LYS A 1 317 ? 6.261 13.244 13.570 1.00 88.00 317 LYS A O 1
ATOM 2511 N N . LEU A 1 318 ? 6.612 11.858 15.305 1.00 89.88 318 LEU A N 1
ATOM 2512 C CA . LEU A 1 318 ? 7.887 11.316 14.819 1.00 89.88 318 LEU A CA 1
ATOM 2513 C C . LEU A 1 318 ? 7.732 10.609 13.475 1.00 89.88 318 LEU A C 1
ATOM 2515 O O . LEU A 1 318 ? 8.486 10.876 12.546 1.00 89.88 318 LEU A O 1
ATOM 2519 N N . VAL A 1 319 ? 6.699 9.781 13.322 1.00 88.56 319 VAL A N 1
ATOM 2520 C CA . VAL A 1 319 ? 6.404 9.113 12.051 1.00 88.56 319 VAL A CA 1
ATOM 2521 C C . VAL A 1 319 ? 6.110 10.116 10.937 1.00 88.56 319 VAL A C 1
ATOM 2523 O O . VAL A 1 319 ? 6.570 9.925 9.814 1.00 88.56 319 VAL A O 1
ATOM 2526 N N . LYS A 1 320 ? 5.386 11.205 11.223 1.00 86.88 320 LYS A N 1
ATOM 2527 C CA . LYS A 1 320 ? 5.173 12.287 10.246 1.00 86.88 320 LYS A CA 1
ATOM 2528 C C . LYS A 1 320 ? 6.479 12.990 9.864 1.00 86.88 320 LYS A C 1
ATOM 2530 O O . LYS A 1 320 ? 6.615 13.366 8.706 1.00 86.88 320 LYS A O 1
ATOM 2535 N N . LEU A 1 321 ? 7.416 13.166 10.797 1.00 88.94 321 LEU A N 1
ATOM 2536 C CA . LEU A 1 321 ? 8.724 13.775 10.523 1.00 88.94 321 LEU A CA 1
ATOM 2537 C C . LEU A 1 321 ? 9.611 12.848 9.684 1.00 88.94 321 LEU A C 1
ATOM 2539 O O . LEU A 1 321 ? 10.163 13.278 8.674 1.00 88.94 321 LEU A O 1
ATOM 2543 N N . CYS A 1 322 ? 9.692 11.573 10.062 1.00 88.69 322 CYS A N 1
ATOM 2544 C CA . CYS A 1 322 ? 10.609 10.615 9.449 1.00 88.69 322 CYS A CA 1
ATOM 2545 C C . CYS A 1 322 ? 10.108 10.000 8.150 1.00 88.69 322 CYS A C 1
ATOM 2547 O O . CYS A 1 322 ? 10.901 9.699 7.265 1.00 88.69 322 CYS A O 1
ATOM 2549 N N . TYR A 1 323 ? 8.792 9.905 7.974 1.00 84.50 323 TYR A N 1
ATOM 2550 C CA . TYR A 1 323 ? 8.174 9.412 6.746 1.00 84.50 323 TYR A CA 1
ATOM 2551 C C . TYR A 1 323 ? 7.322 10.495 6.071 1.00 84.50 323 TYR A C 1
ATOM 2553 O O . TYR A 1 323 ? 6.245 10.212 5.544 1.00 84.50 323 TYR A O 1
ATOM 2561 N N . ALA A 1 324 ? 7.810 11.745 6.056 1.00 63.53 324 ALA A N 1
ATOM 2562 C CA . ALA A 1 324 ? 7.089 12.945 5.605 1.00 63.53 324 ALA A CA 1
ATOM 2563 C C . ALA A 1 324 ? 6.568 12.912 4.151 1.00 63.53 324 ALA A C 1
ATOM 2565 O O . ALA A 1 324 ? 5.859 13.822 3.722 1.00 63.53 324 ALA A O 1
ATOM 2566 N N . SER A 1 325 ? 6.875 11.879 3.359 1.00 55.44 325 SER A N 1
ATOM 2567 C CA . SER A 1 325 ? 6.186 11.650 2.092 1.00 55.44 325 SER A CA 1
ATOM 2568 C C . SER A 1 325 ? 6.344 10.210 1.591 1.00 55.44 325 SER A C 1
ATOM 2570 O O . SER A 1 325 ? 7.283 9.926 0.844 1.00 55.44 325 SER A O 1
ATOM 2572 N N . PRO A 1 326 ? 5.386 9.299 1.844 1.00 53.97 326 PRO A N 1
ATOM 2573 C CA . PRO A 1 326 ? 5.409 7.978 1.212 1.00 53.97 326 PRO A CA 1
ATOM 2574 C C . PRO A 1 326 ? 5.160 8.047 -0.315 1.00 53.97 326 PRO A C 1
ATOM 2576 O O . PRO A 1 326 ? 5.120 7.027 -0.997 1.00 53.97 326 PRO A O 1
ATOM 2579 N N . LEU A 1 327 ? 5.013 9.246 -0.902 1.00 47.56 327 LEU A N 1
ATOM 2580 C CA . LEU A 1 327 ? 4.728 9.450 -2.326 1.00 47.56 327 LEU A CA 1
ATOM 2581 C C . LEU A 1 327 ? 5.925 9.185 -3.256 1.00 47.56 327 LEU A C 1
ATOM 2583 O O . LEU A 1 327 ? 5.731 9.108 -4.472 1.00 47.56 327 LEU A O 1
ATOM 2587 N N . LYS A 1 328 ? 7.151 9.035 -2.736 1.00 48.09 328 LYS A N 1
ATOM 2588 C CA . LYS A 1 328 ? 8.335 8.701 -3.545 1.00 48.09 328 LYS A CA 1
ATOM 2589 C C . LYS A 1 328 ? 8.926 7.352 -3.145 1.00 48.09 328 LYS A C 1
ATOM 2591 O O . LYS A 1 328 ? 10.018 7.281 -2.609 1.00 48.09 328 LYS A O 1
ATOM 2596 N N . GLY A 1 329 ? 8.220 6.285 -3.509 1.00 55.81 329 GLY A N 1
ATOM 2597 C CA . GLY A 1 329 ? 8.779 4.935 -3.488 1.00 55.81 329 GLY A CA 1
ATOM 2598 C C . GLY A 1 329 ? 8.576 4.211 -2.163 1.00 55.81 329 GLY A C 1
ATOM 2599 O O . GLY A 1 329 ? 9.541 3.859 -1.501 1.00 55.81 329 GLY A O 1
ATOM 2600 N N . ILE A 1 330 ? 7.317 3.850 -1.878 1.00 56.91 330 ILE A N 1
ATOM 2601 C CA . ILE A 1 330 ? 6.893 2.876 -0.839 1.00 56.91 330 ILE A CA 1
ATOM 2602 C C . ILE A 1 330 ? 7.717 1.575 -0.882 1.00 56.91 330 ILE A C 1
ATOM 2604 O O . ILE A 1 330 ? 7.751 0.810 0.073 1.00 56.91 330 ILE A O 1
ATOM 2608 N N . GLN A 1 331 ? 8.416 1.350 -1.991 1.00 64.25 331 GLN A N 1
ATOM 2609 C CA . GLN A 1 331 ? 9.290 0.222 -2.239 1.00 64.25 331 GLN A CA 1
ATOM 2610 C C . GLN A 1 331 ? 10.413 0.038 -1.208 1.00 64.25 331 GLN A C 1
ATOM 2612 O O . GLN A 1 331 ? 10.998 -1.031 -1.155 1.00 64.25 331 GLN A O 1
ATOM 2617 N N . ARG A 1 332 ? 10.703 1.042 -0.375 1.00 71.69 332 ARG A N 1
ATOM 2618 C CA . ARG A 1 332 ? 11.770 0.960 0.633 1.00 71.69 332 ARG A CA 1
ATOM 2619 C C . ARG A 1 332 ? 11.291 1.011 2.079 1.00 71.69 332 ARG A C 1
ATOM 2621 O O . ARG A 1 332 ? 12.116 0.932 2.966 1.00 71.69 332 ARG A O 1
ATOM 2628 N N . HIS A 1 333 ? 9.984 1.134 2.309 1.00 85.56 333 HIS A N 1
ATOM 2629 C CA . HIS A 1 333 ? 9.426 1.331 3.649 1.00 85.56 333 HIS A CA 1
ATOM 2630 C C . HIS A 1 333 ? 8.607 0.111 4.077 1.00 85.56 333 HIS A C 1
ATOM 2632 O O . HIS A 1 333 ? 7.375 0.168 4.190 1.00 85.56 333 HIS A O 1
ATOM 2638 N N . PHE A 1 334 ? 9.295 -1.015 4.253 1.00 91.62 334 PHE A N 1
ATOM 2639 C CA . PHE A 1 334 ? 8.714 -2.283 4.685 1.00 91.62 334 PHE A CA 1
ATOM 2640 C C . PHE A 1 334 ? 8.168 -2.179 6.105 1.00 91.62 334 PHE A C 1
ATOM 2642 O O . PHE A 1 334 ? 7.068 -2.672 6.368 1.00 91.62 334 PHE A O 1
ATOM 2649 N N . VAL A 1 335 ? 8.891 -1.500 7.002 1.00 94.00 335 VAL A N 1
ATOM 2650 C CA . VAL A 1 335 ? 8.511 -1.440 8.417 1.00 94.00 335 VAL A CA 1
ATOM 2651 C C . VAL A 1 335 ? 7.406 -0.419 8.685 1.00 94.00 335 VAL A C 1
ATOM 2653 O O . VAL A 1 335 ? 6.481 -0.685 9.454 1.00 94.00 335 VAL A O 1
ATOM 2656 N N . TYR A 1 336 ? 7.420 0.714 7.979 1.00 91.88 336 TYR A N 1
ATOM 2657 C CA . TYR A 1 336 ? 6.441 1.794 8.146 1.00 91.88 336 TYR A CA 1
ATOM 2658 C C . TYR A 1 336 ? 4.986 1.325 7.995 1.00 91.88 336 TYR A C 1
ATOM 2660 O O . TYR A 1 336 ? 4.111 1.706 8.779 1.00 91.88 336 TYR A O 1
ATOM 2668 N N . ARG A 1 337 ? 4.705 0.468 6.999 1.00 89.88 337 ARG A N 1
ATOM 2669 C CA . ARG A 1 337 ? 3.338 -0.017 6.726 1.00 89.88 337 ARG A CA 1
ATOM 2670 C C . ARG A 1 337 ? 2.777 -0.890 7.851 1.00 89.88 337 ARG A C 1
ATOM 2672 O O . ARG A 1 337 ? 1.558 -1.034 7.923 1.00 89.88 337 ARG A O 1
ATOM 2679 N N . SER A 1 338 ? 3.635 -1.406 8.722 1.00 94.50 338 SER A N 1
ATOM 2680 C CA . SER A 1 338 ? 3.276 -2.223 9.881 1.00 94.50 338 SER A CA 1
ATOM 2681 C C . SER A 1 338 ? 3.229 -1.435 11.199 1.00 94.50 338 SER A C 1
ATOM 2683 O O . SER A 1 338 ? 2.858 -1.985 12.230 1.00 94.50 338 SER A O 1
ATOM 2685 N N . MET A 1 339 ? 3.551 -0.136 11.194 1.00 94.81 339 MET A N 1
ATOM 2686 C CA . MET A 1 339 ? 3.395 0.734 12.367 1.00 94.81 339 MET A CA 1
ATOM 2687 C C . MET A 1 339 ? 1.929 1.173 12.524 1.00 94.81 339 MET A C 1
ATOM 2689 O O . MET A 1 339 ? 1.555 2.279 12.130 1.00 94.81 339 MET A O 1
ATOM 2693 N N . PHE A 1 340 ? 1.063 0.316 13.068 1.00 95.81 340 PHE A N 1
ATOM 2694 C CA . PHE A 1 340 ? -0.386 0.575 13.063 1.00 95.81 340 PHE A CA 1
ATOM 2695 C C . PHE A 1 340 ? -0.836 1.711 13.988 1.00 95.81 340 PHE A C 1
ATOM 2697 O O . PHE A 1 340 ? -1.706 2.487 13.601 1.00 95.81 340 PHE A O 1
ATOM 2704 N N . ALA A 1 341 ? -0.246 1.858 15.178 1.00 94.56 341 ALA A N 1
ATOM 2705 C CA . ALA A 1 341 ? -0.637 2.901 16.134 1.00 94.56 341 ALA A CA 1
ATOM 2706 C C . ALA A 1 341 ? -0.618 4.328 15.535 1.00 94.56 341 ALA A C 1
ATOM 2708 O O . ALA A 1 341 ? -1.657 4.996 15.566 1.00 94.56 341 ALA A O 1
ATOM 2709 N N . PRO A 1 342 ? 0.490 4.796 14.918 1.00 92.62 342 PRO A N 1
ATOM 2710 C CA . PRO A 1 342 ? 0.527 6.118 14.292 1.00 92.62 342 PRO A CA 1
ATOM 2711 C C . PRO A 1 342 ? -0.392 6.220 13.066 1.00 92.62 342 PRO A C 1
ATOM 2713 O O . PRO A 1 342 ? -0.910 7.292 12.767 1.00 92.62 342 PRO A O 1
ATOM 2716 N N . GLN A 1 343 ? -0.640 5.122 12.348 1.00 93.75 343 GLN A N 1
ATOM 2717 C CA . GLN A 1 343 ? -1.592 5.112 11.233 1.00 93.75 343 GLN A CA 1
ATOM 2718 C C . GLN A 1 343 ? -3.033 5.335 11.714 1.00 93.75 343 GLN A C 1
ATOM 2720 O O . GLN A 1 343 ? -3.727 6.206 11.193 1.00 93.75 343 GLN A O 1
ATOM 2725 N N . ILE A 1 344 ? -3.457 4.602 12.747 1.00 95.69 344 ILE A N 1
ATOM 2726 C CA . ILE A 1 344 ? -4.795 4.724 13.338 1.00 95.69 344 ILE A CA 1
ATOM 2727 C C . ILE A 1 344 ? -4.987 6.119 13.931 1.00 95.69 344 ILE A C 1
ATOM 2729 O O . ILE A 1 344 ? -5.989 6.767 13.632 1.00 95.69 344 ILE A O 1
ATOM 2733 N N . ARG A 1 345 ? -4.024 6.627 14.716 1.00 92.94 345 ARG A N 1
ATOM 2734 C CA . ARG A 1 345 ? -4.152 7.967 15.308 1.00 92.94 345 ARG A CA 1
ATOM 2735 C C . ARG A 1 345 ? -4.241 9.070 14.274 1.00 92.94 345 ARG A C 1
ATOM 2737 O O . ARG A 1 345 ? -5.099 9.928 14.425 1.00 92.94 345 ARG A O 1
ATOM 2744 N N . ARG A 1 346 ? -3.478 9.004 13.182 1.00 91.44 346 ARG A N 1
ATOM 2745 C CA . ARG A 1 346 ? -3.639 9.964 12.078 1.00 91.44 346 ARG A CA 1
ATOM 2746 C C . ARG A 1 346 ? -5.034 9.962 11.486 1.00 91.44 346 ARG A C 1
ATOM 2748 O O . ARG A 1 346 ? -5.498 11.010 11.055 1.00 91.44 346 ARG A O 1
ATOM 2755 N N . CYS A 1 347 ? -5.705 8.816 11.452 1.00 94.88 347 CYS A N 1
ATOM 2756 C CA . CYS A 1 347 ? -7.083 8.782 10.992 1.00 94.88 347 CYS A CA 1
ATOM 2757 C C . CYS A 1 347 ? -8.032 9.486 11.960 1.00 94.88 347 CYS A C 1
ATOM 2759 O O . CYS A 1 347 ? -8.866 10.266 11.505 1.00 94.88 347 CYS A O 1
ATOM 2761 N N . ILE A 1 348 ? -7.834 9.306 13.267 1.00 95.75 348 ILE A N 1
ATOM 2762 C CA . ILE A 1 348 ? -8.604 10.012 14.300 1.00 95.75 348 ILE A CA 1
ATOM 2763 C C . ILE A 1 348 ? -8.327 11.521 14.282 1.00 95.75 348 ILE A C 1
ATOM 2765 O O . ILE A 1 348 ? -9.258 12.316 14.216 1.00 95.75 348 ILE A O 1
ATOM 2769 N N . GLU A 1 349 ? -7.057 11.932 14.247 1.00 93.44 349 GLU A N 1
ATOM 2770 C CA . GLU A 1 349 ? -6.646 13.337 14.076 1.00 93.44 349 GLU A CA 1
ATOM 2771 C C . GLU A 1 349 ? -7.170 13.938 12.766 1.00 93.44 349 GLU A C 1
ATOM 2773 O O . GLU A 1 349 ? -7.429 15.136 12.679 1.00 93.44 349 GLU A O 1
ATOM 2778 N N . GLY A 1 350 ? -7.330 13.099 11.741 1.00 94.06 350 GLY A N 1
ATOM 2779 C CA . GLY A 1 350 ? -7.922 13.472 10.469 1.00 94.06 350 GLY A CA 1
ATOM 2780 C C . GLY A 1 350 ? -9.426 13.731 10.543 1.00 94.06 350 GLY A C 1
ATOM 2781 O O . GLY A 1 350 ? -9.984 14.210 9.567 1.00 94.06 350 GLY A O 1
ATOM 2782 N N . GLY A 1 351 ? -10.083 13.461 11.670 1.00 96.19 351 GLY A N 1
ATOM 2783 C CA . GLY A 1 351 ? -11.519 13.666 11.849 1.00 96.19 351 GLY A CA 1
ATOM 2784 C C . GLY A 1 351 ? -12.354 12.399 11.683 1.00 96.19 351 GLY A C 1
ATOM 2785 O O . GLY A 1 351 ? -13.575 12.500 11.627 1.00 96.19 351 GLY A O 1
ATOM 2786 N N . ILE A 1 352 ? -11.734 11.214 11.612 1.00 97.19 352 ILE A N 1
ATOM 2787 C CA . ILE A 1 352 ? -12.489 9.961 11.696 1.00 97.19 352 ILE A CA 1
ATOM 2788 C C . ILE A 1 352 ? -12.884 9.702 13.147 1.00 97.19 352 ILE A C 1
ATOM 2790 O O . ILE A 1 352 ? -12.030 9.602 14.024 1.00 97.19 352 ILE A O 1
ATOM 2794 N N . GLU A 1 353 ? -14.182 9.562 13.398 1.00 97.00 353 GLU A N 1
ATOM 2795 C CA . GLU A 1 353 ? -14.697 9.224 14.724 1.00 97.00 353 GLU A CA 1
ATOM 2796 C C . GLU A 1 353 ? -14.315 7.7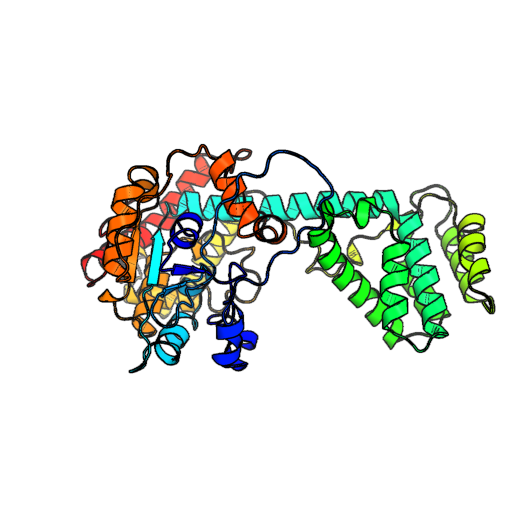85 15.103 1.00 97.00 353 GLU A C 1
ATOM 2798 O O . GLU A 1 353 ? -14.401 6.864 14.290 1.00 97.00 353 GLU A O 1
ATOM 2803 N N . GLU A 1 354 ? -13.873 7.574 16.345 1.00 97.31 354 GLU A N 1
ATOM 2804 C CA . GLU A 1 354 ? -13.358 6.271 16.793 1.00 97.31 354 GLU A CA 1
ATOM 2805 C C . GLU A 1 354 ? -14.405 5.148 16.699 1.00 97.31 354 GLU A C 1
ATOM 2807 O O . GLU A 1 354 ? -14.053 4.005 16.421 1.00 97.31 354 GLU A O 1
ATOM 2812 N N . ASP A 1 355 ? -15.688 5.450 16.898 1.00 97.62 355 ASP A N 1
ATOM 2813 C CA . ASP A 1 355 ? -16.795 4.492 16.789 1.00 97.62 355 ASP A CA 1
ATOM 2814 C C . ASP A 1 355 ? -17.205 4.184 15.338 1.00 97.62 355 ASP A C 1
ATOM 2816 O O . ASP A 1 355 ? -17.891 3.188 15.110 1.00 97.62 355 ASP A O 1
ATOM 2820 N N . LYS A 1 356 ? -16.724 4.965 14.359 1.00 97.62 356 LYS A N 1
ATOM 2821 C CA . LYS A 1 356 ? -16.785 4.663 12.918 1.00 97.62 356 LYS A CA 1
ATOM 2822 C C . LYS A 1 356 ? -15.627 3.776 12.448 1.00 97.62 356 LYS A C 1
ATOM 2824 O O . LYS A 1 356 ? -15.530 3.494 11.249 1.00 97.62 356 LYS A O 1
ATOM 2829 N N . VAL A 1 357 ? -14.768 3.302 13.357 1.00 98.31 357 VAL A N 1
ATOM 2830 C CA . VAL A 1 357 ? -13.643 2.406 13.055 1.00 98.31 357 VAL A CA 1
ATOM 2831 C C . VAL A 1 357 ? -13.834 1.037 13.712 1.00 98.31 357 VAL A C 1
ATOM 2833 O O . VAL A 1 357 ? -13.995 0.929 14.929 1.00 98.31 357 VAL A O 1
ATOM 2836 N N . TYR A 1 358 ? -13.746 -0.020 12.905 1.00 98.38 358 TYR A N 1
ATOM 2837 C CA . TYR A 1 358 ? -13.739 -1.408 13.361 1.00 98.38 358 TYR A CA 1
ATOM 2838 C C . TYR A 1 358 ? -12.367 -2.037 13.114 1.00 98.38 358 TYR A C 1
ATOM 2840 O O . TYR A 1 358 ? -11.836 -1.991 12.000 1.00 98.38 358 TYR A O 1
ATOM 2848 N N . ILE A 1 359 ? -11.795 -2.623 14.162 1.00 98.31 359 ILE A N 1
ATOM 2849 C CA . ILE A 1 359 ? -10.488 -3.276 14.140 1.00 98.31 359 ILE A CA 1
ATOM 2850 C C . ILE A 1 359 ? -10.684 -4.784 14.025 1.00 98.31 359 ILE A C 1
ATOM 2852 O O . ILE A 1 359 ? -11.315 -5.396 14.880 1.00 98.31 359 ILE A O 1
ATOM 2856 N N . VAL A 1 360 ? -10.122 -5.367 12.971 1.00 97.94 360 VAL A N 1
ATOM 2857 C CA . VAL A 1 360 ? -10.108 -6.810 12.726 1.00 97.94 360 VAL A CA 1
ATOM 2858 C C . VAL A 1 360 ? -8.709 -7.338 13.012 1.00 97.94 360 VAL A C 1
ATOM 2860 O O . VAL A 1 360 ? -7.745 -6.861 12.413 1.00 97.94 360 VAL A O 1
ATOM 2863 N N . ASP A 1 361 ? -8.596 -8.342 13.870 1.00 97.38 361 ASP A N 1
ATOM 2864 C CA . ASP A 1 361 ? -7.391 -9.162 13.979 1.00 97.38 361 ASP A CA 1
ATOM 2865 C C . ASP A 1 361 ? -7.347 -10.217 12.861 1.00 97.38 361 ASP A C 1
ATOM 2867 O O . ASP A 1 361 ? -8.329 -10.920 12.619 1.00 97.38 361 ASP A O 1
ATOM 2871 N N . ASP A 1 362 ? -6.230 -10.307 12.138 1.00 95.38 362 ASP A N 1
ATOM 2872 C CA . ASP A 1 362 ? -6.068 -11.246 11.019 1.00 95.38 362 ASP A CA 1
ATOM 2873 C C . ASP A 1 362 ? -6.113 -12.713 11.459 1.00 95.38 362 ASP A C 1
ATOM 2875 O O . ASP A 1 362 ? -6.664 -13.530 10.726 1.00 95.38 362 ASP A O 1
ATOM 2879 N N . GLU A 1 363 ? -5.584 -13.058 12.636 1.00 94.06 363 GLU A N 1
ATOM 2880 C CA . GLU A 1 363 ? -5.647 -14.433 13.147 1.00 94.06 363 GLU A CA 1
ATOM 2881 C C . GLU A 1 363 ? -7.065 -14.769 13.608 1.00 94.06 363 GLU A C 1
ATOM 2883 O O . GLU A 1 363 ? -7.599 -15.808 13.229 1.00 94.06 363 GLU A O 1
ATOM 2888 N N . GLU A 1 364 ? -7.748 -13.848 14.299 1.00 95.69 364 GLU A N 1
ATOM 2889 C CA . GLU A 1 364 ? -9.163 -14.048 14.645 1.00 95.69 364 GLU A CA 1
ATOM 2890 C C . GLU A 1 364 ? -10.028 -14.238 13.391 1.00 95.69 364 GLU A C 1
ATOM 2892 O O . GLU A 1 364 ? -10.913 -15.095 13.368 1.00 95.69 364 GLU A O 1
ATOM 2897 N N . PHE A 1 365 ? -9.757 -13.475 12.329 1.00 94.50 365 PHE A N 1
ATOM 2898 C CA . PHE A 1 365 ? -10.458 -13.620 11.060 1.00 94.50 365 PHE A CA 1
ATOM 2899 C C . PHE A 1 365 ? -10.158 -14.955 10.361 1.00 94.50 365 PHE A C 1
ATOM 2901 O O . PHE A 1 365 ? -11.057 -15.512 9.734 1.00 94.50 365 PHE A O 1
ATOM 2908 N N . LYS A 1 366 ? -8.932 -15.483 10.449 1.00 89.88 366 LYS A N 1
ATOM 2909 C CA . LYS A 1 366 ? -8.586 -16.808 9.901 1.00 89.88 366 LYS A CA 1
ATOM 2910 C C . LYS A 1 366 ? -9.245 -17.936 10.683 1.00 89.88 366 LYS A C 1
ATOM 2912 O O . LYS A 1 366 ? -9.779 -18.857 10.071 1.00 89.88 366 LYS A O 1
ATOM 2917 N N . ASP A 1 367 ? -9.224 -17.841 12.007 1.00 92.62 367 ASP A N 1
ATOM 2918 C CA . ASP A 1 367 ? -9.720 -18.886 12.898 1.00 92.62 367 ASP A CA 1
ATOM 2919 C C . ASP A 1 367 ? -11.250 -18.892 12.981 1.00 92.62 367 ASP A C 1
ATOM 2921 O O . ASP A 1 367 ? -11.873 -19.947 13.088 1.00 92.62 367 ASP A O 1
ATOM 2925 N N . ASN A 1 368 ? -11.875 -17.711 12.925 1.00 94.38 368 ASN A N 1
ATOM 2926 C CA . ASN A 1 368 ? -13.311 -17.523 13.135 1.00 94.38 368 ASN A CA 1
ATOM 2927 C C . ASN A 1 368 ? -13.938 -16.572 12.092 1.00 94.38 368 ASN A C 1
ATOM 2929 O O . ASN A 1 368 ? -14.596 -15.592 12.467 1.00 94.38 368 ASN A O 1
ATOM 2933 N N . PRO A 1 369 ? -13.803 -16.845 10.779 1.00 93.50 369 PRO A N 1
ATOM 2934 C CA . PRO A 1 369 ? -14.222 -15.915 9.732 1.00 93.50 369 PRO A CA 1
ATOM 2935 C C . PRO A 1 369 ? -15.715 -15.581 9.795 1.00 93.50 369 PRO A C 1
ATOM 2937 O O . PRO A 1 369 ? -16.074 -14.422 9.618 1.00 93.50 369 PRO A O 1
ATOM 2940 N N . SER A 1 370 ? -16.592 -16.549 10.087 1.00 94.19 370 SER A N 1
ATOM 2941 C CA . SER A 1 370 ? -18.041 -16.302 10.181 1.00 94.19 370 SER A CA 1
ATOM 2942 C C . SER A 1 370 ? -18.386 -15.312 11.292 1.00 94.19 370 SER A C 1
ATOM 2944 O O . SER A 1 370 ? -19.089 -14.343 11.037 1.00 94.19 370 SER A O 1
ATOM 2946 N N . LYS A 1 371 ? -17.811 -15.500 12.489 1.00 95.88 371 LYS A N 1
ATOM 2947 C CA . LYS A 1 371 ? -18.022 -14.611 13.640 1.00 95.88 371 LYS A CA 1
ATOM 2948 C C . LYS A 1 371 ? -17.611 -13.177 13.302 1.00 95.88 371 LYS A C 1
ATOM 2950 O O . LYS A 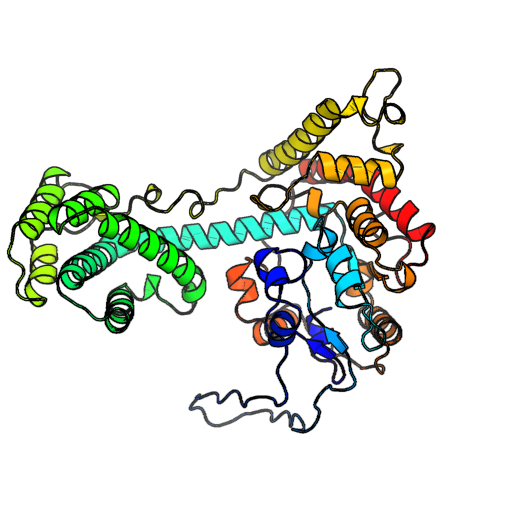1 371 ? -18.391 -12.251 13.489 1.00 95.88 371 LYS A O 1
ATOM 2955 N N . VAL A 1 372 ? -16.399 -12.996 12.772 1.00 96.94 372 VAL A N 1
ATOM 2956 C CA . VAL A 1 372 ? -15.890 -11.662 12.418 1.00 96.94 372 VAL A CA 1
ATOM 2957 C C . VAL A 1 372 ? -16.750 -11.012 11.332 1.00 96.94 372 VAL A C 1
ATOM 2959 O O . VAL A 1 372 ? -16.986 -9.807 11.369 1.00 96.94 372 VAL A O 1
ATOM 2962 N N . MET A 1 373 ? -17.243 -11.786 10.364 1.00 96.81 373 MET A N 1
ATOM 2963 C CA . MET A 1 373 ? -18.117 -11.250 9.322 1.00 96.81 373 MET A CA 1
ATOM 2964 C C . MET A 1 373 ? -19.493 -10.839 9.851 1.00 96.81 373 MET A C 1
ATOM 2966 O O . MET A 1 373 ? -19.973 -9.787 9.438 1.00 96.81 373 MET A O 1
ATOM 2970 N N . ASP A 1 374 ? -20.082 -11.598 10.779 1.00 97.06 374 ASP A N 1
ATOM 2971 C CA . ASP A 1 374 ? -21.342 -11.227 11.438 1.00 97.06 374 ASP A CA 1
ATOM 2972 C C . ASP A 1 374 ? -21.192 -9.895 12.198 1.00 97.06 374 ASP A C 1
ATOM 2974 O O . ASP A 1 374 ? -22.031 -9.000 12.076 1.00 97.06 374 ASP A O 1
ATOM 2978 N N . GLU A 1 375 ? -20.077 -9.712 12.914 1.00 97.88 375 GLU A N 1
ATOM 2979 C CA . GLU A 1 375 ? -19.767 -8.453 13.603 1.00 97.88 375 GLU A CA 1
ATOM 2980 C C . GLU A 1 375 ? -19.555 -7.286 12.623 1.00 97.88 375 GLU A C 1
ATOM 2982 O O . GLU A 1 375 ? -19.984 -6.158 12.882 1.00 97.88 375 GLU A O 1
ATOM 2987 N N . ILE A 1 376 ? -18.928 -7.541 11.468 1.00 97.88 376 ILE A N 1
ATOM 2988 C CA . ILE A 1 376 ? -18.793 -6.539 10.406 1.00 97.88 376 ILE A CA 1
ATOM 2989 C C . ILE A 1 376 ? -20.164 -6.178 9.825 1.00 97.88 376 ILE A C 1
ATOM 2991 O O . ILE A 1 376 ? -20.396 -4.995 9.578 1.00 97.88 376 ILE A O 1
ATOM 2995 N N . HIS A 1 377 ? -21.068 -7.142 9.610 1.00 97.12 377 HIS A N 1
ATOM 2996 C CA . HIS A 1 377 ? -22.421 -6.869 9.107 1.00 97.12 377 HIS A CA 1
ATOM 2997 C C . HIS A 1 377 ? -23.189 -5.947 10.040 1.00 97.12 377 HIS A C 1
ATOM 2999 O O . HIS A 1 377 ? -23.728 -4.938 9.583 1.00 97.12 377 HIS A O 1
ATOM 3005 N N . GLU A 1 378 ? -23.166 -6.245 11.341 1.00 97.62 378 GLU A N 1
ATOM 3006 C CA . GLU A 1 378 ? -23.754 -5.385 12.367 1.00 97.62 378 GLU A CA 1
ATOM 3007 C C . GLU A 1 378 ? -23.135 -3.981 12.327 1.00 97.62 378 GLU A C 1
ATOM 3009 O O . GLU A 1 378 ? -23.851 -2.979 12.285 1.00 97.62 378 GLU A O 1
ATOM 3014 N N . PHE A 1 379 ? -21.804 -3.897 12.267 1.00 97.75 379 PHE A N 1
ATOM 3015 C CA . PHE A 1 379 ? -21.075 -2.630 12.263 1.00 97.75 379 PHE A CA 1
ATOM 3016 C C . PHE A 1 379 ? -21.381 -1.738 11.049 1.00 97.75 379 PHE A C 1
ATOM 3018 O O . PHE A 1 379 ? -21.499 -0.515 11.189 1.00 97.75 379 PHE A O 1
ATOM 3025 N N . VAL A 1 380 ? -21.505 -2.329 9.856 1.00 96.00 380 VAL A N 1
ATOM 3026 C CA . VAL A 1 380 ? -21.824 -1.589 8.623 1.00 96.00 380 VAL A CA 1
ATOM 3027 C C . VAL A 1 380 ? -23.327 -1.439 8.379 1.00 96.00 380 VAL A C 1
ATOM 3029 O O . VAL A 1 380 ? -23.714 -0.716 7.463 1.00 96.00 380 VAL A O 1
ATOM 3032 N N . GLY A 1 381 ? -24.167 -2.076 9.199 1.00 95.06 381 GLY A N 1
ATOM 3033 C CA . GLY A 1 381 ? -25.622 -1.965 9.135 1.00 95.06 381 GLY A CA 1
ATOM 3034 C C . GLY A 1 381 ? -26.264 -2.734 7.980 1.00 95.06 381 GLY A C 1
ATOM 3035 O O . GLY A 1 381 ? -27.269 -2.276 7.440 1.00 95.06 381 GLY A O 1
ATOM 3036 N N . VAL A 1 382 ? -25.698 -3.879 7.589 1.00 94.00 382 VAL A N 1
ATOM 3037 C CA . VAL A 1 382 ? -26.307 -4.795 6.606 1.00 94.00 382 VAL A CA 1
ATOM 3038 C C . VAL A 1 382 ? -26.844 -6.045 7.295 1.00 94.00 382 VAL A C 1
ATOM 3040 O O . VAL A 1 382 ? -26.470 -6.364 8.424 1.00 94.00 382 VAL A O 1
ATOM 3043 N N . LYS A 1 383 ? -27.751 -6.760 6.628 1.00 95.25 383 LYS A N 1
ATOM 3044 C CA . LYS A 1 383 ? -28.290 -8.013 7.177 1.00 95.25 383 LYS A CA 1
ATOM 3045 C C . LYS A 1 383 ? -27.202 -9.088 7.298 1.00 95.25 383 LYS A C 1
ATOM 3047 O O . LYS A 1 383 ? -26.333 -9.138 6.436 1.00 95.25 383 LYS A O 1
ATOM 3052 N N . PRO A 1 384 ? -27.297 -9.998 8.286 1.00 96.44 384 PRO A N 1
ATOM 3053 C CA . PRO A 1 384 ? -26.433 -11.171 8.340 1.00 96.44 384 PRO A CA 1
ATOM 3054 C C . PRO A 1 384 ? -26.488 -11.978 7.039 1.00 96.44 384 PRO A C 1
ATOM 3056 O O . PRO A 1 384 ? -27.563 -12.174 6.461 1.00 96.44 384 PRO A O 1
ATOM 3059 N N . PHE A 1 385 ? -25.337 -12.484 6.603 1.00 94.06 385 PHE A N 1
ATOM 3060 C CA . PHE A 1 385 ? -25.211 -13.279 5.383 1.00 94.06 385 PHE A CA 1
ATOM 3061 C C . PHE A 1 385 ? -24.235 -14.434 5.580 1.00 94.06 385 PHE A C 1
ATOM 3063 O O . PHE A 1 385 ? -23.098 -14.246 6.009 1.00 94.06 385 PHE A O 1
ATOM 3070 N N . THR A 1 386 ? -24.665 -15.641 5.221 1.00 93.88 386 THR A N 1
ATOM 3071 C CA . THR A 1 386 ? -23.825 -16.834 5.316 1.00 93.88 386 THR A CA 1
ATOM 3072 C C . THR A 1 386 ? -22.926 -16.950 4.095 1.00 93.88 386 THR A C 1
ATOM 3074 O O . THR A 1 386 ? -23.397 -17.041 2.963 1.00 93.88 386 THR A O 1
ATOM 3077 N N . TYR A 1 387 ? -21.622 -16.985 4.341 1.00 88.56 387 TYR A N 1
ATOM 3078 C CA . TYR A 1 387 ? -20.609 -17.191 3.316 1.00 88.56 387 TYR A CA 1
ATOM 3079 C C . TYR A 1 387 ? -20.247 -18.665 3.192 1.00 88.56 387 TYR A C 1
ATOM 3081 O O . TYR A 1 387 ? -20.163 -19.375 4.196 1.00 88.56 387 TYR A O 1
ATOM 3089 N N . ASP A 1 388 ? -19.946 -19.099 1.972 1.00 84.69 388 ASP A N 1
ATOM 3090 C CA . ASP A 1 388 ? -19.221 -20.348 1.768 1.00 84.69 388 ASP A CA 1
ATOM 3091 C C . ASP A 1 388 ? -17.736 -20.124 2.089 1.00 84.69 388 ASP A C 1
ATOM 3093 O O . ASP A 1 388 ? -16.933 -19.730 1.245 1.00 84.69 388 ASP A O 1
ATOM 3097 N N . MET A 1 389 ? -17.403 -20.283 3.370 1.00 76.50 389 MET A N 1
ATOM 3098 C CA . MET A 1 389 ? -16.048 -20.111 3.898 1.00 76.50 389 MET A CA 1
ATOM 3099 C C . MET A 1 389 ? -15.194 -21.382 3.760 1.00 76.50 389 MET A C 1
ATOM 3101 O O . MET A 1 389 ? -14.049 -21.386 4.203 1.00 76.50 389 MET A O 1
ATOM 3105 N N . ALA A 1 390 ? -15.735 -22.469 3.192 1.00 60.38 390 ALA A N 1
ATOM 3106 C CA . ALA A 1 390 ? -15.104 -23.792 3.188 1.00 60.38 390 ALA A CA 1
ATOM 3107 C C . ALA A 1 390 ? -14.050 -23.991 2.080 1.00 60.38 390 ALA A C 1
ATOM 3109 O O . ALA A 1 390 ? -13.494 -25.083 1.947 1.00 60.38 390 ALA A O 1
ATOM 3110 N N . GLY A 1 391 ? -13.767 -22.954 1.289 1.00 65.06 391 GLY A N 1
ATOM 3111 C CA . GLY A 1 391 ? -12.792 -23.017 0.206 1.00 65.06 391 GLY A CA 1
ATOM 3112 C C . GLY A 1 391 ? -11.367 -23.225 0.717 1.00 65.06 391 GLY A C 1
ATOM 3113 O O . GLY A 1 391 ? -10.919 -22.573 1.662 1.00 65.06 391 GLY A O 1
ATOM 3114 N N . ASN A 1 392 ? -10.620 -24.105 0.051 1.00 76.56 392 ASN A N 1
ATOM 3115 C CA . ASN A 1 392 ? -9.167 -24.128 0.194 1.00 76.56 392 ASN A CA 1
ATOM 3116 C C . ASN A 1 392 ? -8.568 -22.804 -0.356 1.00 76.56 392 ASN A C 1
ATOM 3118 O O . ASN A 1 392 ? -9.262 -21.982 -0.960 1.00 76.56 392 ASN A O 1
ATOM 3122 N N . ASN A 1 393 ? -7.265 -22.571 -0.169 1.00 79.81 393 ASN A N 1
ATOM 3123 C CA . ASN A 1 393 ? -6.617 -21.355 -0.687 1.00 79.81 393 ASN A CA 1
ATOM 3124 C C . ASN A 1 393 ? -6.799 -21.170 -2.209 1.00 79.81 393 ASN A C 1
ATOM 3126 O O . ASN A 1 393 ? -6.832 -20.034 -2.675 1.00 79.81 393 ASN A O 1
ATOM 3130 N N . GLU A 1 394 ? -6.945 -22.258 -2.970 1.00 81.19 394 GLU A N 1
ATOM 3131 C CA . GLU A 1 394 ? -7.138 -22.212 -4.424 1.00 81.19 394 GLU A CA 1
ATOM 3132 C C . GLU A 1 394 ? -8.514 -21.639 -4.784 1.00 81.19 394 GLU A C 1
ATOM 3134 O O . GLU A 1 394 ? -8.617 -20.811 -5.687 1.00 81.19 394 GLU A O 1
ATOM 3139 N N . ASP A 1 395 ? -9.564 -22.004 -4.045 1.00 79.50 395 ASP A N 1
ATOM 3140 C CA . ASP A 1 395 ? -10.901 -21.438 -4.227 1.00 79.50 395 ASP A CA 1
ATOM 3141 C C . ASP A 1 395 ? -10.931 -19.947 -3.895 1.00 79.50 395 ASP A C 1
ATOM 3143 O O . ASP A 1 395 ? -11.473 -19.150 -4.664 1.00 79.50 395 ASP A O 1
ATOM 3147 N N . ILE A 1 396 ? -10.295 -19.538 -2.793 1.00 79.00 396 ILE A N 1
ATOM 3148 C CA . ILE A 1 396 ? -10.202 -18.118 -2.426 1.00 79.00 396 ILE A CA 1
ATOM 3149 C C . ILE A 1 396 ? -9.448 -17.340 -3.507 1.00 79.00 396 ILE A C 1
ATOM 3151 O O . ILE A 1 396 ? -9.858 -16.237 -3.878 1.00 79.00 396 ILE A O 1
ATOM 3155 N N . GLU A 1 397 ? -8.354 -17.898 -4.024 1.00 81.75 397 GLU A N 1
ATOM 3156 C CA . GLU A 1 397 ? -7.570 -17.282 -5.089 1.00 81.75 397 GLU A CA 1
ATOM 3157 C C . GLU A 1 397 ? -8.344 -17.200 -6.407 1.00 81.75 397 GLU A C 1
ATOM 3159 O O . GLU A 1 397 ? -8.314 -16.157 -7.062 1.00 81.75 397 GLU A O 1
ATOM 3164 N N . ARG A 1 398 ? -9.100 -18.241 -6.763 1.00 83.00 398 ARG A N 1
ATOM 3165 C CA . ARG A 1 398 ? -9.990 -18.245 -7.927 1.00 83.00 398 ARG A CA 1
ATOM 3166 C C . ARG A 1 398 ? -11.038 -17.143 -7.823 1.00 83.00 398 ARG A C 1
ATOM 3168 O O . ARG A 1 398 ? -11.089 -16.288 -8.703 1.00 83.00 398 ARG A O 1
ATOM 3175 N N . VAL A 1 399 ? -11.800 -17.095 -6.728 1.00 80.00 399 VAL A N 1
ATOM 3176 C CA . VAL A 1 399 ? -12.832 -16.063 -6.520 1.00 80.00 399 VAL A CA 1
ATOM 3177 C C . VAL A 1 399 ? -12.202 -14.665 -6.490 1.00 80.00 399 VAL A C 1
ATOM 3179 O O . VAL A 1 399 ? -12.741 -13.712 -7.054 1.00 80.00 399 VAL A O 1
ATOM 3182 N N . PHE A 1 400 ? -11.021 -14.519 -5.881 1.00 82.06 400 PHE A N 1
ATOM 3183 C CA . PHE A 1 400 ? -10.294 -13.252 -5.883 1.00 82.06 400 PHE A CA 1
ATOM 3184 C C . PHE A 1 400 ? -9.865 -12.824 -7.296 1.00 82.06 400 PHE A C 1
ATOM 3186 O O . PHE A 1 400 ? -9.994 -11.649 -7.642 1.00 82.06 400 PHE A O 1
ATOM 3193 N N . ASN A 1 401 ? -9.365 -13.751 -8.112 1.00 81.62 401 ASN A N 1
ATOM 3194 C CA . ASN A 1 401 ? -8.943 -13.490 -9.488 1.00 81.62 401 ASN A CA 1
ATOM 3195 C C . ASN A 1 401 ? -10.125 -13.222 -10.420 1.00 81.62 401 ASN A C 1
ATOM 3197 O O . ASN A 1 401 ? -10.006 -12.390 -11.316 1.00 81.62 401 ASN A O 1
ATOM 3201 N N . GLU A 1 402 ? -11.277 -13.843 -10.183 1.00 80.50 402 GLU A N 1
ATOM 3202 C CA . GLU A 1 402 ? -12.526 -13.509 -10.869 1.00 80.50 402 GLU A CA 1
ATOM 3203 C C . GLU A 1 402 ? -12.973 -12.076 -10.533 1.00 80.50 402 GLU A C 1
ATOM 3205 O O . GLU A 1 402 ? -13.287 -11.295 -11.433 1.00 80.50 402 GLU A O 1
ATOM 3210 N N . ALA A 1 403 ? -12.920 -11.686 -9.254 1.00 77.25 403 ALA A N 1
ATOM 3211 C CA . ALA A 1 403 ? -13.295 -10.341 -8.814 1.00 77.25 403 ALA A CA 1
ATOM 3212 C C . ALA A 1 403 ? -12.290 -9.257 -9.253 1.00 77.25 403 ALA A C 1
ATOM 3214 O O . ALA A 1 403 ? -12.673 -8.134 -9.591 1.00 77.25 403 ALA A O 1
ATOM 3215 N N . PHE A 1 404 ? -10.991 -9.573 -9.256 1.00 82.19 404 PHE A N 1
ATOM 3216 C CA . PHE A 1 404 ? -9.908 -8.616 -9.496 1.00 82.19 404 PHE A CA 1
ATOM 3217 C C . PHE A 1 404 ? -8.809 -9.177 -10.423 1.00 82.19 404 PHE A C 1
ATOM 3219 O O . PHE A 1 404 ? -7.635 -9.213 -10.036 1.00 82.19 404 PHE A O 1
ATOM 3226 N N . PRO A 1 405 ? -9.116 -9.500 -11.695 1.00 78.06 405 PRO A N 1
ATOM 3227 C CA . PRO A 1 405 ? -8.236 -10.277 -12.588 1.00 78.06 405 PRO A CA 1
ATOM 3228 C C . PRO A 1 405 ? -6.892 -9.617 -12.908 1.00 78.06 405 PRO A C 1
ATOM 3230 O O . PRO A 1 405 ? -5.954 -10.257 -13.371 1.00 78.06 405 PRO A O 1
ATOM 3233 N N . LYS A 1 406 ? -6.777 -8.306 -12.680 1.00 80.56 406 LYS A N 1
ATOM 3234 C CA . LYS A 1 406 ? -5.548 -7.539 -12.930 1.00 80.56 406 LYS A CA 1
ATOM 3235 C C . LYS A 1 406 ? -4.753 -7.253 -11.663 1.00 80.56 406 LYS A C 1
ATOM 3237 O O . LYS A 1 406 ? -3.642 -6.747 -11.771 1.00 80.56 406 LYS A O 1
ATOM 3242 N N . PHE A 1 407 ? -5.305 -7.511 -10.476 1.00 82.06 407 PHE A N 1
ATOM 3243 C CA . PHE A 1 407 ? -4.679 -7.076 -9.231 1.00 82.06 407 PHE A CA 1
ATOM 3244 C C . PHE A 1 407 ? -3.372 -7.815 -8.976 1.00 82.06 407 PHE A C 1
ATOM 3246 O O . PHE A 1 407 ? -2.342 -7.161 -8.840 1.00 82.06 407 PHE A O 1
ATOM 3253 N N . GLN A 1 408 ? -3.396 -9.152 -8.990 1.00 79.88 408 GLN A N 1
ATOM 3254 C CA . GLN A 1 408 ? -2.200 -9.962 -8.749 1.00 79.88 408 GLN A CA 1
ATOM 3255 C C . GLN A 1 408 ? -1.079 -9.633 -9.747 1.00 79.88 408 GLN A C 1
ATOM 3257 O O . GLN A 1 408 ? 0.065 -9.448 -9.350 1.00 79.88 408 GLN A O 1
ATOM 3262 N N . LEU A 1 409 ? -1.432 -9.449 -11.025 1.00 72.38 409 LEU A N 1
ATOM 3263 C CA . LEU A 1 409 ? -0.496 -9.075 -12.093 1.00 72.38 409 LEU A CA 1
ATOM 3264 C C . LEU A 1 409 ? 0.140 -7.690 -11.896 1.00 72.38 409 LEU A C 1
ATOM 3266 O O . LEU A 1 409 ? 1.260 -7.447 -12.332 1.00 72.38 409 LEU A O 1
ATOM 3270 N N . ILE A 1 410 ? -0.582 -6.739 -11.298 1.00 74.00 410 ILE A N 1
ATOM 3271 C CA . ILE A 1 410 ? -0.081 -5.371 -11.105 1.00 74.00 410 ILE A CA 1
ATOM 3272 C C . ILE A 1 410 ? 0.769 -5.271 -9.838 1.00 74.00 410 ILE A C 1
ATOM 3274 O O . ILE A 1 410 ? 1.761 -4.534 -9.828 1.00 74.00 410 ILE A O 1
ATOM 3278 N N . THR A 1 411 ? 0.357 -5.963 -8.776 1.00 79.00 411 THR A N 1
ATOM 3279 C CA . THR A 1 411 ? 0.930 -5.802 -7.436 1.00 79.00 411 THR A CA 1
ATOM 3280 C C . THR A 1 411 ? 1.943 -6.877 -7.071 1.00 79.00 411 THR A C 1
ATOM 3282 O O . THR A 1 411 ? 2.750 -6.635 -6.182 1.00 79.00 411 THR A O 1
ATOM 3285 N N . GLY A 1 412 ? 1.923 -8.040 -7.728 1.00 77.62 412 GLY A N 1
ATOM 3286 C CA . GLY A 1 412 ? 2.661 -9.224 -7.284 1.00 77.62 412 GLY A CA 1
ATOM 3287 C C . GLY A 1 412 ? 2.034 -9.880 -6.047 1.00 77.62 412 GLY A C 1
ATOM 3288 O O . GLY A 1 412 ? 2.687 -10.658 -5.351 1.00 77.62 412 GLY A O 1
ATOM 3289 N N . TRP A 1 413 ? 0.787 -9.548 -5.696 1.00 82.81 413 TRP A N 1
ATOM 3290 C CA . TRP A 1 413 ? 0.086 -10.175 -4.575 1.00 82.81 413 TRP A CA 1
ATOM 3291 C C . TRP A 1 413 ? -0.368 -11.596 -4.936 1.00 82.81 413 TRP A C 1
ATOM 3293 O O . TRP A 1 413 ? -0.951 -11.803 -5.997 1.00 82.81 413 TRP A O 1
ATOM 3303 N N . ARG A 1 414 ? -0.132 -12.549 -4.031 1.00 80.06 414 ARG A N 1
ATOM 3304 C CA . ARG A 1 414 ? -0.614 -13.938 -4.082 1.00 80.06 414 ARG A CA 1
ATOM 3305 C C . ARG A 1 414 ? -1.089 -14.332 -2.690 1.00 80.06 414 ARG A C 1
ATOM 3307 O O . ARG A 1 414 ? -0.576 -13.786 -1.705 1.00 80.06 414 ARG A O 1
ATOM 3314 N N . LEU A 1 415 ? -2.047 -15.250 -2.614 1.00 77.00 415 LEU A N 1
ATOM 3315 C CA . LEU A 1 415 ? -2.529 -15.763 -1.333 1.00 77.00 415 LEU A CA 1
ATOM 3316 C C . LEU A 1 415 ? -1.520 -16.757 -0.739 1.00 77.00 415 LEU A C 1
ATOM 3318 O O . LEU A 1 415 ? -1.204 -16.698 0.450 1.00 77.00 415 LEU A O 1
ATOM 3322 N N . ASP A 1 416 ? -0.944 -17.612 -1.581 1.00 70.00 416 ASP A N 1
ATOM 3323 C CA . ASP A 1 416 ? 0.086 -18.572 -1.219 1.00 70.00 416 ASP A CA 1
ATOM 3324 C C . ASP A 1 416 ? 1.480 -17.928 -1.271 1.00 70.00 416 ASP A C 1
ATOM 3326 O O . ASP A 1 416 ? 2.265 -18.039 -2.205 1.00 70.00 416 ASP A O 1
ATOM 3330 N N . GLY A 1 417 ? 1.852 -17.246 -0.193 1.00 63.56 417 GLY A N 1
ATOM 3331 C CA . GLY A 1 417 ? 3.194 -16.676 -0.048 1.00 63.56 417 GLY A CA 1
ATOM 3332 C C . GLY A 1 417 ? 4.331 -17.701 0.108 1.00 63.56 417 GLY A C 1
ATOM 3333 O O . GLY A 1 417 ? 5.309 -17.366 0.786 1.00 63.56 417 GLY A O 1
ATOM 3334 N N . LYS A 1 418 ? 4.208 -18.922 -0.434 1.00 68.31 418 LYS A N 1
ATOM 3335 C CA . LYS A 1 418 ? 5.243 -19.966 -0.400 1.00 68.31 418 LYS A CA 1
ATOM 3336 C C . LYS A 1 418 ? 6.481 -19.478 -1.165 1.00 68.31 418 LYS A C 1
ATOM 3338 O O . LYS A 1 418 ? 6.351 -18.835 -2.200 1.00 68.31 418 LYS A O 1
ATOM 3343 N N . GLY A 1 419 ? 7.677 -19.755 -0.643 1.00 73.19 419 GLY A N 1
ATOM 3344 C CA . GLY A 1 419 ? 8.930 -19.575 -1.393 1.00 73.19 419 GLY A CA 1
ATOM 3345 C C . GLY A 1 419 ? 10.055 -18.837 -0.669 1.00 73.19 419 GLY A C 1
ATOM 3346 O O . GLY A 1 419 ? 11.205 -19.025 -1.038 1.00 73.19 419 GLY A O 1
ATOM 3347 N N . LEU A 1 420 ? 9.765 -18.062 0.384 1.00 87.00 420 LEU A N 1
ATOM 3348 C CA . LEU A 1 420 ? 10.811 -17.445 1.209 1.00 87.00 420 LEU A CA 1
ATOM 3349 C C . LEU A 1 420 ? 10.332 -17.260 2.656 1.00 87.00 420 LEU A C 1
ATOM 3351 O O . LEU A 1 420 ? 9.364 -16.533 2.931 1.00 87.00 420 LEU A O 1
ATOM 3355 N N . GLU A 1 421 ? 10.994 -17.951 3.578 1.00 94.06 421 GLU A N 1
ATOM 3356 C CA . GLU A 1 421 ? 10.841 -17.732 5.015 1.00 94.06 421 GLU A CA 1
ATOM 3357 C C . GLU A 1 421 ? 11.775 -16.610 5.458 1.00 94.06 421 GLU A C 1
ATOM 3359 O O . GLU A 1 421 ? 12.857 -16.438 4.903 1.00 94.06 421 GLU A O 1
ATOM 3364 N N . MET A 1 422 ? 11.333 -15.814 6.430 1.00 96.19 422 MET A N 1
ATOM 3365 C CA . MET A 1 422 ? 12.175 -14.768 6.995 1.00 96.19 422 MET A CA 1
ATOM 3366 C C . MET A 1 422 ? 13.284 -15.433 7.825 1.00 96.19 422 MET A C 1
ATOM 3368 O O . MET A 1 422 ? 12.951 -16.226 8.712 1.00 96.19 422 MET A O 1
ATOM 3372 N N . PRO A 1 423 ? 14.569 -15.117 7.585 1.00 96.50 423 PRO A N 1
ATOM 3373 C CA . PRO A 1 423 ? 15.671 -15.600 8.412 1.00 96.50 423 PRO A CA 1
ATOM 3374 C C . PRO A 1 423 ? 15.395 -15.339 9.898 1.00 96.50 423 PRO A C 1
ATOM 3376 O O . PRO A 1 423 ? 14.934 -14.257 10.258 1.00 96.50 423 PRO A O 1
ATOM 3379 N N . ALA A 1 424 ? 15.657 -16.316 10.771 1.00 97.06 424 ALA A N 1
ATOM 3380 C CA . ALA A 1 424 ? 15.261 -16.239 12.182 1.00 97.06 424 ALA A CA 1
ATOM 3381 C C . ALA A 1 424 ? 15.857 -15.019 12.910 1.00 97.06 424 ALA A C 1
ATOM 3383 O O . ALA A 1 424 ? 15.153 -14.341 13.661 1.00 97.06 424 ALA A O 1
ATOM 3384 N N . ASP A 1 425 ? 17.124 -14.698 12.634 1.00 97.44 425 ASP A N 1
ATOM 3385 C CA . ASP A 1 425 ? 17.798 -13.529 13.207 1.00 97.44 425 ASP A CA 1
ATOM 3386 C C . ASP A 1 425 ? 17.183 -12.217 12.708 1.00 97.44 425 ASP A C 1
ATOM 3388 O O . ASP A 1 425 ? 16.973 -11.291 13.493 1.00 97.44 425 ASP A O 1
ATOM 3392 N N . LEU A 1 426 ? 16.830 -12.152 11.419 1.00 96.81 426 LEU A N 1
ATOM 3393 C CA . LEU A 1 426 ? 16.117 -11.010 10.857 1.00 96.81 426 LEU A CA 1
ATOM 3394 C C . LEU A 1 426 ? 14.728 -10.869 11.492 1.00 96.81 426 LEU A C 1
ATOM 3396 O O . LEU A 1 426 ? 14.355 -9.775 11.910 1.00 96.81 426 LEU A O 1
ATOM 3400 N N . LYS A 1 427 ? 13.987 -11.975 11.635 1.00 97.44 427 LYS A N 1
ATOM 3401 C CA . LYS A 1 427 ? 12.669 -11.991 12.282 1.00 97.44 427 LYS A CA 1
ATOM 3402 C C . LYS A 1 427 ? 12.736 -11.427 13.691 1.00 97.44 427 LYS A C 1
ATOM 3404 O O . LYS A 1 427 ? 11.943 -10.552 14.025 1.00 97.44 427 LYS A O 1
ATOM 3409 N N . LYS A 1 428 ? 13.714 -11.868 14.481 1.00 97.56 428 LYS A N 1
ATOM 3410 C CA . LYS A 1 428 ? 13.933 -11.363 15.836 1.00 97.56 428 LYS A CA 1
ATOM 3411 C C . LYS A 1 428 ? 14.199 -9.853 15.847 1.00 97.56 428 LYS A C 1
ATOM 3413 O O . LYS A 1 428 ? 13.534 -9.139 16.591 1.00 97.56 428 LYS A O 1
ATOM 3418 N N . LYS A 1 429 ? 15.103 -9.355 14.992 1.00 97.06 429 LYS A N 1
ATOM 3419 C CA . LYS A 1 429 ? 15.406 -7.913 14.880 1.00 97.06 429 LYS A CA 1
ATOM 3420 C C . LYS A 1 429 ? 14.165 -7.086 14.525 1.00 97.06 429 LYS A C 1
ATOM 3422 O O . LYS A 1 429 ? 13.908 -6.052 15.136 1.00 97.06 429 LYS A O 1
ATOM 3427 N N . VAL A 1 430 ? 13.375 -7.546 13.553 1.00 97.00 430 VAL A N 1
ATOM 3428 C CA . VAL A 1 430 ? 12.151 -6.855 13.118 1.00 97.00 430 VAL A CA 1
ATOM 3429 C C . VAL A 1 430 ? 11.066 -6.904 14.204 1.00 97.00 430 VAL A C 1
ATOM 3431 O O . VAL A 1 430 ? 10.377 -5.911 14.424 1.00 97.00 430 VAL A O 1
ATOM 3434 N N . GLN A 1 431 ? 10.943 -8.014 14.936 1.00 97.25 431 GLN A N 1
ATOM 3435 C CA . GLN A 1 431 ? 10.043 -8.110 16.090 1.00 97.25 431 GLN A CA 1
ATOM 3436 C C . GLN A 1 431 ? 10.432 -7.121 17.193 1.00 97.25 431 GLN A C 1
ATOM 3438 O O . GLN A 1 431 ? 9.573 -6.383 17.673 1.00 97.25 431 GLN A O 1
ATOM 3443 N N . GLU A 1 432 ? 11.716 -7.068 17.561 1.00 96.06 432 GLU A N 1
ATOM 3444 C CA . GLU A 1 432 ? 12.251 -6.126 18.555 1.00 96.06 432 GLU A CA 1
ATOM 3445 C C . GLU A 1 432 ? 11.967 -4.671 18.160 1.00 96.06 432 GLU A C 1
ATOM 3447 O O . GLU A 1 432 ? 11.526 -3.880 18.995 1.00 96.06 432 GLU A O 1
ATOM 3452 N N . PHE A 1 433 ? 12.119 -4.340 16.874 1.00 95.69 433 PHE A N 1
ATOM 3453 C CA . PHE A 1 433 ? 11.772 -3.027 16.332 1.00 95.69 433 PHE A CA 1
ATOM 3454 C C . PHE A 1 433 ? 10.294 -2.654 16.550 1.00 95.69 433 PHE A C 1
ATOM 3456 O O . PHE A 1 433 ? 9.986 -1.505 16.874 1.00 95.69 433 PHE A O 1
ATOM 3463 N N . PHE A 1 434 ? 9.364 -3.605 16.403 1.00 96.44 434 PHE A N 1
ATOM 3464 C CA . PHE A 1 434 ? 7.927 -3.334 16.521 1.00 96.44 434 PHE A CA 1
ATOM 3465 C C . PHE A 1 434 ? 7.388 -3.276 17.954 1.00 96.44 434 PHE A C 1
ATOM 3467 O O . PHE A 1 434 ? 6.306 -2.720 18.151 1.00 96.44 434 PHE A O 1
ATOM 3474 N N . VAL A 1 435 ? 8.117 -3.772 18.960 1.00 94.56 435 VAL A N 1
ATOM 3475 C CA . VAL A 1 435 ? 7.693 -3.765 20.379 1.00 94.56 435 VAL A CA 1
ATOM 3476 C C . VAL A 1 435 ? 7.103 -2.418 20.845 1.00 94.56 435 VAL A C 1
ATOM 3478 O O . VAL A 1 435 ? 5.966 -2.410 21.330 1.00 94.56 435 VAL A O 1
ATOM 3481 N N . PRO A 1 436 ? 7.793 -1.267 20.701 1.00 91.50 436 PRO A N 1
ATOM 3482 C CA . PRO A 1 436 ? 7.255 0.024 21.141 1.00 91.50 436 PRO A CA 1
ATOM 3483 C C . PRO A 1 436 ? 5.972 0.427 20.396 1.00 91.50 436 PRO A C 1
ATOM 3485 O O . PRO A 1 436 ? 5.044 0.963 21.003 1.00 91.50 436 PRO A O 1
ATOM 3488 N N . PHE A 1 437 ? 5.870 0.115 19.102 1.00 93.94 437 PHE A N 1
ATOM 3489 C CA . PHE A 1 437 ? 4.684 0.417 18.297 1.00 93.94 437 PHE A CA 1
ATOM 3490 C C . PHE A 1 437 ? 3.491 -0.476 18.657 1.00 93.94 437 PHE A C 1
ATOM 3492 O O . PHE A 1 437 ? 2.358 0.004 18.670 1.00 93.94 437 PHE A O 1
ATOM 3499 N N . ASN A 1 438 ? 3.734 -1.746 18.991 1.00 94.75 438 ASN A N 1
ATOM 3500 C CA . ASN A 1 438 ? 2.705 -2.692 19.427 1.00 94.75 438 ASN A CA 1
ATOM 3501 C C . ASN A 1 438 ? 2.128 -2.311 20.790 1.00 94.75 438 ASN A C 1
ATOM 3503 O O . ASN A 1 438 ? 0.912 -2.329 20.979 1.00 94.75 438 ASN A O 1
ATOM 3507 N N . LYS A 1 439 ? 2.986 -1.877 21.717 1.00 91.31 439 LYS A N 1
ATOM 3508 C CA . LYS A 1 439 ? 2.544 -1.319 22.997 1.00 91.31 439 LYS A CA 1
ATOM 3509 C C . LYS A 1 439 ? 1.652 -0.091 22.783 1.00 91.31 439 LYS A C 1
ATOM 3511 O O . LYS A 1 439 ? 0.523 -0.062 23.267 1.00 91.31 439 LYS A O 1
ATOM 3516 N N . ALA A 1 440 ? 2.110 0.871 21.978 1.00 90.69 440 ALA A N 1
ATOM 3517 C CA . ALA A 1 440 ? 1.330 2.065 21.658 1.00 90.69 440 ALA A CA 1
ATOM 3518 C C . ALA A 1 440 ? 0.012 1.744 20.931 1.00 90.69 440 ALA A C 1
ATOM 3520 O O . ALA A 1 440 ? -0.989 2.442 21.114 1.00 90.69 440 ALA A O 1
ATOM 3521 N N . LEU A 1 441 ? -0.014 0.688 20.112 1.00 94.25 441 LEU A N 1
ATOM 3522 C CA . LEU A 1 441 ? -1.228 0.204 19.460 1.00 94.25 441 LEU A CA 1
ATOM 3523 C C . LEU A 1 441 ? -2.238 -0.269 20.503 1.00 94.25 441 LEU A C 1
ATOM 3525 O O . LEU A 1 441 ? -3.371 0.202 20.488 1.00 94.25 441 LEU A O 1
ATOM 3529 N N . VAL A 1 442 ? -1.835 -1.137 21.432 1.00 94.44 442 VAL A N 1
ATOM 3530 C CA . VAL A 1 442 ? -2.722 -1.631 22.496 1.00 94.44 442 VAL A CA 1
ATOM 3531 C C . VAL A 1 442 ? -3.262 -0.486 23.349 1.00 94.44 442 VAL A C 1
ATOM 3533 O O . VAL A 1 442 ? -4.466 -0.436 23.607 1.00 94.44 442 VAL A O 1
ATOM 3536 N N . ASP A 1 443 ? -2.413 0.469 23.726 1.00 91.06 443 ASP A N 1
ATOM 3537 C CA . ASP A 1 443 ? -2.837 1.647 24.491 1.00 91.06 443 ASP A CA 1
ATOM 3538 C C . ASP A 1 443 ? -3.864 2.488 23.714 1.00 91.06 443 ASP A C 1
ATOM 3540 O O . ASP A 1 443 ? -4.889 2.913 24.259 1.00 91.06 443 ASP A O 1
ATOM 3544 N N . THR A 1 444 ? -3.642 2.670 22.410 1.00 92.69 444 THR A N 1
ATOM 3545 C CA . THR A 1 444 ? -4.574 3.361 21.505 1.00 92.69 444 THR A CA 1
ATOM 3546 C C . THR A 1 444 ? -5.917 2.641 21.431 1.00 92.69 444 THR A C 1
ATOM 3548 O O . THR A 1 444 ? -6.958 3.265 21.624 1.00 92.69 444 THR A O 1
ATOM 3551 N N . LEU A 1 445 ? -5.916 1.325 21.208 1.00 94.81 445 LEU A N 1
ATOM 3552 C CA . LEU A 1 445 ? -7.139 0.538 21.045 1.00 94.81 445 LEU A CA 1
ATOM 3553 C C . LEU A 1 445 ? -7.965 0.445 22.334 1.00 94.81 445 LEU A C 1
ATOM 3555 O O . LEU A 1 445 ? -9.198 0.500 22.271 1.00 94.81 445 LEU A O 1
ATOM 3559 N N . LYS A 1 446 ? -7.303 0.328 23.494 1.00 94.56 446 LYS A N 1
ATOM 3560 C CA . LYS A 1 446 ? -7.952 0.246 24.813 1.00 94.56 446 LYS A CA 1
ATOM 3561 C C . LYS A 1 446 ? -8.535 1.577 25.274 1.00 94.56 446 LYS A C 1
ATOM 3563 O O . LYS A 1 446 ? -9.597 1.583 25.889 1.00 94.56 446 LYS A O 1
ATOM 3568 N N . SER A 1 447 ? -7.848 2.685 25.000 1.00 90.75 447 SER A N 1
ATOM 3569 C CA . SER A 1 447 ? -8.313 4.022 25.398 1.00 90.75 447 SER A CA 1
ATOM 3570 C C . SER A 1 447 ? -9.438 4.557 24.511 1.00 90.75 447 SER A C 1
ATOM 3572 O O . SER A 1 447 ? -10.235 5.370 24.976 1.00 90.75 447 SER A O 1
ATOM 3574 N N . GLY A 1 448 ? -9.517 4.105 23.256 1.00 91.94 448 GLY A N 1
ATOM 3575 C CA . GLY A 1 448 ? -10.495 4.598 22.292 1.00 91.94 448 GLY A CA 1
ATOM 3576 C C . GLY A 1 448 ? -11.809 3.813 22.227 1.00 91.94 448 GLY A C 1
ATOM 3577 O O . GLY A 1 448 ? -11.942 2.674 22.690 1.00 91.94 448 GLY A O 1
ATOM 3578 N N . LYS A 1 449 ? -12.791 4.413 21.555 1.00 95.62 449 LYS A N 1
ATOM 3579 C CA . LYS A 1 449 ? -14.147 3.880 21.340 1.00 95.62 449 LYS A CA 1
ATOM 3580 C C . LYS A 1 449 ? -14.280 2.957 20.120 1.00 95.62 449 LYS A C 1
ATOM 3582 O O . LYS A 1 449 ? -15.399 2.639 19.723 1.00 95.62 449 LYS A O 1
ATOM 3587 N N . PHE A 1 450 ? -13.155 2.485 19.577 1.00 95.12 450 PHE A N 1
ATOM 3588 C CA . PHE A 1 450 ? -13.091 1.526 18.466 1.00 95.12 450 PHE A CA 1
ATOM 3589 C C . PHE A 1 450 ? -14.011 0.314 18.674 1.00 95.12 450 PHE A C 1
ATOM 3591 O O . PHE A 1 450 ? -14.172 -0.155 19.806 1.00 95.12 450 PHE A O 1
ATOM 3598 N N . LYS A 1 451 ? -14.565 -0.230 17.591 1.00 96.31 451 LYS A N 1
ATOM 3599 C CA . LYS A 1 451 ? -15.256 -1.530 17.584 1.00 96.31 451 LYS A CA 1
ATOM 3600 C C . LYS A 1 451 ? -14.280 -2.660 17.222 1.00 96.31 451 LYS A C 1
ATOM 3602 O O . LYS A 1 451 ? -13.200 -2.391 16.696 1.00 96.31 451 LYS A O 1
ATOM 3607 N N . GLY A 1 452 ? -14.654 -3.9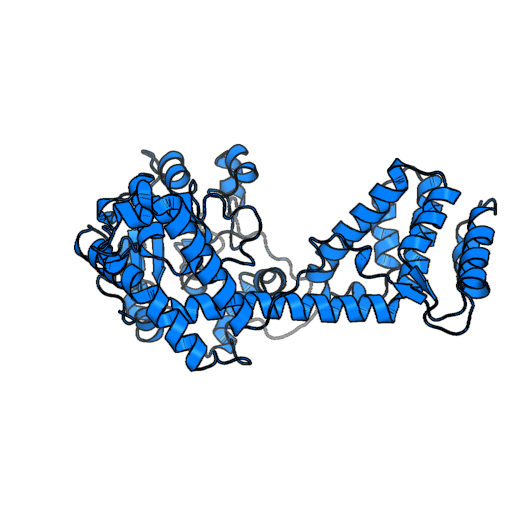07 17.507 1.00 95.88 452 GLY A N 1
ATOM 3608 C CA . GLY A 1 452 ? -13.827 -5.087 17.228 1.00 95.88 452 GLY A CA 1
ATOM 3609 C C . GLY A 1 452 ? -12.691 -5.299 18.236 1.00 95.88 452 GLY A C 1
ATOM 3610 O O . GLY A 1 452 ? -12.845 -5.029 19.433 1.00 95.88 452 GLY A O 1
ATOM 3611 N N . THR A 1 453 ? -11.548 -5.795 17.759 1.00 91.81 453 THR A N 1
ATOM 3612 C CA . THR A 1 453 ? -10.433 -6.251 18.598 1.00 91.81 453 THR A CA 1
ATOM 3613 C C . THR A 1 453 ? -9.789 -5.110 19.397 1.00 91.81 453 THR A C 1
ATOM 3615 O O . THR A 1 453 ? -9.401 -4.071 18.861 1.00 91.81 453 THR A O 1
ATOM 3618 N N . LYS A 1 454 ? -9.619 -5.327 20.710 1.00 91.69 454 LYS A N 1
ATOM 3619 C CA . LYS A 1 454 ? -8.960 -4.384 21.640 1.00 91.69 454 LYS A CA 1
ATOM 3620 C C . LYS A 1 454 ? -7.520 -4.751 21.997 1.00 91.69 454 LYS A C 1
ATOM 3622 O O . LYS A 1 454 ? -6.783 -3.906 22.496 1.00 91.69 454 LYS A O 1
ATOM 3627 N N . SER A 1 455 ? -7.136 -6.002 21.765 1.00 92.56 455 SER A N 1
ATOM 3628 C CA . SER A 1 455 ? -5.788 -6.526 21.974 1.00 92.56 455 SER A CA 1
ATOM 3629 C C . SER A 1 455 ? -5.517 -7.535 20.863 1.00 92.56 455 SER A C 1
ATOM 3631 O O . SER A 1 455 ? -6.055 -8.638 20.942 1.00 92.56 455 SER A O 1
ATOM 3633 N N . PRO A 1 456 ? -4.797 -7.145 19.800 1.00 92.31 456 PRO A N 1
ATOM 3634 C CA . PRO A 1 456 ? -4.469 -8.063 18.720 1.00 92.31 456 PRO A CA 1
ATOM 3635 C C . PRO A 1 456 ? -3.654 -9.259 19.226 1.00 92.31 456 PRO A C 1
ATOM 3637 O O . PRO A 1 456 ? -2.889 -9.121 20.175 1.00 92.31 456 PRO A O 1
ATOM 3640 N N . SER A 1 457 ? -3.809 -10.409 18.582 1.00 92.75 457 SER A N 1
ATOM 3641 C CA . SER A 1 457 ? -3.222 -11.706 18.943 1.00 92.75 457 SER A CA 1
ATOM 3642 C C . SER A 1 457 ? -1.690 -11.731 18.913 1.00 92.75 457 SER A C 1
ATOM 3644 O O . SER A 1 457 ? -1.068 -12.539 19.599 1.00 92.75 457 SER A O 1
ATOM 3646 N N . PHE A 1 458 ? -1.082 -10.841 18.130 1.00 89.19 458 PHE A N 1
ATOM 3647 C CA . PHE A 1 458 ? 0.367 -10.715 17.975 1.00 89.19 458 PHE A CA 1
ATOM 3648 C C . PHE A 1 458 ? 1.046 -9.843 19.047 1.00 89.19 458 PHE A C 1
ATOM 3650 O O . PHE A 1 458 ? 2.271 -9.694 19.016 1.00 89.19 458 PHE A O 1
ATOM 3657 N N . VAL A 1 459 ? 0.274 -9.212 19.943 1.00 85.75 459 VAL A N 1
ATOM 3658 C CA . VAL A 1 459 ? 0.787 -8.403 21.065 1.00 85.75 459 VAL A CA 1
ATOM 3659 C C . VAL A 1 459 ? 0.677 -9.184 22.359 1.00 85.75 459 VAL A C 1
ATOM 3661 O O . VAL A 1 459 ? 1.679 -9.184 23.109 1.00 85.75 459 VAL A O 1
#

Sequence (459 aa):
MSTYLGSHPEISFSKVKEVHYFDMKKKYTKGLQSYKKYWPAGGLEEVSSHTAGKDNSVTISVNEQTYIDSGVRAEATPFYASSDVACSRIAESLDTPDNDYRLILMLRDPTDRAWSEYKMQMRRLDDQDAFLSDIQKHSDNLLTCFSTYMLSTVMATDKKKRKSGFLACVHPDITSTENSARFKKLEAELWRLINKFRVKSDKVGAIQKSKECWVANKSSSDEGFTAALDTVAMRDVTEEDDVEDLLADKVPGGTAFRVGCLGPKFLERLKEPEEAFEDDIAEWNECLETNRDTVPDLLTEDGVVDISKASTEQLTKLVKLCYASPLKGIQRHFVYRSMFAPQIRRCIEGGIEEDKVYIVDDEEFKDNPSKVMDEIHEFVGVKPFTYDMAGNNEDIERVFNEAFPKFQLITGWRLDGKGLEMPADLKKKVQEFFVPFNKALVDTLKSGKFKGTKSPSFV

InterPro domains:
  IPR027417 P-loop containing nucleoside triphosphate hydrolase [G3DSA:3.40.50.300] (1-162)
  IPR027417 P-loop containing nucleoside triphosphate hydrolase [G3DSA:3.40.50.300] (266-452)
  IPR027417 P-loop containing nucleoside triphosphate hydrolase [SSF52540] (3-132)
  IPR027417 P-loop containing nucleoside triphosphate hydrolase [SSF52540] (329-447)
  IPR037359 Heparan sulfate sulfotransferase [PTHR10605] (3-445)

Organism: NCBI:txid722753

Radius of gyration: 26.94 Å; chains: 1; bounding box: 65×46×81 Å

Secondary structure (DSSP, 8-state):
-HHHHHT-TTEEE-SSS---TTT-HHHHTT-HHHHHTTS-SSS-----------S--------S----SSSEEE---THHHH-TTHHHHHHHHH-BTTB---EEEEE--HHHHHHHHHHHHHHHHHHHHHHHHHHHHTHHHHHHHHHHHHHHHTT---HHHHHHHHHHHS-HHHH-TTTHHHHHHHHHHHHHHHHHHHTT--HHHHHHHHHHHEEE-SSS-HHHHHHHHHHHHHS---SSHHHHHHHHHHS-S-EEE-GGGS-TTTS-----HHHHHHHHHHHHHHHHHHTGGG-GGGB-TTS-B-GGG--HHHHHHHHHHHTS-TTTTGGG-TTGGG-HHHHHHHHHHTT--GGGEEEEEHHHHHH-HHHHHHHHHHHHT-----------HHHHHHHHHHH-TTHHHHH---S--TT-PPPHHHHHHHHHHHHHHHHHHHHHHHHS--EE-SS-TT-

pLDDT: mean 81.68, std 15.64, range [27.44, 98.38]